Protein 4E9J (pdb70)

Radius of gyration: 23.51 Å; Cα contacts (8 Å, |Δi|>4): 829; chains: 2; bounding box: 58×50×66 Å

Sequence (425 aa):
AFVPAAHWTINLKDADIREFIDQISEITGETFVVDPRVKGQVSVVSKAQLSLSEVYQLFLSVMSTHGFTVVAQGDQARIVPNAAPDRLETRVIQVQQSPVSELIPLIRPLVPQYGHLAAVPSANALIISDRSANIARIEDVIRQLDQKGSHDYSVINLRYGWVMDAAEVLNNAMSRGQAKGAAGAQVIADARTNRLIILGPPQARAKLVQLAQSLDTAHWTINLKDADIREFIDQISEITGETFVVDPRVKGQVSVVSKAQLSLSEVYQLFLSVMSTHGFTVVAQGDQARIVPNRLETRVIQVQQSPVSELIPLIRPLVPQYGHLAAVPSANALIISDRSANIARIEDVIRQLDQKGSHDYSVINLRYGWVMDAAEVLNNAMSRGQAKGAAGAQVIADARTNRLIILGPPQARAKLVQLAQSLDT

Foldseek 3Di:
DWDVPVWTWDWAAFAKVVVVVVVLCVLQVADEDEPPPDTATETEGEPQIGDNVRSVVLNQQRLVLRQWDWDQDDNGIYIGGHVADRYKYWYKQAQDADQLVLCVVVLVLLADPSKTWDADRVRSIIIIMDHPVSVVVSSVVSVVVSVDPDSDKDKAQQDADAQVVLQVVLVVCQVVVNLPFLNQKHWDGRRVRRMIIIDGDPRNSVSSVVVSVVVSD/DWDWDWAAFAKVVVVVVVLCVLQVADEDEDPPDTDTETEGEPQIHDNVRSVVLNQQRLVLRQWDWADDPRHIYIGGNPKYKYKAQFDADQLVLCQVVLVLLADPSKTWDADRVRSIIIIIDPPVSVVVSNVVSVLVRDNDHKDKDKAQADADAQVVLQVVLVVCLVVVVQPQQNFKHWRARRVRRMIIITGDVRNSVSSVVVSVVVRD

Secondary structure (DSSP, 8-state):
-EEE--EEEEEEEEEEHHHHHHHHHHHH---EEE-TT---EEEEEEEEEEEHHHHHHHHHHHHHHTTEEEEE-SSSEEEEE----S--EEEEEE-SSS-HHHHHHHHGGGS-TTSEEEEEGGGTEEEEEE-HHHHHHHHHHHHHHHT-S---EEEEE-SSS-HHHHHHHHHHHHHHT-STT-TT-EEEEEGGGTEEEEESSHHHHHHHHHHHHHHT-/--EEEEEEEEEHHHHHHHHHHHH---EEE-TT---EEEEEEEEEE-HHHHHHHHHHHHHHTTEEEEEETTEEEEEE---EEEEEE-SSS-HHHHHHHHGGGS-TTSEEEEEGGGTEEEEEE-HHHHHHHHHHHHHH--SS---EEEEE-SSS-HHHHHHHHHHHHHHT-STT-TT-EEEEETTTTEEEEESSHHHHHHHHHHHHHHT-

InterPro domains:
  IPR001775 GspD/PilQ family [PR00811] (360-370)
  IPR001775 GspD/PilQ family [PR00811] (434-458)
  IPR001775 GspD/PilQ family [PR00811] (469-479)
  IPR001775 GspD/PilQ family [PR00811] (569-587)
  IPR001775 GspD/PilQ family [PR00811] (592-606)
  IPR004845 Type II secretion system protein GspD, conserved site [PS00875] (550-583)
  IPR004846 Type II/III secretion system, secretin-like domain [PF00263] (438-605)
  IPR005644 NolW-like [PF03958] (146-205)
  IPR005644 NolW-like [PF03958] (210-276)
  IPR005644 NolW-like [PF03958] (281-360)
  IPR013356 Type II secretion system protein GspD [TIGR02517] (55-613)
  IPR038591 NolW-like superfamily [G3DSA:3.30.1370.120] (51-203)
  IPR038591 NolW-like superfamily [G3DSA:3.30.1370.120] (205-276)
  IPR038591 NolW-like superfamily [G3DSA:3.30.1370.120] (278-359)
  IPR049371 GspD-like, N0 domain [PF21305] (55-121)
  IPR050810 Bacterial Secretion System Channel Protein [PTHR30332] (30-621)

Structure (mmCIF, N/CA/C/O backbone):
data_4E9J
#
_entry.id   4E9J
#
_cell.length_a   119.500
_cell.length_b   39.720
_cell.length_c   93.300
_cell.angle_alpha   90.00
_cell.angle_beta   99.84
_cell.angle_gamma   90.00
#
_symmetry.space_group_name_H-M   'C 1 2 1'
#
loop_
_entity.id
_entity.type
_entity.pdbx_description
1 polymer 'General secretion pathway protein D'
2 non-polymer 'MAGNESIUM ION'
3 water water
#
loop_
_atom_site.group_PDB
_atom_site.id
_atom_site.type_symbol
_atom_site.label_atom_id
_atom_site.label_alt_id
_atom_site.label_comp_id
_atom_site.label_asym_id
_atom_site.label_entity_id
_atom_site.label_seq_id
_atom_site.pdbx_PDB_ins_code
_atom_site.Cartn_x
_atom_site.Cartn_y
_atom_site.Cartn_z
_atom_site.occupancy
_atom_site.B_iso_or_equiv
_atom_site.auth_seq_id
_atom_site.auth_comp_id
_atom_site.auth_asym_id
_atom_site.auth_atom_id
_atom_site.pdbx_PDB_model_num
ATOM 1 N N . ALA A 1 10 ? 16.684 33.407 8.287 1.00 44.35 41 ALA A N 1
ATOM 2 C CA . ALA A 1 10 ? 16.839 34.562 7.406 1.00 44.00 41 ALA A CA 1
ATOM 3 C C . ALA A 1 10 ? 16.562 35.879 8.124 1.00 44.64 41 ALA A C 1
ATOM 4 O O . ALA A 1 10 ? 15.949 35.897 9.193 1.00 43.81 41 ALA A O 1
ATOM 11 N N . PHE A 1 11 ? 17.004 36.983 7.518 1.00 40.31 42 PHE A N 1
ATOM 12 C CA . PHE A 1 11 ? 16.733 38.325 8.038 1.00 39.58 42 PHE A CA 1
ATOM 13 C C . PHE A 1 11 ? 15.276 38.652 7.688 1.00 43.45 42 PHE A C 1
ATOM 14 O O . PHE A 1 11 ? 14.902 38.5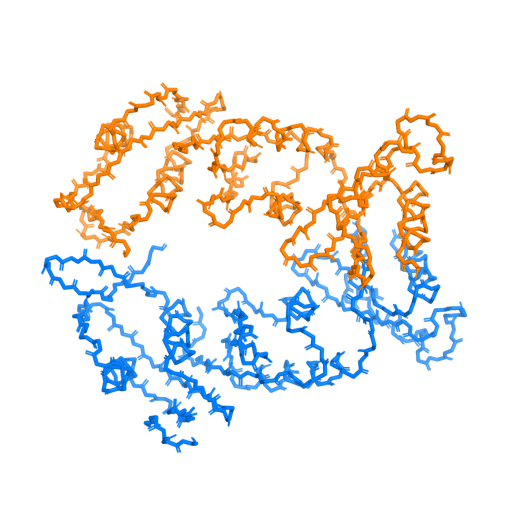32 6.531 1.00 42.49 42 PHE A O 1
ATOM 31 N N . VAL A 1 12 ? 14.461 38.993 8.680 1.00 40.24 43 VAL A N 1
ATOM 32 C CA . VAL A 1 12 ? 13.033 39.242 8.490 1.00 41.07 43 VAL A CA 1
ATOM 33 C C . VAL A 1 12 ? 12.782 40.738 8.607 1.00 44.35 43 VAL A C 1
ATOM 34 O O . VAL A 1 12 ? 13.068 41.294 9.665 1.00 41.99 43 VAL A O 1
ATOM 47 N N . PRO A 1 13 ? 12.207 41.413 7.575 1.00 42.52 44 PRO A N 1
ATOM 48 C CA . PRO A 1 13 ? 11.887 42.843 7.716 1.00 41.82 44 PRO A CA 1
ATOM 49 C C . PRO A 1 13 ? 11.116 43.168 9.006 1.00 42.11 44 PRO A C 1
ATOM 50 O O . PRO A 1 13 ? 10.296 42.365 9.436 1.00 41.11 44 PRO A O 1
ATOM 61 N N . ALA A 1 14 ? 11.425 44.313 9.645 1.00 37.03 45 ALA A N 1
ATOM 62 C CA . ALA A 1 14 ? 10.812 44.740 10.908 1.00 39.18 45 ALA A CA 1
ATOM 63 C C . ALA A 1 14 ? 10.504 46.250 10.922 1.00 78.71 45 ALA A C 1
ATOM 64 O O . ALA A 1 14 ? 11.176 47.048 10.261 1.00 50.01 45 ALA A O 1
ATOM 71 N N . ALA A 1 20 ? 14.604 50.882 6.571 1.00 39.99 51 ALA A N 1
ATOM 72 C CA . ALA A 1 20 ? 14.738 49.426 6.419 1.00 39.53 51 ALA A CA 1
ATOM 73 C C . ALA A 1 20 ? 15.485 48.826 7.613 1.00 43.32 51 ALA A C 1
ATOM 74 O O . ALA A 1 20 ? 16.664 49.116 7.824 1.00 42.81 51 ALA A O 1
ATOM 81 N N . HIS A 1 21 ? 14.765 48.036 8.427 1.00 39.92 52 HIS A N 1
ATOM 82 C CA . HIS A 1 21 ? 15.314 47.347 9.591 1.00 38.38 52 HIS A CA 1
ATOM 83 C C . HIS A 1 21 ? 14.966 45.868 9.501 1.00 39.37 52 HIS A C 1
ATOM 84 O O . HIS A 1 21 ? 14.047 45.490 8.770 1.00 36.79 52 HIS A O 1
ATOM 99 N N . TRP A 1 22 ? 15.724 45.027 10.228 1.00 35.27 53 TRP A N 1
ATOM 100 C CA . TRP A 1 22 ? 15.499 43.573 10.247 1.00 33.37 53 TRP A CA 1
ATOM 101 C C . TRP A 1 22 ? 15.747 42.968 11.600 1.00 35.74 53 TRP A C 1
ATOM 102 O O . TRP A 1 22 ? 16.487 43.509 12.407 1.00 35.82 53 TRP A O 1
ATOM 123 N N . THR A 1 23 ? 15.226 41.779 11.778 1.00 31.35 54 THR A N 1
ATOM 124 C CA . THR A 1 23 ? 15.447 40.921 12.931 1.00 32.05 54 THR A CA 1
ATOM 125 C C . THR A 1 23 ? 15.989 39.619 12.365 1.00 36.80 54 THR A C 1
ATOM 126 O O . THR A 1 23 ? 15.968 39.438 11.145 1.00 37.46 54 THR A O 1
ATOM 137 N N . ILE A 1 24 ? 16.480 38.739 13.222 1.00 34.51 55 ILE A N 1
ATOM 138 C CA . ILE A 1 24 ? 17.040 37.463 12.762 1.00 36.10 55 ILE A CA 1
ATOM 139 C C . ILE A 1 24 ? 16.955 36.432 13.862 1.00 38.48 55 ILE A C 1
ATOM 140 O O . ILE A 1 24 ? 17.063 36.779 15.026 1.00 36.35 55 ILE A O 1
ATOM 156 N N . ASN A 1 25 ? 16.732 35.167 13.523 1.00 38.30 56 ASN A N 1
ATOM 157 C CA . ASN A 1 25 ? 16.709 34.077 14.505 1.00 38.47 56 ASN A CA 1
ATOM 158 C C . ASN A 1 25 ? 17.146 32.798 13.792 1.00 42.05 56 ASN A C 1
ATOM 159 O O . ASN A 1 25 ? 16.340 31.940 13.433 1.00 41.31 56 ASN A O 1
ATOM 170 N N . LEU A 1 26 ? 18.446 32.732 13.532 1.00 37.71 57 LEU A N 1
ATOM 171 C CA . LEU A 1 26 ? 19.074 31.637 12.808 1.00 36.91 57 LEU A CA 1
ATOM 172 C C . LEU A 1 26 ? 19.656 30.700 13.817 1.00 40.94 57 LEU A C 1
ATOM 173 O O . LEU A 1 26 ? 20.404 31.151 14.673 1.00 40.30 57 LEU A O 1
ATOM 189 N N . LYS A 1 27 ? 19.288 29.413 13.763 1.00 39.72 58 LYS A N 1
ATOM 190 C CA . LYS A 1 27 ? 19.753 28.413 14.724 1.00 40.55 58 LYS A CA 1
ATOM 191 C C . LYS A 1 27 ? 20.424 27.266 14.008 1.00 44.89 58 LYS A C 1
ATOM 192 O O . LYS A 1 27 ? 19.885 26.760 13.029 1.00 44.79 58 LYS A O 1
ATOM 211 N N . ASP A 1 28 ? 21.615 26.890 14.486 1.00 41.88 59 ASP A N 1
ATOM 212 C CA . ASP A 1 28 ? 22.437 25.776 14.009 1.00 42.76 59 ASP A CA 1
ATOM 213 C C . ASP A 1 28 ? 22.613 25.744 12.491 1.00 47.54 59 ASP A C 1
ATOM 214 O O . ASP A 1 28 ? 22.504 24.689 11.856 1.00 48.55 59 ASP A O 1
ATOM 223 N N . ALA A 1 29 ? 22.866 26.915 11.906 1.00 41.96 60 ALA A N 1
ATOM 224 C CA . ALA A 1 29 ? 23.050 27.026 10.472 1.00 41.45 60 ALA A CA 1
ATOM 225 C C . ALA A 1 29 ? 24.525 27.004 10.124 1.00 42.99 60 ALA A C 1
ATOM 226 O O . ALA A 1 29 ? 25.366 27.414 10.921 1.00 43.51 60 ALA A O 1
ATOM 233 N N . ASP A 1 30 ? 24.828 26.557 8.925 1.00 36.96 61 ASP A N 1
ATOM 234 C CA . ASP A 1 30 ? 26.198 26.575 8.440 1.00 36.84 61 ASP A CA 1
ATOM 235 C C . ASP A 1 30 ? 26.618 28.049 8.371 1.00 38.09 61 ASP A C 1
ATOM 236 O O . ASP A 1 30 ? 25.799 28.905 8.012 1.00 36.08 61 ASP A O 1
ATOM 245 N N . ILE A 1 31 ? 27.862 28.355 8.747 1.00 33.13 62 ILE A N 1
ATOM 246 C CA . ILE A 1 31 ? 28.356 29.736 8.684 1.00 31.60 62 ILE A CA 1
ATOM 247 C C . ILE A 1 31 ? 28.255 30.278 7.255 1.00 33.54 62 ILE A C 1
ATOM 248 O O . ILE A 1 31 ? 28.022 31.468 7.069 1.00 31.79 62 ILE A O 1
ATOM 264 N N . ARG A 1 32 ? 28.395 29.402 6.248 1.00 31.92 63 ARG A N 1
ATOM 265 C CA . ARG A 1 32 ? 28.268 29.793 4.844 1.00 33.41 63 ARG A CA 1
ATOM 266 C C . ARG A 1 32 ? 26.859 30.260 4.459 1.00 39.25 63 ARG A C 1
ATOM 267 O O . ARG A 1 32 ? 26.733 31.125 3.591 1.00 38.49 63 ARG A O 1
ATOM 288 N N . GLU A 1 33 ? 25.816 29.739 5.132 1.00 37.86 64 GLU A N 1
ATOM 289 C CA . GLU A 1 33 ? 24.442 30.198 4.935 1.00 38.08 64 GLU A CA 1
ATOM 290 C C . GLU A 1 33 ? 24.308 31.585 5.534 1.00 39.60 64 GLU A C 1
ATOM 291 O O . GLU A 1 33 ? 23.764 32.483 4.892 1.00 39.47 64 GLU A O 1
ATOM 303 N N . PHE A 1 34 ? 24.842 31.779 6.744 1.00 34.81 65 PHE A N 1
ATOM 304 C CA . PHE A 1 34 ? 24.801 33.102 7.367 1.00 33.17 65 PHE A CA 1
ATOM 305 C C . PHE A 1 34 ? 25.492 34.156 6.484 1.00 33.86 65 PHE A C 1
ATOM 306 O O . PHE A 1 34 ? 24.953 35.244 6.320 1.00 33.05 65 PHE A O 1
ATOM 323 N N . ILE A 1 35 ? 26.630 33.812 5.875 1.00 30.94 66 ILE A N 1
ATOM 324 C CA . ILE A 1 35 ? 27.360 34.730 4.969 1.00 30.82 66 ILE A CA 1
ATOM 325 C C . ILE A 1 35 ? 26.500 35.097 3.746 1.00 35.89 66 ILE A C 1
ATOM 326 O O . ILE A 1 35 ? 26.427 36.272 3.379 1.00 35.29 66 ILE A O 1
ATOM 342 N N . ASP A 1 36 ? 25.859 34.086 3.125 1.00 34.25 67 ASP A N 1
ATOM 343 C CA . ASP A 1 36 ? 24.952 34.285 1.980 1.00 34.51 67 ASP A CA 1
ATOM 344 C C . ASP A 1 36 ? 23.781 35.192 2.358 1.00 35.65 67 ASP A C 1
ATOM 345 O O . ASP A 1 36 ? 23.427 36.076 1.577 1.00 33.67 67 ASP A O 1
ATOM 354 N N . GLN A 1 37 ? 23.193 34.997 3.543 1.00 30.85 68 GLN A N 1
ATOM 355 C CA . GLN A 1 37 ? 22.096 35.871 3.982 1.00 30.29 68 GLN A CA 1
ATOM 356 C C . GLN A 1 37 ? 22.585 37.311 4.147 1.00 36.09 68 GLN A C 1
ATOM 357 O O . GLN A 1 37 ? 21.862 38.243 3.798 1.00 35.27 68 GLN A O 1
ATOM 371 N N . ILE A 1 38 ? 23.807 37.502 4.694 1.00 33.21 69 ILE A N 1
ATOM 372 C CA . ILE A 1 38 ? 24.332 38.859 4.869 1.00 32.55 69 ILE A CA 1
ATOM 373 C C . ILE A 1 38 ? 24.541 39.495 3.487 1.00 36.85 69 ILE A C 1
ATOM 374 O O . ILE A 1 38 ? 24.334 40.702 3.330 1.00 37.87 69 ILE A O 1
ATOM 390 N N . SER A 1 39 ? 24.950 38.698 2.495 1.00 31.50 70 SER A N 1
ATOM 391 C CA . SER A 1 39 ? 25.122 39.196 1.130 1.00 32.39 70 SER A CA 1
ATOM 392 C C . SER A 1 39 ? 23.793 39.585 0.519 1.00 39.06 70 SER A C 1
ATOM 393 O O . SER A 1 39 ? 23.736 40.602 -0.156 1.00 40.46 70 SER A O 1
ATOM 401 N N . GLU A 1 40 ? 22.727 38.795 0.754 1.00 37.69 71 GLU A N 1
ATOM 402 C CA . GLU A 1 40 ? 21.389 39.102 0.226 1.00 37.50 71 GLU A CA 1
ATOM 403 C C . GLU A 1 40 ? 20.854 40.411 0.773 1.00 43.26 71 GLU A C 1
ATOM 404 O O . GLU A 1 40 ? 20.295 41.194 0.003 1.00 45.78 71 GLU A O 1
ATOM 408 N N . ILE A 1 41 ? 21.069 40.700 2.043 1.00 38.80 72 ILE A N 1
ATOM 409 C CA . ILE A 1 41 ? 20.604 41.957 2.637 1.00 38.44 72 ILE A CA 1
ATOM 410 C C . ILE A 1 41 ? 21.514 43.133 2.309 1.00 41.13 72 ILE A C 1
ATOM 411 O O . ILE A 1 41 ? 21.014 44.227 2.052 1.00 40.12 72 ILE A O 1
ATOM 427 N N . THR A 1 42 ? 22.833 42.953 2.400 1.00 38.27 73 THR A N 1
ATOM 428 C CA . THR A 1 42 ? 23.764 44.065 2.225 1.00 38.21 73 THR A CA 1
ATOM 429 C C . THR A 1 42 ? 24.125 44.316 0.776 1.00 45.16 73 THR A C 1
ATOM 430 O O . THR A 1 42 ? 24.626 45.391 0.441 1.00 44.84 73 THR A O 1
ATOM 441 N N . GLY A 1 43 ? 23.955 43.301 -0.055 1.00 43.47 74 GLY A N 1
ATOM 442 C CA . GLY A 1 43 ? 24.367 43.369 -1.443 1.00 44.08 74 GLY A CA 1
ATOM 443 C C . GLY A 1 43 ? 25.866 43.212 -1.615 1.00 50.97 74 GLY A C 1
ATOM 444 O O . GLY A 1 43 ? 26.360 43.211 -2.748 1.00 50.43 74 GLY A O 1
ATOM 448 N N . GLU A 1 44 ? 26.608 43.048 -0.498 1.00 48.84 75 GLU A N 1
ATOM 449 C CA . GLU A 1 44 ? 28.053 42.866 -0.531 1.00 49.17 75 GLU A CA 1
ATOM 450 C C . GLU A 1 44 ? 28.314 41.426 -0.962 1.00 52.04 75 GLU A C 1
ATOM 451 O O . GLU A 1 44 ? 27.652 40.516 -0.473 1.00 51.11 75 GLU A O 1
ATOM 455 N N . THR A 1 45 ? 29.232 41.226 -1.903 1.00 48.49 76 THR A N 1
ATOM 456 C CA . THR A 1 45 ? 29.607 39.900 -2.384 1.00 48.45 76 THR A CA 1
ATOM 457 C C . THR A 1 45 ? 30.935 39.501 -1.705 1.00 48.10 76 THR A C 1
ATOM 458 O O . THR A 1 45 ? 31.879 40.294 -1.686 1.00 47.42 76 THR A O 1
ATOM 469 N N . PHE A 1 46 ? 30.999 38.285 -1.155 1.00 41.27 77 PHE A N 1
ATOM 470 C CA . PHE A 1 46 ? 32.187 37.767 -0.487 1.00 39.20 77 PHE A CA 1
ATOM 471 C C . PHE A 1 46 ? 32.673 36.482 -1.181 1.00 42.04 77 PHE A C 1
ATOM 472 O O . PHE A 1 46 ? 31.853 35.678 -1.596 1.00 42.06 77 PHE A O 1
ATOM 489 N N . VAL A 1 47 ? 33.981 36.241 -1.232 1.00 37.64 78 VAL A N 1
ATOM 490 C CA . VAL A 1 47 ? 34.540 34.942 -1.648 1.00 37.81 78 VAL A CA 1
ATOM 491 C C . VAL A 1 47 ? 34.907 34.299 -0.315 1.00 41.49 78 VAL A C 1
ATOM 492 O O . VAL A 1 47 ? 35.571 34.935 0.487 1.00 41.87 78 VAL A O 1
ATOM 505 N N . VAL A 1 48 ? 34.425 33.102 -0.034 1.00 38.51 79 VAL A N 1
ATOM 506 C CA . VAL A 1 48 ? 34.669 32.450 1.245 1.00 39.57 79 VAL A CA 1
ATOM 507 C C . VAL A 1 48 ? 35.825 31.468 1.090 1.00 44.85 79 VAL A C 1
ATOM 508 O O . VAL A 1 48 ? 35.676 30.517 0.330 1.00 45.04 79 VAL A O 1
ATOM 521 N N . ASP A 1 49 ? 36.980 31.696 1.796 1.00 40.27 80 ASP A N 1
ATOM 522 C CA . ASP A 1 49 ? 38.149 30.807 1.710 1.00 38.21 80 ASP A CA 1
ATOM 523 C C . ASP A 1 49 ? 37.709 29.352 1.977 1.00 41.54 80 ASP A C 1
ATOM 524 O O . ASP A 1 49 ? 36.892 29.131 2.881 1.00 40.57 80 ASP A O 1
ATOM 533 N N . PRO A 1 50 ? 38.250 28.347 1.242 1.00 38.68 81 PRO A N 1
ATOM 534 C CA . PRO A 1 50 ? 37.828 26.948 1.475 1.00 38.68 81 PRO A CA 1
ATOM 535 C C . PRO A 1 50 ? 37.852 26.456 2.924 1.00 42.74 81 PRO A C 1
ATOM 536 O O . PRO A 1 50 ? 37.062 25.594 3.282 1.00 41.20 81 PRO A O 1
ATOM 547 N N . ARG A 1 51 ? 38.755 27.003 3.759 1.00 41.44 82 ARG A N 1
ATOM 548 C CA . ARG A 1 51 ? 38.899 26.608 5.166 1.00 41.78 82 ARG A CA 1
ATOM 549 C C . ARG A 1 51 ? 37.825 27.189 6.101 1.00 46.19 82 ARG A C 1
ATOM 550 O O . ARG A 1 51 ? 37.771 26.756 7.257 1.00 46.87 82 ARG A O 1
ATOM 571 N N . VAL A 1 52 ? 36.979 28.159 5.640 1.00 41.35 83 VAL A N 1
ATOM 572 C CA . VAL A 1 52 ? 35.938 28.758 6.490 1.00 41.68 83 VAL A CA 1
ATOM 573 C C . VAL A 1 52 ? 34.833 27.717 6.704 1.00 46.21 83 VAL A C 1
ATOM 574 O O . VAL A 1 52 ? 34.197 27.292 5.754 1.00 45.56 83 VAL A O 1
ATOM 587 N N . LYS A 1 53 ? 34.621 27.312 7.950 1.00 42.83 84 LYS A N 1
ATOM 588 C CA . LYS A 1 53 ? 33.659 26.274 8.308 1.00 42.73 84 LYS A CA 1
ATOM 589 C C . LYS A 1 53 ? 33.110 26.543 9.696 1.00 46.02 84 LYS A C 1
ATOM 590 O O . LYS A 1 53 ? 33.644 27.384 10.403 1.00 47.58 84 LYS A O 1
ATOM 594 N N . GLY A 1 54 ? 32.026 25.858 10.056 1.00 42.17 85 GLY A N 1
ATOM 595 C CA . GLY A 1 54 ? 31.404 26.004 11.365 1.00 41.61 85 GLY A CA 1
ATOM 596 C C . GLY A 1 54 ? 29.900 26.154 11.330 1.00 44.79 85 GLY A C 1
ATOM 597 O O . GLY A 1 54 ? 29.317 26.493 10.298 1.00 44.32 85 GLY A O 1
ATOM 601 N N . GLN A 1 55 ? 29.285 25.920 12.494 1.00 41.99 86 GLN A N 1
ATOM 602 C CA . GLN A 1 55 ? 27.853 26.041 12.739 1.00 41.99 86 GLN A CA 1
ATOM 603 C C . GLN A 1 55 ? 27.626 27.299 13.586 1.00 43.61 86 GLN A C 1
ATOM 604 O O . GLN A 1 55 ? 28.371 27.534 14.532 1.00 44.22 86 GLN A O 1
ATOM 618 N N . VAL A 1 56 ? 26.636 28.110 13.215 1.00 37.18 87 VAL A N 1
ATOM 619 C CA . VAL A 1 56 ? 26.314 29.338 13.932 1.00 34.98 87 VAL A CA 1
ATOM 620 C C . VAL A 1 56 ? 24.848 29.439 14.283 1.00 37.70 87 VAL A C 1
ATOM 621 O O . VAL A 1 56 ? 23.975 28.909 13.578 1.00 36.43 87 VAL A O 1
ATOM 634 N N . SER A 1 57 ? 24.591 30.118 15.400 1.00 33.32 88 SER A N 1
ATOM 635 C CA . SER A 1 57 ? 23.261 30.499 15.834 1.00 34.30 88 SER A CA 1
ATOM 636 C C . SER A 1 57 ? 23.351 32.023 16.040 1.00 37.72 88 SER A C 1
ATOM 637 O O . SER A 1 57 ? 24.227 32.496 16.768 1.00 38.72 88 SER A O 1
ATOM 645 N N . VAL A 1 58 ? 22.514 32.787 15.328 1.00 31.18 89 VAL A N 1
ATOM 646 C CA . VAL A 1 58 ? 22.536 34.247 15.340 1.00 29.92 89 VAL A CA 1
ATOM 647 C C . VAL A 1 58 ? 21.139 34.731 15.607 1.00 35.55 89 VAL A C 1
ATOM 648 O O . VAL A 1 58 ? 20.219 34.390 14.861 1.00 35.36 89 VAL A O 1
ATOM 661 N N . VAL A 1 59 ? 20.988 35.553 16.648 1.00 32.30 90 VAL A N 1
ATOM 662 C CA . VAL A 1 59 ? 19.684 36.000 17.121 1.00 32.10 90 VAL A CA 1
ATOM 663 C C . VAL A 1 59 ? 19.660 37.475 17.459 1.00 36.25 90 VAL A C 1
ATOM 664 O O . VAL A 1 59 ? 20.533 37.950 18.178 1.00 33.49 90 VAL A O 1
ATOM 677 N N . SER A 1 60 ? 18.665 38.201 16.909 1.00 34.09 91 SER A N 1
ATOM 678 C CA . SER A 1 60 ? 18.394 39.588 17.251 1.00 34.08 91 SER A CA 1
ATOM 679 C C . SER A 1 60 ? 16.887 39.777 17.227 1.00 39.23 91 SER A C 1
ATOM 680 O O . SER A 1 60 ? 16.287 39.683 16.154 1.00 38.03 91 SER A O 1
ATOM 688 N N . LYS A 1 61 ? 16.283 39.970 18.411 1.00 37.13 92 LYS A N 1
ATOM 689 C CA . LYS A 1 61 ? 14.860 40.266 18.560 1.00 38.71 92 LYS A CA 1
ATOM 690 C C . LYS A 1 61 ? 14.680 41.791 18.354 1.00 44.10 92 LYS A C 1
ATOM 691 O O . LYS A 1 61 ? 13.615 42.230 17.923 1.00 45.03 92 LYS A O 1
ATOM 695 N N . ALA A 1 62 ? 15.747 42.573 18.602 1.00 38.44 93 ALA A N 1
ATOM 696 C CA . ALA A 1 62 ? 15.801 43.998 18.325 1.00 38.09 93 ALA A CA 1
ATOM 697 C C . ALA A 1 62 ? 15.931 44.219 16.820 1.00 39.85 93 ALA A C 1
ATOM 698 O O . ALA A 1 62 ? 16.638 43.466 16.132 1.00 39.69 93 ALA A O 1
ATOM 705 N N . GLN A 1 63 ? 15.330 45.289 16.320 1.00 33.34 94 GLN A N 1
ATOM 706 C CA . GLN A 1 63 ? 15.415 45.550 14.895 1.00 32.27 94 GLN A CA 1
ATOM 707 C C . GLN A 1 63 ? 16.723 46.259 14.609 1.00 32.63 94 GLN A C 1
ATOM 708 O O . GLN A 1 63 ? 17.119 47.145 15.352 1.00 28.89 94 GLN A O 1
ATOM 722 N N . LEU A 1 64 ? 17.412 45.819 13.567 1.00 29.26 95 LEU A N 1
ATOM 723 C CA . LEU A 1 64 ? 18.705 46.358 13.200 1.00 29.60 95 LEU A CA 1
ATOM 724 C C . LEU A 1 64 ? 18.661 47.035 11.851 1.00 30.23 95 LEU A C 1
ATOM 725 O O . LEU A 1 64 ? 18.066 46.504 10.928 1.00 29.67 95 LEU A O 1
ATOM 741 N N . SER A 1 65 ? 19.342 48.156 11.718 1.00 25.52 96 SER A N 1
ATOM 742 C CA . SER A 1 65 ? 19.512 48.864 10.451 1.00 26.52 96 SER A CA 1
ATOM 743 C C . SER A 1 65 ? 20.539 48.102 9.624 1.00 33.30 96 SER A C 1
ATOM 744 O O . SER A 1 65 ? 21.230 47.227 10.151 1.00 31.03 96 SER A O 1
ATOM 752 N N . LEU A 1 66 ? 20.730 48.512 8.376 1.00 33.50 97 LEU A N 1
ATOM 753 C CA . LEU A 1 66 ? 21.680 47.873 7.462 1.00 34.83 97 LEU A CA 1
ATOM 754 C C . LEU A 1 66 ? 23.100 47.874 8.044 1.00 38.54 97 LEU A C 1
ATOM 755 O O . LEU A 1 66 ? 23.777 46.838 8.037 1.00 37.42 97 LEU A O 1
ATOM 771 N N . SER A 1 67 ? 23.528 49.036 8.577 1.00 33.99 98 SER A N 1
ATOM 772 C CA . SER A 1 67 ? 24.858 49.198 9.169 1.00 32.90 98 SER A CA 1
ATOM 773 C C . SER A 1 67 ? 25.005 48.340 10.428 1.00 35.12 98 SER A C 1
ATOM 774 O O . SER A 1 67 ? 26.079 47.787 10.654 1.00 36.09 98 SER A O 1
ATOM 782 N N . GLU A 1 68 ? 23.936 48.203 11.226 1.00 27.51 99 GLU A N 1
ATOM 783 C CA . GLU A 1 68 ? 23.976 47.359 12.420 1.00 26.49 99 GLU A CA 1
ATOM 784 C C . GLU A 1 68 ? 23.994 45.863 12.068 1.00 31.87 99 GLU A C 1
ATOM 785 O O . GLU A 1 68 ? 24.627 45.091 12.793 1.00 31.38 99 GLU A O 1
ATOM 797 N N . VAL A 1 69 ? 23.374 45.455 10.948 1.00 28.86 100 VAL A N 1
ATOM 798 C CA . VAL A 1 69 ? 23.429 44.059 10.473 1.00 29.65 100 VAL A CA 1
ATOM 799 C C . VAL A 1 69 ? 24.886 43.739 10.093 1.00 32.07 100 VAL A C 1
ATOM 800 O O . VAL A 1 69 ? 25.374 42.643 10.373 1.00 30.89 100 VAL A O 1
ATOM 813 N N . TYR A 1 70 ? 25.580 44.705 9.469 1.00 30.91 101 TYR A N 1
ATOM 814 C CA . TYR A 1 70 ? 26.976 44.533 9.100 1.00 32.42 101 TYR A CA 1
ATOM 815 C C . TYR A 1 70 ? 27.863 44.410 10.354 1.00 34.04 101 TYR A C 1
ATOM 816 O O . TYR A 1 70 ? 28.753 43.563 10.376 1.00 33.98 101 TYR A O 1
ATOM 834 N N . GLN A 1 71 ? 27.582 45.192 11.419 1.00 29.55 102 GLN A N 1
ATOM 835 C CA . GLN A 1 71 ? 28.325 45.064 12.685 1.00 29.69 102 GLN A CA 1
ATOM 836 C C . GLN A 1 71 ? 28.108 43.654 13.282 1.00 33.14 102 GLN A C 1
ATOM 837 O O . GLN A 1 71 ? 29.060 43.022 13.749 1.00 31.78 102 GLN A O 1
ATOM 851 N N . LEU A 1 72 ? 26.859 43.154 13.252 1.00 28.90 103 LEU A N 1
ATOM 852 C CA . LEU A 1 72 ? 26.542 41.817 13.745 1.00 27.43 103 LEU A CA 1
ATOM 853 C C . LEU A 1 72 ? 27.318 40.747 12.927 1.00 26.87 103 LEU A C 1
ATOM 854 O O . LEU A 1 72 ? 27.884 39.825 13.506 1.00 25.50 103 LEU A O 1
ATOM 870 N N . PHE A 1 73 ? 27.379 40.909 11.605 1.00 22.76 104 PHE A N 1
ATOM 871 C CA . PHE A 1 73 ? 28.165 40.032 10.716 1.00 22.84 104 PHE A CA 1
ATOM 872 C C . PHE A 1 73 ? 29.629 39.973 11.153 1.00 29.04 104 PHE A C 1
ATOM 873 O O . PHE A 1 73 ? 30.180 38.889 11.279 1.00 28.07 104 PHE A O 1
ATOM 890 N N . LEU A 1 74 ? 30.247 41.142 11.425 1.00 30.93 105 LEU A N 1
ATOM 891 C CA . LEU A 1 74 ? 31.661 41.190 11.859 1.00 30.31 105 LEU A CA 1
ATOM 892 C C . LEU A 1 74 ? 31.873 40.495 13.196 1.00 32.16 105 LEU A C 1
ATOM 893 O O . LEU A 1 74 ? 32.881 39.817 13.373 1.00 32.74 105 LEU A O 1
ATOM 909 N N . SER A 1 75 ? 30.911 40.636 14.124 1.00 26.63 106 SER A N 1
ATOM 910 C CA . SER A 1 75 ? 30.947 39.995 15.427 1.00 26.72 106 SER A CA 1
ATOM 911 C C . SER A 1 75 ? 30.857 38.490 15.276 1.00 31.72 106 SER A C 1
ATOM 912 O O . SER A 1 75 ? 31.557 37.774 15.983 1.00 31.37 106 SER A O 1
ATOM 920 N N . VAL A 1 76 ? 30.001 37.997 14.361 1.00 29.34 107 VAL A N 1
ATOM 921 C CA . VAL A 1 76 ? 29.878 36.554 14.121 1.00 28.62 107 VAL A CA 1
ATOM 922 C C . VAL A 1 76 ? 31.174 36.015 13.506 1.00 30.30 107 VAL A C 1
ATOM 923 O O . VAL A 1 76 ? 31.671 34.982 13.935 1.00 30.54 107 VAL A O 1
ATOM 936 N N . MET A 1 77 ? 31.747 36.723 12.548 1.00 27.09 108 MET A N 1
ATOM 937 C CA . MET A 1 77 ? 32.995 36.284 11.911 1.00 27.81 108 MET A CA 1
ATOM 938 C C . MET A 1 77 ? 34.108 36.214 12.966 1.00 37.39 108 MET A C 1
ATOM 939 O O . MET A 1 77 ? 34.748 35.176 13.116 1.00 37.95 108 MET A O 1
ATOM 953 N N . SER A 1 78 ? 34.306 37.309 13.717 1.00 34.90 109 SER A N 1
ATOM 954 C CA . SER A 1 78 ? 35.279 37.369 14.802 1.00 34.73 109 SER A CA 1
ATOM 955 C C . SER A 1 78 ? 35.038 36.292 15.859 1.00 38.38 109 SER A C 1
ATOM 956 O O . SER A 1 78 ? 36.009 35.671 16.288 1.00 37.78 109 SER A O 1
ATOM 964 N N . THR A 1 79 ? 33.762 35.989 16.204 1.00 34.20 110 THR A N 1
ATOM 965 C CA . THR A 1 79 ? 33.458 34.928 17.181 1.00 34.27 110 THR A CA 1
ATOM 966 C C . THR A 1 79 ? 34.044 33.579 16.757 1.00 39.32 110 THR A C 1
ATOM 967 O O . THR A 1 79 ? 34.539 32.858 17.608 1.00 39.14 110 THR A O 1
ATOM 978 N N . HIS A 1 80 ? 34.010 33.259 15.456 1.00 37.62 111 HIS A N 1
ATOM 979 C CA . HIS A 1 80 ? 34.461 31.972 14.939 1.00 36.93 111 HIS A CA 1
ATOM 980 C C . HIS A 1 80 ? 35.868 32.001 14.324 1.00 41.51 111 HIS A C 1
ATOM 981 O O . HIS A 1 80 ? 36.276 31.029 13.708 1.00 40.25 111 HIS A O 1
ATOM 996 N N . GLY A 1 81 ? 36.612 33.073 14.555 1.00 39.44 112 GLY A N 1
ATOM 997 C CA . GLY A 1 81 ? 37.994 33.192 14.108 1.00 38.18 112 GLY A CA 1
ATOM 998 C C . GLY A 1 81 ? 38.205 33.519 12.656 1.00 39.79 112 GLY A C 1
ATOM 999 O O . GLY A 1 81 ? 39.212 33.098 12.088 1.00 38.25 112 GLY A O 1
ATOM 1003 N N . PHE A 1 82 ? 37.303 34.320 12.058 1.00 34.94 113 PHE A N 1
ATOM 1004 C CA . PHE A 1 82 ? 37.416 34.753 10.671 1.00 33.44 113 PHE A CA 1
ATOM 1005 C C . PHE A 1 82 ? 37.505 36.270 10.576 1.00 35.20 113 PHE A C 1
ATOM 1006 O O . PHE A 1 82 ? 37.043 36.966 11.478 1.00 36.74 113 PHE A O 1
ATOM 1023 N N . THR A 1 83 ? 38.007 36.775 9.444 1.00 28.27 114 THR A N 1
ATOM 1024 C CA . THR A 1 83 ? 38.104 38.191 9.143 1.00 29.18 114 THR A CA 1
ATOM 1025 C C . THR A 1 83 ? 37.897 38.435 7.646 1.00 34.70 114 THR A C 1
ATOM 1026 O O . THR A 1 83 ? 38.134 37.526 6.846 1.00 35.89 114 THR A O 1
ATOM 1037 N N . VAL A 1 84 ? 37.474 39.654 7.272 1.00 29.79 115 VAL A N 1
ATOM 1038 C CA . VAL A 1 84 ? 37.248 40.044 5.887 1.00 29.58 115 VAL A CA 1
ATOM 1039 C C . VAL A 1 84 ? 38.460 40.830 5.395 1.00 34.68 115 VAL A C 1
ATOM 1040 O O . VAL A 1 84 ? 38.853 41.811 6.026 1.00 32.40 115 VAL A O 1
ATOM 1053 N N . VAL A 1 85 ? 39.046 40.399 4.260 1.00 31.84 116 VAL A N 1
ATOM 1054 C CA . VAL A 1 85 ? 40.232 41.020 3.664 1.00 31.95 116 VAL A CA 1
ATOM 1055 C C . VAL A 1 85 ? 39.944 41.331 2.210 1.00 41.02 116 VAL A C 1
ATOM 1056 O O . VAL A 1 85 ? 38.989 40.792 1.665 1.00 42.57 116 VAL A O 1
ATOM 1069 N N . ALA A 1 86 ? 40.782 42.169 1.574 1.00 39.48 117 ALA A N 1
ATOM 1070 C CA . ALA A 1 86 ? 40.690 42.475 0.145 1.00 40.47 117 ALA A CA 1
ATOM 1071 C C . ALA A 1 86 ? 41.782 41.640 -0.564 1.00 47.02 117 ALA A C 1
ATOM 1072 O O . ALA A 1 86 ? 42.961 41.807 -0.275 1.00 44.94 117 ALA A O 1
ATOM 1079 N N . GLN A 1 87 ? 41.400 40.696 -1.421 1.00 47.31 118 GLN A N 1
ATOM 1080 C CA . GLN A 1 87 ? 42.377 39.826 -2.101 1.00 49.29 118 GLN A CA 1
ATOM 1081 C C . GLN A 1 87 ? 41.895 39.536 -3.536 1.00 57.93 118 GLN A C 1
ATOM 1082 O O . GLN A 1 87 ? 40.837 38.932 -3.719 1.00 58.00 118 GLN A O 1
ATOM 1096 N N . GLY A 1 88 ? 42.648 40.012 -4.526 1.00 57.19 119 GLY A N 1
ATOM 1097 C CA . GLY A 1 88 ? 42.338 39.806 -5.940 1.00 57.60 119 GLY A CA 1
ATOM 1098 C C . GLY A 1 88 ? 41.065 40.471 -6.422 1.00 62.74 119 GLY A C 1
ATOM 1099 O O . GLY A 1 88 ? 40.177 39.795 -6.955 1.00 63.24 119 GLY A O 1
ATOM 1103 N N . ASP A 1 89 ? 40.973 41.807 -6.235 1.00 58.97 120 ASP A N 1
ATOM 1104 C CA . ASP A 1 89 ? 39.834 42.654 -6.632 1.00 57.64 120 ASP A CA 1
ATOM 1105 C C . ASP A 1 89 ? 38.465 42.252 -6.000 1.00 60.29 120 ASP A C 1
ATOM 1106 O O . ASP A 1 89 ? 37.421 42.605 -6.559 1.00 61.33 120 ASP A O 1
ATOM 1110 N N . GLN A 1 90 ? 38.462 41.560 -4.828 1.00 53.27 121 GLN A N 1
ATOM 1111 C CA . GLN A 1 90 ? 37.210 41.136 -4.161 1.00 50.95 121 GLN A CA 1
ATOM 1112 C C . GLN A 1 90 ? 37.361 40.939 -2.651 1.00 48.85 121 GLN A C 1
ATOM 1113 O O . GLN A 1 90 ? 38.465 40.709 -2.161 1.00 48.55 121 GLN A O 1
ATOM 1117 N N . ALA A 1 91 ? 36.238 40.994 -1.921 1.00 40.85 122 ALA A N 1
ATOM 1118 C CA . ALA A 1 91 ? 36.215 40.792 -0.470 1.00 38.58 122 ALA A CA 1
ATOM 1119 C C . ALA A 1 91 ? 36.297 39.294 -0.162 1.00 41.11 122 ALA A C 1
ATOM 1120 O O . ALA A 1 91 ? 35.523 38.501 -0.694 1.00 39.76 122 ALA A O 1
ATOM 1127 N N . ARG A 1 92 ? 37.233 38.913 0.700 1.00 36.72 123 ARG A N 1
ATOM 1128 C CA . ARG A 1 92 ? 37.447 37.526 1.067 1.00 35.27 123 ARG A CA 1
ATOM 1129 C C . ARG A 1 92 ? 37.380 37.356 2.566 1.00 36.50 123 ARG A C 1
ATOM 1130 O O . ARG A 1 92 ? 37.995 38.112 3.314 1.00 34.66 123 ARG A O 1
ATOM 1151 N N . ILE A 1 93 ? 36.640 36.345 2.990 1.00 32.46 124 ILE A N 1
ATOM 1152 C CA . ILE A 1 93 ? 36.474 35.937 4.385 1.00 32.11 124 ILE A CA 1
ATOM 1153 C C . ILE A 1 93 ? 37.525 34.840 4.558 1.00 36.24 124 ILE A C 1
ATOM 1154 O O . ILE A 1 93 ? 37.548 33.876 3.778 1.00 34.29 124 ILE A O 1
ATOM 1170 N N . VAL A 1 94 ? 38.424 35.013 5.552 1.00 33.90 125 VAL A N 1
ATOM 1171 C CA . VAL A 1 94 ? 39.574 34.133 5.773 1.00 33.70 125 VAL A CA 1
ATOM 1172 C C . VAL A 1 94 ? 39.785 33.778 7.252 1.00 39.44 125 VAL A C 1
ATOM 1173 O O . VAL A 1 94 ? 39.512 34.610 8.112 1.00 36.35 125 VAL A O 1
ATOM 1186 N N . PRO A 1 95 ? 40.378 32.605 7.584 1.00 39.60 126 PRO A N 1
ATOM 1187 C CA . PRO A 1 95 ? 40.684 32.333 9.001 1.00 39.38 126 PRO A CA 1
ATOM 1188 C C . PRO A 1 95 ? 41.742 33.299 9.530 1.00 43.07 126 PRO A C 1
ATOM 1189 O O . PRO A 1 95 ? 42.665 33.681 8.802 1.00 39.34 126 PRO A O 1
ATOM 1200 N N . ASN A 1 96 ? 41.518 33.785 10.753 1.00 43.23 127 ASN A N 1
ATOM 1201 C CA . ASN A 1 96 ? 42.414 34.715 11.414 1.00 45.81 127 ASN A CA 1
ATOM 1202 C C . ASN A 1 96 ? 43.455 33.899 12.183 1.00 53.83 127 ASN A C 1
ATOM 1203 O O . ASN A 1 96 ? 43.204 32.744 12.525 1.00 54.47 127 ASN A O 1
ATOM 1214 N N . ALA A 1 97 ? 44.613 34.502 12.453 1.00 52.49 128 ALA A N 1
ATOM 1215 C CA . ALA A 1 97 ? 45.692 33.849 13.198 1.00 86.05 128 ALA A CA 1
ATOM 1216 C C . ALA A 1 97 ? 45.329 33.801 14.680 1.00 96.40 128 ALA A C 1
ATOM 1217 O O . ALA A 1 97 ? 46.168 33.478 15.512 1.00 53.79 128 ALA A O 1
ATOM 1224 N N . ALA A 1 109 ? 37.309 26.113 22.001 1.00 59.86 140 ALA A N 1
ATOM 1225 C CA . ALA A 1 109 ? 35.971 26.685 22.201 1.00 59.50 140 ALA A CA 1
ATOM 1226 C C . ALA A 1 109 ? 34.893 25.613 22.022 1.00 61.72 140 ALA A C 1
ATOM 1227 O O . ALA A 1 109 ? 35.049 24.761 21.147 1.00 61.07 140 ALA A O 1
ATOM 1233 N N . PRO A 1 110 ? 33.759 25.664 22.758 1.00 57.98 141 PRO A N 1
ATOM 1234 C CA . PRO A 1 110 ? 32.714 24.647 22.538 1.00 58.22 141 PRO A CA 1
ATOM 1235 C C . PRO A 1 110 ? 32.113 24.660 21.123 1.00 63.61 141 PRO A C 1
ATOM 1236 O O . PRO A 1 110 ? 32.148 25.682 20.424 1.00 63.33 141 PRO A O 1
ATOM 1247 N N . ASP A 1 111 ? 31.604 23.495 20.694 1.00 60.24 142 ASP A N 1
ATOM 1248 C CA . ASP A 1 111 ? 31.046 23.290 19.349 1.00 60.17 142 ASP A CA 1
ATOM 1249 C C . ASP A 1 111 ? 29.805 24.143 19.020 1.00 63.13 142 ASP A C 1
ATOM 1250 O O . ASP A 1 111 ? 29.578 24.432 17.840 1.00 63.07 142 ASP A O 1
ATOM 1254 N N . ARG A 1 112 ? 29.012 24.536 20.037 1.00 57.78 143 ARG A N 1
ATOM 1255 C CA . ARG A 1 112 ? 27.780 25.298 19.842 1.00 57.29 143 ARG A CA 1
ATOM 1256 C C . ARG A 1 112 ? 27.863 26.682 20.498 1.00 57.89 143 ARG A C 1
ATOM 1257 O O . ARG A 1 112 ? 27.742 26.790 21.725 1.00 57.59 143 ARG A O 1
ATOM 1261 N N . LEU A 1 113 ? 28.078 27.739 19.669 1.00 49.90 144 LEU A N 1
ATOM 1262 C CA . LEU A 1 113 ? 28.137 29.128 20.130 1.00 47.50 144 LEU A CA 1
ATOM 1263 C C . LEU A 1 113 ? 27.003 29.925 19.517 1.00 45.64 144 LEU A C 1
ATOM 1264 O O . LEU A 1 113 ? 26.777 29.841 18.309 1.00 43.71 144 LEU A O 1
ATOM 1280 N N . GLU A 1 114 ? 26.281 30.695 20.346 1.00 39.08 145 GLU A N 1
ATOM 1281 C CA . GLU A 1 114 ? 25.231 31.580 19.853 1.00 36.12 145 GLU A CA 1
ATOM 1282 C C . GLU A 1 114 ? 25.748 33.005 19.939 1.00 35.05 145 GLU A C 1
ATOM 1283 O O . GLU A 1 114 ? 26.384 33.345 20.924 1.00 31.62 145 GLU A O 1
ATOM 1295 N N . THR A 1 115 ? 25.498 33.826 18.895 1.00 32.38 146 THR A N 1
ATOM 1296 C CA . THR A 1 115 ? 25.797 35.260 18.858 1.00 30.61 146 THR A CA 1
ATOM 1297 C C . THR A 1 115 ? 24.452 35.992 19.004 1.00 34.34 146 THR A C 1
ATOM 1298 O O . THR A 1 115 ? 23.656 35.990 18.063 1.00 32.79 146 THR A O 1
ATOM 1309 N N . ARG A 1 116 ? 24.190 36.600 20.182 1.00 28.73 147 ARG A N 1
ATOM 1310 C CA . ARG A 1 116 ? 22.929 37.261 20.471 1.00 28.54 147 ARG A CA 1
ATOM 1311 C C . ARG A 1 116 ? 23.086 38.771 20.658 1.00 32.85 147 ARG A C 1
ATOM 1312 O O . ARG A 1 116 ? 24.038 39.192 21.304 1.00 31.75 147 ARG A O 1
ATOM 1333 N N . VAL A 1 117 ? 22.160 39.580 20.110 1.00 29.52 148 VAL A N 1
ATOM 1334 C CA . VAL A 1 117 ? 22.125 41.026 20.310 1.00 28.81 148 VAL A CA 1
ATOM 1335 C C . VAL A 1 117 ? 21.161 41.255 21.475 1.00 33.59 148 VAL A C 1
ATOM 1336 O O . VAL A 1 117 ? 20.045 40.736 21.462 1.00 33.47 148 VAL A O 1
ATOM 1349 N N . ILE A 1 118 ? 21.593 42.001 22.486 1.00 31.44 149 ILE A N 1
ATOM 1350 C CA . ILE A 1 118 ? 20.814 42.291 23.695 1.00 31.09 149 ILE A CA 1
ATOM 1351 C C . ILE A 1 118 ? 20.586 43.779 23.708 1.00 35.71 149 ILE A C 1
ATOM 1352 O O . ILE A 1 118 ? 21.544 44.526 23.832 1.00 34.59 149 ILE A O 1
ATOM 1368 N N . GLN A 1 119 ? 19.350 44.237 23.549 1.00 34.25 150 GLN A N 1
ATOM 1369 C CA . GLN A 1 119 ? 19.093 45.667 23.604 1.00 34.74 150 GLN A CA 1
ATOM 1370 C C . GLN A 1 119 ? 19.011 46.060 25.083 1.00 38.73 150 GLN A C 1
ATOM 1371 O O . GLN A 1 119 ? 18.551 45.274 25.901 1.00 36.69 150 GLN A O 1
ATOM 1385 N N . VAL A 1 120 ? 19.577 47.215 25.426 1.00 37.23 151 VAL A N 1
ATOM 1386 C CA . VAL A 1 120 ? 19.587 47.778 26.790 1.00 37.05 151 VAL A CA 1
ATOM 1387 C C . VAL A 1 120 ? 18.635 48.970 26.751 1.00 39.13 151 VAL A C 1
ATOM 1388 O O . VAL A 1 120 ? 18.715 49.791 25.848 1.00 38.52 151 VAL A O 1
ATOM 1401 N N . GLN A 1 121 ? 17.730 49.051 27.716 1.00 37.12 152 GLN A N 1
ATOM 1402 C CA . GLN A 1 121 ? 16.692 50.075 27.753 1.00 37.77 152 GLN A CA 1
ATOM 1403 C C . GLN A 1 121 ? 17.067 51.427 28.349 1.00 40.37 152 GLN A C 1
ATOM 1404 O O . GLN A 1 121 ? 16.854 52.440 27.695 1.00 41.29 152 GLN A O 1
ATOM 1408 N N . GLN A 1 122 ? 17.492 51.459 29.631 1.00 35.22 153 GLN A N 1
ATOM 1409 C CA . GLN A 1 122 ? 17.708 52.686 30.407 1.00 34.76 153 GLN A CA 1
ATOM 1410 C C . GLN A 1 122 ? 19.121 53.210 30.450 1.00 40.13 153 GLN A C 1
ATOM 1411 O O . GLN A 1 122 ? 19.302 54.423 30.496 1.00 40.74 153 GLN A O 1
ATOM 1425 N N . SER A 1 123 ? 20.127 52.328 30.485 1.00 35.65 154 SER A N 1
ATOM 1426 C CA . SER A 1 123 ? 21.509 52.763 30.620 1.00 33.35 154 SER A CA 1
ATOM 1427 C C . SER A 1 123 ? 22.281 52.744 29.306 1.00 35.64 154 SER A C 1
ATOM 1428 O O . SER A 1 123 ? 22.037 51.858 28.464 1.00 32.69 154 SER A O 1
ATOM 1436 N N . PRO A 1 124 ? 23.250 53.692 29.140 1.00 32.81 155 PRO A N 1
ATOM 1437 C CA . PRO A 1 124 ? 24.124 53.655 27.950 1.00 32.62 155 PRO A CA 1
ATOM 1438 C C . PRO A 1 124 ? 24.901 52.341 27.981 1.00 35.29 155 PRO A C 1
ATOM 1439 O O . PRO A 1 124 ? 25.392 51.970 29.051 1.00 34.82 155 PRO A O 1
ATOM 1450 N N . VAL A 1 125 ? 24.948 51.596 26.850 1.00 32.07 156 VAL A N 1
ATOM 1451 C CA . VAL A 1 125 ? 25.589 50.269 26.829 1.00 31.38 156 VAL A CA 1
ATOM 1452 C C . VAL A 1 125 ? 27.033 50.286 27.231 1.00 32.17 156 VAL A C 1
ATOM 1453 O O . VAL A 1 125 ? 27.456 49.339 27.878 1.00 31.29 156 VAL A O 1
ATOM 1466 N N . SER A 1 126 ? 27.798 51.312 26.826 1.00 28.98 157 SER A N 1
ATOM 1467 C CA . SER A 1 126 ? 29.222 51.420 27.170 1.00 30.81 157 SER A CA 1
ATOM 1468 C C . SER A 1 126 ? 29.482 51.339 28.668 1.00 32.88 157 SER A C 1
ATOM 1469 O O . SER A 1 126 ? 30.497 50.800 29.059 1.00 33.06 157 SER A O 1
ATOM 1477 N N . GLU A 1 127 ? 28.572 51.844 29.503 1.00 29.02 158 GLU A N 1
ATOM 1478 C CA . GLU A 1 127 ? 28.752 51.793 30.951 1.00 28.10 158 GLU A CA 1
ATOM 1479 C C . GLU A 1 127 ? 28.555 50.389 31.555 1.00 31.22 158 GLU A C 1
ATOM 1480 O O . GLU A 1 127 ? 29.047 50.151 32.654 1.00 30.42 158 GLU A O 1
ATOM 1492 N N . LEU A 1 128 ? 27.816 49.472 30.879 1.00 27.45 159 LEU A N 1
ATOM 1493 C CA . LEU A 1 128 ? 27.608 48.122 31.395 1.00 26.73 159 LEU A CA 1
ATOM 1494 C C . LEU A 1 128 ? 28.736 47.182 30.976 1.00 30.07 159 LEU A C 1
ATOM 1495 O O . LEU A 1 128 ? 28.990 46.241 31.711 1.00 30.66 159 LEU A O 1
ATOM 1511 N N . ILE A 1 129 ? 29.433 47.448 29.847 1.00 28.38 160 ILE A N 1
ATOM 1512 C CA . ILE A 1 129 ? 30.506 46.588 29.298 1.00 30.03 160 ILE A CA 1
ATOM 1513 C C . ILE A 1 129 ? 31.551 46.137 30.356 1.00 34.69 160 ILE A C 1
ATOM 1514 O O . ILE A 1 129 ? 31.797 44.931 30.487 1.00 33.40 160 ILE A O 1
ATOM 1530 N N . PRO A 1 130 ? 32.194 47.049 31.131 1.00 32.04 161 PRO A N 1
ATOM 1531 C CA . PRO A 1 130 ? 33.173 46.557 32.132 1.00 30.85 161 PRO A CA 1
ATOM 1532 C C . PRO A 1 130 ? 32.541 45.731 33.260 1.00 33.00 161 PRO A C 1
ATOM 1533 O O . PRO A 1 130 ? 33.232 44.939 33.907 1.00 30.71 161 PRO A O 1
ATOM 1544 N N . LEU A 1 131 ? 31.222 45.882 33.480 1.00 28.44 162 LEU A N 1
ATOM 1545 C CA . LEU A 1 131 ? 30.545 45.126 34.531 1.00 27.62 162 LEU A CA 1
ATOM 1546 C C . LEU A 1 131 ? 30.133 43.720 34.062 1.00 32.91 162 LEU A C 1
ATOM 1547 O O . LEU A 1 131 ? 29.928 42.835 34.887 1.00 31.60 162 LEU A O 1
ATOM 1563 N N . ILE A 1 132 ? 30.009 43.509 32.753 1.00 32.02 163 ILE A N 1
ATOM 1564 C CA . ILE A 1 132 ? 29.619 42.195 32.245 1.00 32.72 163 ILE A CA 1
ATOM 1565 C C . ILE A 1 132 ? 30.802 41.433 31.656 1.00 34.37 163 ILE A C 1
ATOM 1566 O O . ILE A 1 132 ? 30.708 40.221 31.524 1.00 32.98 163 ILE A O 1
ATOM 1582 N N . ARG A 1 133 ? 31.904 42.109 31.313 1.00 33.95 164 ARG A N 1
ATOM 1583 C CA . ARG A 1 133 ? 33.084 41.414 30.787 1.00 35.03 164 ARG A CA 1
ATOM 1584 C C . ARG A 1 133 ? 33.582 40.263 31.700 1.00 38.12 164 ARG A C 1
ATOM 1585 O O . ARG A 1 133 ? 33.841 39.189 31.149 1.00 37.29 164 ARG A O 1
ATOM 1606 N N . PRO A 1 134 ? 33.574 40.334 33.058 1.00 35.38 165 PRO A N 1
ATOM 1607 C CA . PRO A 1 134 ? 33.995 39.141 33.834 1.00 35.12 165 PRO A CA 1
ATOM 1608 C C . PRO A 1 134 ? 33.175 37.880 33.564 1.00 40.45 165 PRO A C 1
ATOM 1609 O O . PRO A 1 134 ? 33.596 36.777 33.927 1.00 38.91 165 PRO A O 1
ATOM 1620 N N . LEU A 1 135 ? 32.002 38.041 32.948 1.00 38.45 166 LEU A N 1
ATOM 1621 C CA . LEU A 1 135 ? 31.121 36.932 32.693 1.00 39.17 166 LEU A CA 1
ATOM 1622 C C . LEU A 1 135 ? 31.289 36.347 31.310 1.00 42.04 166 LEU A C 1
ATOM 1623 O O . LEU A 1 135 ? 30.725 35.290 31.070 1.00 43.11 166 LEU A O 1
ATOM 1639 N N . VAL A 1 136 ? 31.987 37.024 30.387 1.00 36.40 167 VAL A N 1
ATOM 1640 C CA . VAL A 1 136 ? 32.161 36.498 29.043 1.00 36.13 167 VAL A CA 1
ATOM 1641 C C . VAL A 1 136 ? 33.461 35.698 29.027 1.00 39.40 167 VAL A C 1
ATOM 1642 O O . VAL A 1 136 ? 34.520 36.260 29.289 1.00 38.97 167 VAL A O 1
ATOM 1655 N N . PRO A 1 137 ? 33.410 34.388 28.736 1.00 36.57 168 PRO A N 1
ATOM 1656 C CA . PRO A 1 137 ? 34.648 33.603 28.688 1.00 37.99 168 PRO A CA 1
ATOM 1657 C C . PRO A 1 137 ? 35.542 33.991 27.514 1.00 45.37 168 PRO A C 1
ATOM 1658 O O . PRO A 1 137 ? 35.084 34.640 26.569 1.00 43.08 168 PRO A O 1
ATOM 1669 N N . GLN A 1 138 ? 36.820 33.581 27.580 1.00 46.08 169 GLN A N 1
ATOM 1670 C CA . GLN A 1 138 ? 37.827 33.894 26.548 1.00 47.66 169 GLN A CA 1
ATOM 1671 C C . GLN A 1 138 ? 37.453 33.408 25.148 1.00 50.78 169 GLN A C 1
ATOM 1672 O O . GLN A 1 138 ? 37.811 34.090 24.197 1.00 52.00 169 GLN A O 1
ATOM 1676 N N . TYR A 1 139 ? 36.699 32.297 24.984 1.00 46.66 170 TYR A N 1
ATOM 1677 C CA . TYR A 1 139 ? 36.237 31.907 23.629 1.00 46.28 170 TYR A CA 1
ATOM 1678 C C . TYR A 1 139 ? 35.138 32.818 23.136 1.00 50.48 170 TYR A C 1
ATOM 1679 O O . TYR A 1 139 ? 34.848 32.813 21.949 1.00 51.08 170 TYR A O 1
ATOM 1697 N N . GLY A 1 140 ? 34.454 33.506 24.050 1.00 45.61 171 GLY A N 1
ATOM 1698 C CA . GLY A 1 140 ? 33.316 34.320 23.677 1.00 43.57 171 GLY A CA 1
ATOM 1699 C C . GLY A 1 140 ? 33.667 35.640 23.040 1.00 42.50 171 GLY A C 1
ATOM 1700 O O . GLY A 1 140 ? 34.820 35.933 22.735 1.00 40.74 171 GLY A O 1
ATOM 1704 N N . HIS A 1 141 ? 32.641 36.444 22.844 1.00 37.70 172 HIS A N 1
ATOM 1705 C CA . HIS A 1 141 ? 32.765 37.734 22.189 1.00 35.47 172 HIS A CA 1
ATOM 1706 C C . HIS A 1 141 ? 31.848 38.708 22.861 1.00 37.73 172 HIS A C 1
ATOM 1707 O O . HIS A 1 141 ? 30.753 38.347 23.266 1.00 36.10 172 HIS A O 1
ATOM 1722 N N . LEU A 1 142 ? 32.278 39.952 22.962 1.00 34.78 173 LEU A N 1
ATOM 1723 C CA . LEU A 1 142 ? 31.440 41.003 23.504 1.00 35.97 173 LEU A CA 1
ATOM 1724 C C . LEU A 1 142 ? 31.757 42.271 22.740 1.00 41.19 173 LEU A C 1
ATOM 1725 O O . LEU A 1 142 ? 32.913 42.649 22.668 1.00 39.85 173 LEU A O 1
ATOM 1741 N N . ALA A 1 143 ? 30.738 42.884 22.117 1.00 38.66 174 ALA A N 1
ATOM 1742 C CA . ALA A 1 143 ? 30.883 44.127 21.354 1.00 37.63 174 ALA A CA 1
ATOM 1743 C C . ALA A 1 143 ? 29.682 45.032 21.596 1.00 40.05 174 ALA A C 1
ATOM 1744 O O . ALA A 1 143 ? 28.586 44.538 21.838 1.00 37.82 174 ALA A O 1
ATOM 1751 N N . ALA A 1 144 ? 29.894 46.356 21.514 1.00 36.60 175 ALA A N 1
ATOM 1752 C CA . ALA A 1 144 ? 28.834 47.351 21.642 1.00 36.43 175 ALA A CA 1
ATOM 1753 C C . ALA A 1 144 ? 28.286 47.735 20.269 1.00 38.32 175 ALA A C 1
ATOM 1754 O O . ALA A 1 144 ? 29.036 47.766 19.286 1.00 37.98 175 ALA A O 1
ATOM 1761 N N . VAL A 1 145 ? 26.985 48.041 20.209 1.00 34.92 176 VAL A N 1
ATOM 1762 C CA . VAL A 1 145 ? 26.296 48.570 19.018 1.00 34.36 176 VAL A CA 1
ATOM 1763 C C . VAL A 1 145 ? 25.636 49.863 19.536 1.00 38.43 176 VAL A C 1
ATOM 1764 O O . VAL A 1 145 ? 24.457 49.859 19.902 1.00 35.47 176 VAL A O 1
ATOM 1777 N N . PRO A 1 146 ? 26.426 50.944 19.700 1.00 37.87 177 PRO A N 1
ATOM 1778 C CA . PRO A 1 146 ? 25.872 52.176 20.303 1.00 38.61 177 PRO A CA 1
ATOM 1779 C C . PRO A 1 146 ? 24.667 52.815 19.612 1.00 40.71 177 PRO A C 1
ATOM 1780 O O . PRO A 1 146 ? 23.835 53.366 20.317 1.00 40.21 177 PRO A O 1
ATOM 1791 N N . SER A 1 147 ? 24.523 52.675 18.278 1.00 37.64 178 SER A N 1
ATOM 1792 C CA . SER A 1 147 ? 23.386 53.245 17.550 1.00 37.20 178 SER A CA 1
ATOM 1793 C C . SER A 1 147 ? 22.048 52.580 17.887 1.00 40.19 178 SER A C 1
ATOM 1794 O O . SER A 1 147 ? 21.007 53.231 17.775 1.00 39.32 178 SER A O 1
ATOM 1802 N N . ALA A 1 148 ? 22.066 51.298 18.310 1.00 35.58 179 ALA A N 1
ATOM 1803 C CA . ALA A 1 148 ? 20.865 50.566 18.721 1.00 34.96 179 ALA A CA 1
ATOM 1804 C C . ALA A 1 148 ? 20.810 50.409 20.252 1.00 37.93 179 ALA A C 1
ATOM 1805 O O . ALA A 1 148 ? 19.862 49.816 20.763 1.00 37.11 179 ALA A O 1
ATOM 1812 N N . ASN A 1 149 ? 21.816 50.953 20.979 1.00 34.36 180 ASN A N 1
ATOM 1813 C CA . ASN A 1 149 ? 22.018 50.802 22.423 1.00 33.01 180 ASN A CA 1
ATOM 1814 C C . ASN A 1 149 ? 21.914 49.316 22.814 1.00 33.75 180 ASN A C 1
ATOM 1815 O O . ASN A 1 149 ? 21.187 48.917 23.738 1.00 32.12 180 ASN A O 1
ATOM 1826 N N . ALA A 1 150 ? 22.658 48.501 22.057 1.00 29.71 181 ALA A N 1
ATOM 1827 C CA . ALA A 1 150 ? 22.658 47.071 22.210 1.00 29.58 181 ALA A CA 1
ATOM 1828 C C . ALA A 1 150 ? 24.066 46.533 22.375 1.00 31.73 181 ALA A C 1
ATOM 1829 O O . ALA A 1 150 ? 25.051 47.185 22.012 1.00 31.52 181 ALA A O 1
ATOM 1836 N N . LEU A 1 151 ? 24.143 45.328 22.935 1.00 28.33 182 LEU A N 1
ATOM 1837 C CA . LEU A 1 151 ? 25.377 44.571 23.137 1.00 29.17 182 LEU A CA 1
ATOM 1838 C C . LEU A 1 151 ? 25.296 43.336 22.241 1.00 30.97 182 LEU A C 1
ATOM 1839 O O . LEU A 1 151 ? 24.236 42.747 22.166 1.00 30.27 182 LEU A O 1
ATOM 1855 N N . ILE A 1 152 ? 26.405 42.903 21.661 1.00 28.05 183 ILE A N 1
ATOM 1856 C CA . ILE A 1 152 ? 26.479 41.643 20.927 1.00 28.95 183 ILE A CA 1
ATOM 1857 C C . ILE A 1 152 ? 27.309 40.734 21.811 1.00 32.96 183 ILE A C 1
ATOM 1858 O O . ILE A 1 152 ? 28.446 41.085 22.093 1.00 32.05 183 ILE A O 1
ATOM 1874 N N . ILE A 1 153 ? 26.755 39.589 22.239 1.00 29.04 184 ILE A N 1
ATOM 1875 C CA . ILE A 1 153 ? 27.462 38.597 23.056 1.00 29.60 184 ILE A CA 1
ATOM 1876 C C . ILE A 1 153 ? 27.506 37.245 22.332 1.00 31.37 184 ILE A C 1
ATOM 1877 O O . ILE A 1 153 ? 26.476 36.806 21.847 1.00 28.91 184 ILE A O 1
ATOM 1893 N N . SER A 1 154 ? 28.651 36.555 22.370 1.00 27.72 185 SER A N 1
ATOM 1894 C CA . SER A 1 154 ? 28.778 35.195 21.860 1.00 29.53 185 SER A CA 1
ATOM 1895 C C . SER A 1 154 ? 29.114 34.238 22.999 1.00 35.71 185 SER A C 1
ATOM 1896 O O . SER A 1 154 ? 30.084 34.464 23.699 1.00 37.55 185 SER A O 1
ATOM 1904 N N . ASP A 1 155 ? 28.295 33.193 23.190 1.00 34.58 186 ASP A N 1
ATOM 1905 C CA . ASP A 1 155 ? 28.468 32.175 24.239 1.00 34.50 186 ASP A CA 1
ATOM 1906 C C . ASP A 1 155 ? 27.478 31.006 24.029 1.00 39.61 186 ASP A C 1
ATOM 1907 O O . ASP A 1 155 ? 26.714 31.022 23.058 1.00 38.58 186 ASP A O 1
ATOM 1916 N N . ARG A 1 156 ? 27.466 30.006 24.947 1.00 38.41 187 ARG A N 1
ATOM 1917 C CA . ARG A 1 156 ? 26.467 28.924 24.893 1.00 38.28 187 ARG A CA 1
ATOM 1918 C C . ARG A 1 156 ? 25.112 29.539 25.281 1.00 41.93 187 ARG A C 1
ATOM 1919 O O . ARG A 1 156 ? 25.079 30.377 26.181 1.00 41.55 187 ARG A O 1
ATOM 1923 N N . SER A 1 157 ? 24.014 29.151 24.596 1.00 39.53 188 SER A N 1
ATOM 1924 C CA . SER A 1 157 ? 22.653 29.678 24.845 1.00 40.28 188 SER A CA 1
ATOM 1925 C C . SER A 1 157 ? 22.218 29.798 26.308 1.00 45.74 188 SER A C 1
ATOM 1926 O O . SER A 1 157 ? 21.568 30.789 26.668 1.00 43.45 188 SER A O 1
ATOM 1934 N N . ALA A 1 158 ? 22.617 28.842 27.162 1.00 45.07 189 ALA A N 1
ATOM 1935 C CA . ALA A 1 158 ? 22.285 28.907 28.595 1.00 45.60 189 ALA A CA 1
ATOM 1936 C C . ALA A 1 158 ? 23.100 29.975 29.313 1.00 47.98 189 ALA A C 1
ATOM 1937 O O . ALA A 1 158 ? 22.613 30.587 30.257 1.00 47.71 189 ALA A O 1
ATOM 1944 N N . ASN A 1 159 ? 24.330 30.210 28.846 1.00 44.63 190 ASN A N 1
ATOM 1945 C CA . ASN A 1 159 ? 25.192 31.239 29.433 1.00 44.11 190 ASN A CA 1
ATOM 1946 C C . ASN A 1 159 ? 24.696 32.638 29.043 1.00 45.47 190 ASN A C 1
ATOM 1947 O O . ASN A 1 159 ? 24.715 33.546 29.881 1.00 45.23 190 ASN A O 1
ATOM 1951 N N . ILE A 1 160 ? 24.216 32.803 27.781 1.00 39.66 191 ILE A N 1
ATOM 1952 C CA . ILE A 1 160 ? 23.725 34.101 27.324 1.00 37.77 191 ILE A CA 1
ATOM 1953 C C . ILE A 1 160 ? 22.482 34.503 28.131 1.00 42.42 191 ILE A C 1
ATOM 1954 O O . ILE A 1 160 ? 22.390 35.657 28.518 1.00 40.61 191 ILE A O 1
ATOM 1970 N N . ALA A 1 161 ? 21.548 33.565 28.388 1.00 41.09 192 ALA A N 1
ATOM 1971 C CA . ALA A 1 161 ? 20.340 33.827 29.184 1.00 41.41 192 ALA A CA 1
ATOM 1972 C C . ALA A 1 161 ? 20.707 34.348 30.573 1.00 42.08 192 ALA A C 1
ATOM 1973 O O . ALA A 1 161 ? 20.055 35.267 31.069 1.00 39.51 192 ALA A O 1
ATOM 1980 N N . ARG A 1 162 ? 21.763 33.766 31.192 1.00 39.58 193 ARG A N 1
ATOM 1981 C CA . ARG A 1 162 ? 22.227 34.181 32.521 1.00 39.19 193 ARG A CA 1
ATOM 1982 C C . ARG A 1 162 ? 22.761 35.607 32.470 1.00 41.53 193 ARG A C 1
ATOM 1983 O O . ARG A 1 162 ? 22.414 36.407 33.340 1.00 38.97 193 ARG A O 1
ATOM 1987 N N . ILE A 1 163 ? 23.547 35.951 31.420 1.00 40.06 194 ILE A N 1
ATOM 1988 C CA . ILE A 1 163 ? 24.082 37.314 31.263 1.00 39.45 194 ILE A CA 1
ATOM 1989 C C . ILE A 1 163 ? 22.944 38.308 30.985 1.00 42.04 194 ILE A C 1
ATOM 1990 O O . ILE A 1 163 ? 22.981 39.435 31.477 1.00 40.95 194 ILE A O 1
ATOM 2006 N N . GLU A 1 164 ? 21.954 37.911 30.192 1.00 39.57 195 GLU A N 1
ATOM 2007 C CA . GLU A 1 164 ? 20.798 38.773 29.926 1.00 39.83 195 GLU A CA 1
ATOM 2008 C C . GLU A 1 164 ? 20.059 39.179 31.244 1.00 44.07 195 GLU A C 1
ATOM 2009 O O . GLU A 1 164 ? 19.618 40.324 31.341 1.00 44.32 195 GLU A O 1
ATOM 2021 N N . ASP A 1 165 ? 19.955 38.278 32.258 1.00 40.06 196 ASP A N 1
ATOM 2022 C CA . ASP A 1 165 ? 19.356 38.627 33.567 1.00 38.78 196 ASP A CA 1
ATOM 2023 C C . ASP A 1 165 ? 20.225 39.620 34.334 1.00 39.52 196 ASP A C 1
ATOM 2024 O O . ASP A 1 165 ? 19.676 40.473 35.021 1.00 39.30 196 ASP A O 1
ATOM 2028 N N . VAL A 1 166 ? 21.564 39.513 34.226 1.00 35.02 197 VAL A N 1
ATOM 2029 C CA . VAL A 1 166 ? 22.506 40.410 34.916 1.00 33.67 197 VAL A CA 1
ATOM 2030 C C . VAL A 1 166 ? 22.381 41.805 34.313 1.00 34.18 197 VAL A C 1
ATOM 2031 O O . VAL A 1 166 ? 22.337 42.788 35.047 1.00 33.74 197 VAL A O 1
ATOM 2044 N N . ILE A 1 167 ? 22.293 41.884 32.989 1.00 30.21 198 ILE A N 1
ATOM 2045 C CA . ILE A 1 167 ? 22.102 43.152 32.274 1.00 30.15 198 ILE A CA 1
ATOM 2046 C C . ILE A 1 167 ? 20.784 43.789 32.708 1.00 36.29 198 ILE A C 1
ATOM 2047 O O . ILE A 1 167 ? 20.778 44.969 33.028 1.00 36.73 198 ILE A O 1
ATOM 2063 N N . ARG A 1 168 ? 19.681 43.006 32.751 1.00 33.97 199 ARG A N 1
ATOM 2064 C CA . ARG A 1 168 ? 18.380 43.540 33.177 1.00 35.99 199 ARG A CA 1
ATOM 2065 C C . ARG A 1 168 ? 18.431 44.116 34.592 1.00 42.34 199 ARG A C 1
ATOM 2066 O O . ARG A 1 168 ? 17.785 45.125 34.864 1.00 43.68 199 ARG A O 1
ATOM 2070 N N . GLN A 1 169 ? 19.171 43.476 35.490 1.00 38.42 200 GLN A N 1
ATOM 2071 C CA . GLN A 1 169 ? 19.266 43.971 36.864 1.00 38.43 200 GLN A CA 1
ATOM 2072 C C . GLN A 1 169 ? 20.173 45.199 36.928 1.00 38.42 200 GLN A C 1
ATOM 2073 O O . GLN A 1 169 ? 19.830 46.167 37.603 1.00 35.91 200 GLN A O 1
ATOM 2077 N N . LEU A 1 170 ? 21.340 45.156 36.235 1.00 34.32 201 LEU A N 1
ATOM 2078 C CA . LEU A 1 170 ? 22.285 46.290 36.231 1.00 33.42 201 LEU A CA 1
ATOM 2079 C C . LEU A 1 170 ? 21.658 47.513 35.583 1.00 38.02 201 LEU A C 1
ATOM 2080 O O . LEU A 1 170 ? 21.854 48.628 36.067 1.00 36.87 201 LEU A O 1
ATOM 2096 N N . ASP A 1 171 ? 20.905 47.307 34.492 1.00 35.46 202 ASP A N 1
ATOM 2097 C CA . ASP A 1 171 ? 20.221 48.392 33.765 1.00 34.12 202 ASP A CA 1
ATOM 2098 C C . ASP A 1 171 ? 19.221 49.210 34.607 1.00 37.21 202 ASP A C 1
ATOM 2099 O O . ASP A 1 171 ? 18.963 50.372 34.280 1.00 35.13 202 ASP A O 1
ATOM 2108 N N . GLN A 1 172 ? 18.671 48.620 35.676 1.00 34.98 203 GLN A N 1
ATOM 2109 C CA . GLN A 1 172 ? 17.740 49.323 36.569 1.00 36.61 203 GLN A CA 1
ATOM 2110 C C . GLN A 1 172 ? 18.466 50.262 37.535 1.00 41.47 203 GLN A C 1
ATOM 2111 O O . GLN A 1 172 ? 17.822 51.126 38.116 1.00 42.98 203 GLN A O 1
ATOM 2115 N N . LYS A 1 173 ? 19.788 50.090 37.727 1.00 38.29 204 LYS A N 1
ATOM 2116 C CA . LYS A 1 173 ? 20.591 50.937 38.625 1.00 37.40 204 LYS A CA 1
ATOM 2117 C C . LYS A 1 173 ? 20.846 52.305 37.988 1.00 41.02 204 LYS A C 1
ATOM 2118 O O . LYS A 1 173 ? 21.011 52.393 36.769 1.00 41.27 204 LYS A O 1
ATOM 2122 N N . GLY A 1 174 ? 20.869 53.352 38.811 1.00 38.06 205 GLY A N 1
ATOM 2123 C CA . GLY A 1 174 ? 21.062 54.727 38.352 1.00 38.73 205 GLY A CA 1
ATOM 2124 C C . GLY A 1 174 ? 22.503 55.115 38.042 1.00 43.71 205 GLY A C 1
ATOM 2125 O O . GLY A 1 174 ? 22.741 56.001 37.220 1.00 44.00 205 GLY A O 1
ATOM 2129 N N . SER A 1 175 ? 23.468 54.472 38.697 1.00 39.46 206 SER A N 1
ATOM 2130 C CA . SER A 1 175 ? 24.886 54.770 38.527 1.00 38.97 206 SER A CA 1
ATOM 2131 C C . SER A 1 175 ? 25.624 53.478 38.224 1.00 36.31 206 SER A C 1
ATOM 2132 O O . SER A 1 175 ? 25.205 52.415 38.657 1.00 34.83 206 SER A O 1
ATOM 2140 N N . HIS A 1 176 ? 26.655 53.567 37.389 1.00 30.02 207 HIS A N 1
ATOM 2141 C CA . HIS A 1 176 ? 27.523 52.443 37.052 1.00 28.78 207 HIS A CA 1
ATOM 2142 C C . HIS A 1 176 ? 28.974 52.757 37.323 1.00 27.11 207 HIS A C 1
ATOM 2143 O O . HIS A 1 176 ? 29.865 52.207 36.688 1.00 22.51 207 HIS A O 1
ATOM 2158 N N . ASP A 1 177 ? 29.210 53.624 38.319 1.00 22.70 208 ASP A N 1
ATOM 2159 C CA . ASP A 1 177 ? 30.567 53.966 38.779 1.00 21.56 208 ASP A CA 1
ATOM 2160 C C . ASP A 1 177 ? 31.010 52.771 39.598 1.00 23.58 208 ASP A C 1
ATOM 2161 O O . ASP A 1 177 ? 30.168 52.096 40.184 1.00 22.69 208 ASP A O 1
ATOM 2170 N N . TYR A 1 178 ? 32.284 52.503 39.672 1.00 18.98 209 TYR A N 1
ATOM 2171 C CA . TYR A 1 178 ? 32.709 51.316 40.402 1.00 18.23 209 TYR A CA 1
ATOM 2172 C C . TYR A 1 178 ? 34.112 51.448 40.929 1.00 21.40 209 TYR A C 1
ATOM 2173 O O . TYR A 1 178 ? 34.827 52.347 40.483 1.00 18.21 209 TYR A O 1
ATOM 2191 N N . SER A 1 179 ? 34.451 50.617 41.965 1.00 20.22 210 SER A N 1
ATOM 2192 C CA . SER A 1 179 ? 35.789 50.463 42.539 1.00 20.80 210 SER A CA 1
ATOM 2193 C C . SER A 1 179 ? 36.255 49.033 42.308 1.00 26.71 210 SER A C 1
ATOM 2194 O O . SER A 1 179 ? 35.446 48.104 42.354 1.00 26.99 210 SER A O 1
ATOM 2202 N N . VAL A 1 180 ? 37.544 48.870 42.043 1.00 24.20 211 VAL A N 1
ATOM 2203 C CA . VAL A 1 180 ? 38.179 47.580 41.808 1.00 23.69 211 VAL A CA 1
ATOM 2204 C C . VAL A 1 180 ? 39.192 47.269 42.916 1.00 26.22 211 VAL A C 1
ATOM 2205 O O . VAL A 1 180 ? 40.022 48.120 43.241 1.00 21.99 211 VAL A O 1
ATOM 2218 N N . ILE A 1 181 ? 39.111 46.038 43.485 1.00 22.40 212 ILE A N 1
ATOM 2219 C CA . ILE A 1 181 ? 40.023 45.539 44.517 1.00 22.51 212 ILE A CA 1
ATOM 2220 C C . ILE A 1 181 ? 40.659 44.255 44.047 1.00 25.04 212 ILE A C 1
ATOM 2221 O O . ILE A 1 181 ? 39.957 43.267 43.881 1.00 23.85 212 ILE A O 1
ATOM 2237 N N . ASN A 1 182 ? 41.973 44.255 43.890 1.00 22.57 213 ASN A N 1
ATOM 2238 C CA . ASN A 1 182 ? 42.760 43.093 43.486 1.00 21.68 213 ASN A CA 1
ATOM 2239 C C . ASN A 1 182 ? 43.102 42.367 44.766 1.00 27.58 213 ASN A C 1
ATOM 2240 O O . ASN A 1 182 ? 43.855 42.883 45.555 1.00 29.01 213 ASN A O 1
ATOM 2251 N N . LEU A 1 183 ? 42.519 41.213 45.017 1.00 25.48 214 LEU A N 1
ATOM 2252 C CA . LEU A 1 183 ? 42.749 40.499 46.273 1.00 25.28 214 LEU A CA 1
ATOM 2253 C C . LEU A 1 183 ? 44.110 39.816 46.274 1.00 27.18 214 LEU A C 1
ATOM 2254 O O . LEU A 1 183 ? 44.364 38.985 45.414 1.00 26.36 214 LEU A O 1
ATOM 2270 N N . ARG A 1 184 ? 44.994 40.178 47.219 1.00 24.87 215 ARG A N 1
ATOM 2271 C CA . ARG A 1 184 ? 46.333 39.569 47.297 1.00 25.73 215 ARG A CA 1
ATOM 2272 C C . ARG A 1 184 ? 46.343 38.219 48.050 1.00 28.66 215 ARG A C 1
ATOM 2273 O O . ARG A 1 184 ? 47.147 37.367 47.725 1.00 27.58 215 ARG A O 1
ATOM 2294 N N . TYR A 1 185 ? 45.537 38.065 49.096 1.00 29.01 216 TYR A N 1
ATOM 2295 C CA . TYR A 1 185 ? 45.538 36.871 49.953 1.00 29.76 216 TYR A CA 1
ATOM 2296 C C . TYR A 1 185 ? 44.285 35.998 49.822 1.00 35.57 216 TYR A C 1
ATOM 2297 O O . TYR A 1 185 ? 44.393 34.775 49.804 1.00 36.38 216 TYR A O 1
ATOM 2315 N N . GLY A 1 186 ? 43.122 36.627 49.784 1.00 31.41 217 GLY A N 1
ATOM 2316 C CA . GLY A 1 186 ? 41.855 35.927 49.718 1.00 30.25 217 GLY A CA 1
ATOM 2317 C C . GLY A 1 186 ? 41.529 35.356 48.358 1.00 30.50 217 GLY A C 1
ATOM 2318 O O . GLY A 1 186 ? 42.142 35.714 47.344 1.00 30.81 217 GLY A O 1
ATOM 2322 N N . TRP A 1 187 ? 40.664 34.346 48.392 1.00 24.83 218 TRP A N 1
ATOM 2323 C CA . TRP A 1 187 ? 40.115 33.700 47.219 1.00 24.87 218 TRP A CA 1
ATOM 2324 C C . TRP A 1 187 ? 38.849 34.499 46.860 1.00 27.97 218 TRP A C 1
ATOM 2325 O O . TRP A 1 187 ? 38.000 34.676 47.708 1.00 25.78 218 TRP A O 1
ATOM 2346 N N . VAL A 1 188 ? 38.788 35.032 45.632 1.00 26.83 219 VAL A N 1
ATOM 2347 C CA . VAL A 1 188 ? 37.694 35.857 45.080 1.00 27.66 219 VAL A CA 1
ATOM 2348 C C . VAL A 1 188 ? 36.245 35.466 45.397 1.00 31.90 219 VAL A C 1
ATOM 2349 O O . VAL A 1 188 ? 35.450 36.319 45.754 1.00 30.54 219 VAL A O 1
ATOM 2362 N N . MET A 1 189 ? 35.909 34.195 45.269 1.00 29.61 220 MET A N 1
ATOM 2363 C CA . MET A 1 189 ? 34.556 33.669 45.461 1.00 27.64 220 MET A CA 1
ATOM 2364 C C . MET A 1 189 ? 34.178 33.657 46.927 1.00 30.97 220 MET A C 1
ATOM 2365 O O . MET A 1 189 ? 33.010 33.883 47.247 1.00 28.32 220 MET A O 1
ATOM 2379 N N . ASP A 1 190 ? 35.145 33.466 47.825 1.00 29.23 221 ASP A N 1
ATOM 2380 C CA . ASP A 1 190 ? 34.848 33.509 49.251 1.00 30.28 221 ASP A CA 1
ATOM 2381 C C . ASP A 1 190 ? 34.538 34.934 49.651 1.00 32.64 221 ASP A C 1
ATOM 2382 O O . ASP A 1 190 ? 33.576 35.163 50.372 1.00 28.61 221 ASP A O 1
ATOM 2391 N N . ALA A 1 191 ? 35.384 35.888 49.211 1.00 30.65 222 ALA A N 1
ATOM 2392 C CA . ALA A 1 191 ? 35.183 37.295 49.565 1.00 31.18 222 ALA A CA 1
ATOM 2393 C C . ALA A 1 191 ? 33.819 37.779 49.087 1.00 32.36 222 ALA A C 1
ATOM 2394 O O . ALA A 1 191 ? 33.104 38.417 49.849 1.00 31.32 222 ALA A O 1
ATOM 2401 N N . ALA A 1 192 ? 33.443 37.444 47.837 1.00 28.85 223 ALA A N 1
ATOM 2402 C CA . ALA A 1 192 ? 32.142 37.873 47.296 1.00 28.83 223 ALA A CA 1
ATOM 2403 C C . ALA A 1 192 ? 30.975 37.324 48.121 1.00 32.48 223 ALA A C 1
ATOM 2404 O O . ALA A 1 192 ? 30.098 38.084 48.498 1.00 31.56 223 ALA A O 1
ATOM 2411 N N . GLU A 1 193 ? 31.026 36.032 48.479 1.00 29.49 224 GLU A N 1
ATOM 2412 C CA . GLU A 1 193 ? 29.991 35.380 49.297 1.00 29.78 224 GLU A CA 1
ATOM 2413 C C . GLU A 1 193 ? 29.868 36.013 50.686 1.00 34.72 224 GLU A C 1
ATOM 2414 O O . GLU A 1 193 ? 28.768 36.270 51.135 1.00 34.81 224 GLU A O 1
ATOM 2426 N N . VAL A 1 194 ? 30.988 36.295 51.354 1.00 34.45 225 VAL A N 1
ATOM 2427 C CA . VAL A 1 194 ? 30.957 36.950 52.678 1.00 34.41 225 VAL A CA 1
ATOM 2428 C C . VAL A 1 194 ? 30.330 38.347 52.587 1.00 34.44 225 VAL A C 1
ATOM 2429 O O . VAL A 1 194 ? 29.530 38.730 53.440 1.00 33.97 225 VAL A O 1
ATOM 2442 N N . LEU A 1 195 ? 30.731 39.121 51.581 1.00 29.96 226 LEU A N 1
ATOM 2443 C CA . LEU A 1 195 ? 30.210 40.468 51.400 1.00 29.43 226 LEU A CA 1
ATOM 2444 C C . LEU A 1 195 ? 28.735 40.473 51.070 1.00 33.32 226 LEU A C 1
ATOM 2445 O O . LEU A 1 195 ? 28.000 41.246 51.676 1.00 34.67 226 LEU A O 1
ATOM 2461 N N . ASN A 1 196 ? 28.286 39.563 50.191 1.00 28.53 227 ASN A N 1
ATOM 2462 C CA . ASN A 1 196 ? 26.872 39.433 49.852 1.00 29.90 227 ASN A CA 1
ATOM 2463 C C . ASN A 1 196 ? 26.052 38.972 51.046 1.00 37.13 227 ASN A C 1
ATOM 2464 O O . ASN A 1 196 ? 24.986 39.519 51.286 1.00 36.56 227 ASN A O 1
ATOM 2475 N N . ASN A 1 197 ? 26.550 37.962 51.787 1.00 36.69 228 ASN A N 1
ATOM 2476 C CA . ASN A 1 197 ? 25.871 37.467 52.996 1.00 37.41 228 ASN A CA 1
ATOM 2477 C C . ASN A 1 197 ? 25.726 38.587 54.014 1.00 42.40 228 ASN A C 1
ATOM 2478 O O . ASN A 1 197 ? 24.611 38.839 54.455 1.00 43.73 228 ASN A O 1
ATOM 2489 N N . ALA A 1 198 ? 26.813 39.306 54.331 1.00 40.18 229 ALA A N 1
ATOM 2490 C CA . ALA A 1 198 ? 26.746 40.436 55.276 1.00 41.91 229 ALA A CA 1
ATOM 2491 C C . ALA A 1 198 ? 25.740 41.523 54.850 1.00 47.14 229 ALA A C 1
ATOM 2492 O O . ALA A 1 198 ? 25.029 42.053 55.710 1.00 46.71 229 ALA A O 1
ATOM 2499 N N . MET A 1 199 ? 25.666 41.845 53.542 1.00 42.69 230 MET A N 1
ATOM 2500 C CA . MET A 1 199 ? 24.699 42.834 53.059 1.00 43.72 230 MET A CA 1
ATOM 2501 C C . MET A 1 199 ? 23.266 42.305 53.160 1.00 48.51 230 MET A C 1
ATOM 2502 O O . MET A 1 199 ? 22.396 43.050 53.603 1.00 49.03 230 MET A O 1
ATOM 2516 N N . SER A 1 200 ? 23.021 41.042 52.755 1.00 43.30 231 SER A N 1
ATOM 2517 C CA . SER A 1 200 ? 21.693 40.425 52.866 1.00 42.82 231 SER A CA 1
ATOM 2518 C C . SER A 1 200 ? 21.215 40.241 54.330 1.00 46.52 231 SER A C 1
ATOM 2519 O O . SER A 1 200 ? 20.016 40.351 54.572 1.00 46.59 231 SER A O 1
ATOM 2527 N N . ARG A 1 201 ? 22.121 39.969 55.282 1.00 42.27 232 ARG A N 1
ATOM 2528 C CA . ARG A 1 201 ? 21.761 39.779 56.699 1.00 42.91 232 ARG A CA 1
ATOM 2529 C C . ARG A 1 201 ? 21.702 41.095 57.508 1.00 52.75 232 ARG A C 1
ATOM 2530 O O . ARG A 1 201 ? 21.297 41.063 58.663 1.00 52.96 232 ARG A O 1
ATOM 2540 N N . GLY A 1 202 ? 22.131 42.217 56.930 1.00 54.24 233 GLY A N 1
ATOM 2541 C CA . GLY A 1 202 ? 22.156 43.509 57.613 1.00 55.40 233 GLY A CA 1
ATOM 2542 C C . GLY A 1 202 ? 23.419 43.824 58.406 1.00 61.78 233 GLY A C 1
ATOM 2543 O O . GLY A 1 202 ? 23.467 44.844 59.096 1.00 61.45 233 GLY A O 1
ATOM 2547 N N . GLN A 1 203 ? 24.459 42.979 58.290 1.00 59.55 234 GLN A N 1
ATOM 2548 C CA . GLN A 1 203 ? 25.702 43.130 59.049 1.00 59.86 234 GLN A CA 1
ATOM 2549 C C . GLN A 1 203 ? 26.708 44.134 58.448 1.00 63.22 234 GLN A C 1
ATOM 2550 O O . GLN A 1 203 ? 27.639 44.519 59.166 1.00 63.75 234 GLN A O 1
ATOM 2558 N N . ALA A 1 204 ? 26.555 44.579 57.192 1.00 58.32 235 ALA A N 1
ATOM 2559 C CA . ALA A 1 204 ? 27.509 45.526 56.580 1.00 58.15 235 ALA A CA 1
ATOM 2560 C C . ALA A 1 204 ? 27.023 46.978 56.729 1.00 63.17 235 ALA A C 1
ATOM 2561 O O . ALA A 1 204 ? 26.766 47.635 55.725 1.00 63.88 235 ALA A O 1
ATOM 2568 N N . LYS A 1 205 ? 26.895 47.472 57.987 1.00 59.76 236 LYS A N 1
ATOM 2569 C CA . LYS A 1 205 ? 26.381 48.819 58.315 1.00 59.06 236 LYS A CA 1
ATOM 2570 C C . LYS A 1 205 ? 27.063 49.871 57.465 1.00 60.48 236 LYS A C 1
ATOM 2571 O O . LYS A 1 205 ? 28.281 49.848 57.338 1.00 61.30 236 LYS A O 1
ATOM 2575 N N . GLY A 1 206 ? 26.272 50.710 56.807 1.00 54.66 237 GLY A N 1
ATOM 2576 C CA . GLY A 1 206 ? 26.786 51.757 55.938 1.00 52.62 237 GLY A CA 1
ATOM 2577 C C . GLY A 1 206 ? 26.943 51.362 54.476 1.00 52.79 237 GLY A C 1
ATOM 2578 O O . GLY A 1 206 ? 26.899 52.243 53.619 1.00 51.17 237 GLY A O 1
ATOM 2582 N N . ALA A 1 207 ? 27.163 50.056 54.165 1.00 46.38 238 ALA A N 1
ATOM 2583 C CA . ALA A 1 207 ? 27.341 49.565 52.792 1.00 45.24 238 ALA A CA 1
ATOM 2584 C C . ALA A 1 207 ? 26.037 49.095 52.094 1.00 45.33 238 ALA A C 1
ATOM 2585 O O . ALA A 1 207 ? 26.092 48.727 50.929 1.00 42.57 238 ALA A O 1
ATOM 2592 N N . ALA A 1 208 ? 24.876 49.103 52.784 1.00 42.73 239 ALA A N 1
ATOM 2593 C CA . ALA A 1 208 ? 23.585 48.692 52.214 1.00 42.54 239 ALA A CA 1
ATOM 2594 C C . ALA A 1 208 ? 23.306 49.504 50.953 1.00 44.97 239 ALA A C 1
ATOM 2595 O O . ALA A 1 208 ? 23.496 50.718 50.948 1.00 46.00 239 ALA A O 1
ATOM 2602 N N . GLY A 1 209 ? 22.934 48.823 49.882 1.00 39.51 240 GLY A N 1
ATOM 2603 C CA . GLY A 1 209 ? 22.714 49.456 48.593 1.00 38.65 240 GLY A CA 1
ATOM 2604 C C . GLY A 1 209 ? 23.857 49.177 47.641 1.00 40.06 240 GLY A C 1
ATOM 2605 O O . GLY A 1 209 ? 23.658 49.252 46.434 1.00 41.33 240 GLY A O 1
ATOM 2609 N N . ALA A 1 210 ? 25.070 48.855 48.165 1.00 33.72 241 ALA A N 1
ATOM 2610 C CA . ALA A 1 210 ? 26.204 48.532 47.306 1.00 32.29 241 ALA A CA 1
ATOM 2611 C C . ALA A 1 210 ? 26.078 47.087 46.791 1.00 34.82 241 ALA A C 1
ATOM 2612 O O . ALA A 1 210 ? 25.226 46.348 47.257 1.00 34.19 241 ALA A O 1
ATOM 2619 N N . GLN A 1 211 ? 26.858 46.722 45.777 1.00 30.26 242 GLN A N 1
ATOM 2620 C CA . GLN A 1 211 ? 26.778 45.398 45.134 1.00 29.63 242 GLN A CA 1
ATOM 2621 C C . GLN A 1 211 ? 28.197 44.965 44.751 1.00 32.33 242 GLN A C 1
ATOM 2622 O O . GLN A 1 211 ? 29.041 45.843 44.575 1.00 29.85 242 GLN A O 1
ATOM 2636 N N . VAL A 1 212 ? 28.462 43.634 44.685 1.00 29.28 243 VAL A N 1
ATOM 2637 C CA . VAL A 1 212 ? 29.781 43.039 44.365 1.00 28.99 243 VAL A CA 1
ATOM 2638 C C . VAL A 1 212 ? 29.659 42.248 43.098 1.00 29.81 243 VAL A C 1
ATOM 2639 O O . VAL A 1 212 ? 28.692 41.509 42.988 1.00 30.82 243 VAL A O 1
ATOM 2652 N N . ILE A 1 213 ? 30.663 42.307 42.194 1.00 25.61 244 ILE A N 1
ATOM 2653 C CA . ILE A 1 213 ? 30.788 41.440 41.028 1.00 24.81 244 ILE A CA 1
ATOM 2654 C C . ILE A 1 213 ? 32.179 40.794 41.179 1.00 29.20 244 ILE A C 1
ATOM 2655 O O . ILE A 1 213 ? 33.194 41.504 41.235 1.00 26.73 244 ILE A O 1
ATOM 2671 N N . ALA A 1 214 ? 32.195 39.456 41.224 1.00 25.38 245 ALA A N 1
ATOM 2672 C CA . ALA A 1 214 ? 33.424 38.694 41.308 1.00 24.46 245 ALA A CA 1
ATOM 2673 C C . ALA A 1 214 ? 34.075 38.659 39.910 1.00 27.62 245 ALA A C 1
ATOM 2674 O O . ALA A 1 214 ? 33.367 38.516 38.933 1.00 29.03 245 ALA A O 1
ATOM 2681 N N . ASP A 1 215 ? 35.386 38.821 39.799 1.00 26.29 246 ASP A N 1
ATOM 2682 C CA . ASP A 1 215 ? 36.107 38.688 38.525 1.00 25.74 246 ASP A CA 1
ATOM 2683 C C . ASP A 1 215 ? 37.234 37.737 38.803 1.00 26.82 246 ASP A C 1
ATOM 2684 O O . ASP A 1 215 ? 38.341 38.131 39.176 1.00 22.44 246 ASP A O 1
ATOM 2693 N N . ALA A 1 216 ? 36.917 36.471 38.672 1.00 26.84 247 ALA A N 1
ATOM 2694 C CA . ALA A 1 216 ? 37.837 35.428 39.002 1.00 26.74 247 ALA A CA 1
ATOM 2695 C C . ALA A 1 216 ? 39.094 35.446 38.180 1.00 28.34 247 ALA A C 1
ATOM 2696 O O . ALA A 1 216 ? 40.167 35.307 38.766 1.00 26.02 247 ALA A O 1
ATOM 2703 N N . ARG A 1 217 ? 39.010 35.649 36.844 1.00 27.46 248 ARG A N 1
ATOM 2704 C CA . ARG A 1 217 ? 40.206 35.603 35.991 1.00 28.57 248 ARG A CA 1
ATOM 2705 C C . ARG A 1 217 ? 41.393 36.322 36.575 1.00 32.87 248 ARG A C 1
ATOM 2706 O O . ARG A 1 217 ? 42.506 35.850 36.417 1.00 33.22 248 ARG A O 1
ATOM 2710 N N . THR A 1 218 ? 41.176 37.468 37.253 1.00 31.09 249 THR A N 1
ATOM 2711 C CA . THR A 1 218 ? 42.267 38.253 37.846 1.00 30.49 249 THR A CA 1
ATOM 2712 C C . THR A 1 218 ? 42.168 38.350 39.367 1.00 33.14 249 THR A C 1
ATOM 2713 O O . THR A 1 218 ? 42.922 39.101 39.988 1.00 32.84 249 THR A O 1
ATOM 2724 N N . ASN A 1 219 ? 41.310 37.519 39.980 1.00 25.75 250 ASN A N 1
ATOM 2725 C CA . ASN A 1 219 ? 41.136 37.457 41.418 1.00 23.44 250 ASN A CA 1
ATOM 2726 C C . ASN A 1 219 ? 40.865 38.842 42.000 1.00 24.21 250 ASN A C 1
ATOM 2727 O O . ASN A 1 219 ? 41.552 39.284 42.938 1.00 22.47 250 ASN A O 1
ATOM 2738 N N . ARG A 1 220 ? 39.875 39.524 41.431 1.00 21.70 251 ARG A N 1
ATOM 2739 C CA . ARG A 1 220 ? 39.509 40.873 41.873 1.00 22.84 251 ARG A CA 1
ATOM 2740 C C . ARG A 1 220 ? 37.992 41.064 42.011 1.00 28.84 251 ARG A C 1
ATOM 2741 O O . ARG A 1 220 ? 37.198 40.361 41.373 1.00 30.84 251 ARG A O 1
ATOM 2762 N N . LEU A 1 221 ? 37.599 42.036 42.842 1.00 23.75 252 LEU A N 1
ATOM 2763 C CA . LEU A 1 221 ? 36.211 42.387 43.080 1.00 23.31 252 LEU A CA 1
ATOM 2764 C C . LEU A 1 221 ? 35.917 43.703 42.420 1.00 25.79 252 LEU A C 1
ATOM 2765 O O . LEU A 1 221 ? 36.727 44.631 42.497 1.00 22.99 252 LEU A O 1
ATOM 2781 N N . ILE A 1 222 ? 34.724 43.817 41.853 1.00 21.09 253 ILE A N 1
ATOM 2782 C CA . ILE A 1 222 ? 34.217 45.074 41.286 1.00 19.90 253 ILE A CA 1
ATOM 2783 C C . ILE A 1 222 ? 33.058 45.467 42.186 1.00 24.53 253 ILE A C 1
ATOM 2784 O O . ILE A 1 222 ? 32.146 44.674 42.349 1.00 23.16 253 ILE A O 1
ATOM 2800 N N . ILE A 1 223 ? 33.160 46.613 42.855 1.00 23.68 254 ILE A N 1
ATOM 2801 C CA . ILE A 1 223 ? 32.158 47.081 43.799 1.00 23.65 254 ILE A CA 1
ATOM 2802 C C . ILE A 1 223 ? 31.378 48.236 43.174 1.00 27.20 254 ILE A C 1
ATOM 2803 O O . ILE A 1 223 ? 31.975 49.219 42.733 1.00 24.35 254 ILE A O 1
ATOM 2819 N N . LEU A 1 224 ? 30.046 48.138 43.191 1.00 25.50 255 LEU A N 1
ATOM 2820 C CA . LEU A 1 224 ? 29.147 49.152 42.649 1.00 25.68 255 LEU A CA 1
ATOM 2821 C C . LEU A 1 224 ? 28.212 49.619 43.718 1.00 28.23 255 LEU A C 1
ATOM 2822 O O . LEU A 1 224 ? 28.080 48.976 44.758 1.00 25.00 255 LEU A O 1
ATOM 2838 N N . GLY A 1 225 ? 27.569 50.741 43.443 1.00 27.83 256 GLY A N 1
ATOM 2839 C CA . GLY A 1 225 ? 26.559 51.325 44.311 1.00 28.96 256 GLY A CA 1
ATOM 2840 C C . GLY A 1 225 ? 26.621 52.825 44.382 1.00 36.75 256 GLY A C 1
ATOM 2841 O O . GLY A 1 225 ? 27.498 53.441 43.773 1.00 37.44 256 GLY A O 1
ATOM 2845 N N . PRO A 1 226 ? 25.727 53.435 45.176 1.00 34.66 257 PRO A N 1
ATOM 2846 C CA . PRO A 1 226 ? 25.806 54.888 45.388 1.00 34.37 257 PRO A CA 1
ATOM 2847 C C . PRO A 1 226 ? 27.127 55.251 46.098 1.00 35.34 257 PRO A C 1
ATOM 2848 O O . PRO A 1 226 ? 27.760 54.383 46.725 1.00 31.90 257 PRO A O 1
ATOM 2859 N N . PRO A 1 227 ? 27.640 56.475 45.887 1.00 31.78 258 PRO A N 1
ATOM 2860 C CA . PRO A 1 227 ? 29.002 56.799 46.360 1.00 30.26 258 PRO A CA 1
ATOM 2861 C C . PRO A 1 227 ? 29.408 56.456 47.787 1.00 31.91 258 PRO A C 1
ATOM 2862 O O . PRO A 1 227 ? 30.468 55.870 47.990 1.00 30.54 258 PRO A O 1
ATOM 2873 N N . GLN A 1 228 ? 28.624 56.852 48.792 1.00 29.84 259 GLN A N 1
ATOM 2874 C CA . GLN A 1 228 ? 29.012 56.575 50.185 1.00 28.65 259 GLN A CA 1
ATOM 2875 C C . GLN A 1 228 ? 28.926 55.101 50.530 1.00 29.78 259 GLN A C 1
ATOM 2876 O O . GLN A 1 228 ? 29.799 54.608 51.242 1.00 30.29 259 GLN A O 1
ATOM 2890 N N . ALA A 1 229 ? 27.878 54.396 50.070 1.00 26.85 260 ALA A N 1
ATOM 2891 C CA . ALA A 1 229 ? 27.738 52.952 50.342 1.00 26.76 260 ALA A CA 1
ATOM 2892 C C . ALA A 1 229 ? 28.852 52.168 49.646 1.00 29.44 260 ALA A C 1
ATOM 2893 O O . ALA A 1 229 ? 29.505 51.362 50.278 1.00 27.50 260 ALA A O 1
ATOM 2900 N N . ARG A 1 230 ? 29.166 52.528 48.406 1.00 28.02 261 ARG A N 1
ATOM 2901 C CA . ARG A 1 230 ? 30.274 51.919 47.655 1.00 27.54 261 ARG A CA 1
ATOM 2902 C C . ARG A 1 230 ? 31.607 52.177 48.392 1.00 33.08 261 ARG A C 1
ATOM 2903 O O . ARG A 1 230 ? 32.440 51.267 48.541 1.00 32.28 261 ARG A O 1
ATOM 2924 N N . ALA A 1 231 ? 31.776 53.394 48.922 1.00 31.50 262 ALA A N 1
ATOM 2925 C CA . ALA A 1 231 ? 32.987 53.694 49.678 1.00 32.20 262 ALA A CA 1
ATOM 2926 C C . ALA A 1 231 ? 33.087 52.823 50.948 1.00 36.82 262 ALA A C 1
ATOM 2927 O O . ALA A 1 231 ? 34.187 52.361 51.287 1.00 36.64 262 ALA A O 1
ATOM 2934 N N . LYS A 1 232 ? 31.939 52.513 51.583 1.00 31.38 263 LYS A N 1
ATOM 2935 C CA . LYS A 1 232 ? 31.951 51.661 52.771 1.00 29.69 263 LYS A CA 1
ATOM 2936 C C . LYS A 1 232 ? 32.188 50.191 52.407 1.00 32.78 263 LYS A C 1
ATOM 2937 O O . LYS A 1 232 ? 32.935 49.514 53.100 1.00 32.20 263 LYS A O 1
ATOM 2941 N N . LEU A 1 233 ? 31.577 49.689 51.331 1.00 30.73 264 LEU A N 1
ATOM 2942 C CA . LEU A 1 233 ? 31.785 48.280 50.952 1.00 29.89 264 LEU A CA 1
ATOM 2943 C C . LEU A 1 233 ? 33.239 48.044 50.532 1.00 33.28 264 LEU A C 1
ATOM 2944 O O . LEU A 1 233 ? 33.782 46.976 50.811 1.00 32.67 264 LEU A O 1
ATOM 2960 N N . VAL A 1 234 ? 33.891 49.067 49.937 1.00 30.33 265 VAL A N 1
ATOM 2961 C CA . VAL A 1 234 ? 35.322 48.995 49.583 1.00 29.96 265 VAL A CA 1
ATOM 2962 C C . VAL A 1 234 ? 36.156 48.789 50.873 1.00 36.30 265 VAL A C 1
ATOM 2963 O O . VAL A 1 234 ? 37.027 47.922 50.907 1.00 32.93 265 VAL A O 1
ATOM 2976 N N . GLN A 1 235 ? 35.848 49.543 51.942 1.00 33.50 266 GLN A N 1
ATOM 2977 C CA . GLN A 1 235 ? 36.555 49.397 53.219 1.00 33.64 266 GLN A CA 1
ATOM 2978 C C . GLN A 1 235 ? 36.337 48.005 53.804 1.00 36.62 266 GLN A C 1
ATOM 2979 O O . GLN A 1 235 ? 37.299 47.381 54.226 1.00 34.41 266 GLN A O 1
ATOM 2983 N N . LEU A 1 236 ? 35.078 47.522 53.806 1.00 36.84 267 LEU A N 1
ATOM 2984 C CA . LEU A 1 236 ? 34.707 46.181 54.287 1.00 37.70 267 LEU A CA 1
ATOM 2985 C C . LEU A 1 236 ? 35.443 45.094 53.500 1.00 42.55 267 LEU A C 1
ATOM 2986 O O . LEU A 1 236 ? 35.895 44.131 54.107 1.00 43.59 267 LEU A O 1
ATOM 3002 N N . ALA A 1 237 ? 35.505 45.218 52.154 1.00 37.61 268 ALA A N 1
ATOM 3003 C CA . ALA A 1 237 ? 36.231 44.274 51.286 1.00 36.97 268 ALA A CA 1
ATOM 3004 C C . ALA A 1 237 ? 37.709 44.223 51.635 1.00 40.74 268 ALA A C 1
ATOM 3005 O O . ALA A 1 237 ? 38.287 43.130 51.700 1.00 39.10 268 ALA A O 1
ATOM 3012 N N . GLN A 1 238 ? 38.307 45.363 51.969 1.00 39.05 269 GLN A N 1
ATOM 3013 C CA . GLN A 1 238 ? 39.711 45.361 52.355 1.00 39.66 269 GLN A CA 1
ATOM 3014 C C . GLN A 1 238 ? 39.987 44.582 53.644 1.00 46.94 269 GLN A C 1
ATOM 3015 O O . GLN A 1 238 ? 40.994 43.879 53.695 1.00 47.18 269 GLN A O 1
ATOM 3029 N N . SER A 1 239 ? 39.023 44.537 54.594 1.00 44.89 270 SER A N 1
ATOM 3030 C CA . SER A 1 239 ? 39.176 43.741 55.818 1.00 43.60 270 SER A CA 1
ATOM 3031 C C . SER A 1 239 ? 39.156 42.215 55.576 1.00 46.85 270 SER A C 1
ATOM 3032 O O . SER A 1 239 ? 39.610 41.474 56.439 1.00 48.89 270 SER A O 1
ATOM 3040 N N . LEU A 1 240 ? 38.603 41.736 54.448 1.00 41.86 271 LEU A N 1
ATOM 3041 C CA . LEU A 1 240 ? 38.587 40.305 54.127 1.00 40.57 271 LEU A CA 1
ATOM 3042 C C . LEU A 1 240 ? 39.885 39.859 53.472 1.00 41.89 271 LEU A C 1
ATOM 3043 O O . LEU A 1 240 ? 40.147 38.660 53.410 1.00 43.78 271 LEU A O 1
ATOM 3059 N N . ASP A 1 241 ? 40.682 40.802 52.968 1.00 33.58 272 ASP A N 1
ATOM 3060 C CA . ASP A 1 241 ? 41.966 40.510 52.352 1.00 31.30 272 ASP A CA 1
ATOM 3061 C C . ASP A 1 241 ? 43.135 40.910 53.256 1.00 39.77 272 ASP A C 1
ATOM 3062 O O . ASP A 1 241 ? 44.134 41.421 52.782 1.00 39.02 272 ASP A O 1
ATOM 3071 N N . THR A 1 242 ? 42.977 40.692 54.585 1.00 41.64 273 THR A N 1
ATOM 3072 C CA . THR A 1 242 ? 43.969 41.024 55.620 1.00 61.00 273 THR A CA 1
ATOM 3073 C C . THR A 1 242 ? 44.816 39.791 55.913 1.00 89.67 273 THR A C 1
ATOM 3074 O O . THR A 1 242 ? 46.031 39.834 55.741 1.00 66.71 273 THR A O 1
ATOM 3085 N N . ALA B 1 20 ? 69.511 35.358 18.720 1.00 53.27 51 ALA B N 1
ATOM 3086 C CA . ALA B 1 20 ? 68.574 35.005 19.713 1.00 52.38 51 ALA B CA 1
ATOM 3087 C C . ALA B 1 20 ? 67.773 36.277 19.978 1.00 52.47 51 ALA B C 1
ATOM 3088 O O . ALA B 1 20 ? 66.584 36.205 19.923 1.00 51.29 51 ALA B O 1
ATOM 3094 N N . HIS B 1 21 ? 68.378 37.441 20.231 1.00 47.13 52 HIS B N 1
ATOM 3095 C CA . HIS B 1 21 ? 67.501 38.579 20.495 1.00 45.54 52 HIS B CA 1
ATOM 3096 C C . HIS B 1 21 ? 67.878 39.719 19.569 1.00 46.26 52 HIS B C 1
ATOM 3097 O O . HIS B 1 21 ? 69.020 39.765 19.088 1.00 45.33 52 HIS B O 1
ATOM 3112 N N . TRP B 1 22 ? 66.886 40.603 19.270 1.00 39.91 53 TRP B N 1
ATOM 3113 C CA . TRP B 1 22 ? 67.017 41.755 18.383 1.00 38.39 53 TRP B CA 1
ATOM 3114 C C . TRP B 1 22 ? 66.422 43.020 18.945 1.00 40.55 53 TRP B C 1
ATOM 3115 O O . TRP B 1 22 ? 65.412 42.975 19.655 1.00 39.62 53 TRP B O 1
ATOM 3136 N N . THR B 1 23 ? 66.992 44.161 18.524 1.00 36.67 54 THR B N 1
ATOM 3137 C CA . THR B 1 23 ? 66.462 45.494 18.764 1.00 37.03 54 THR B CA 1
ATOM 3138 C C . THR B 1 23 ? 66.179 46.044 17.370 1.00 39.64 54 THR B C 1
ATOM 3139 O O . THR B 1 23 ? 66.641 45.476 16.364 1.00 36.42 54 THR B O 1
ATOM 3150 N N . ILE B 1 24 ? 65.464 47.153 17.297 1.00 37.19 55 ILE B N 1
ATOM 3151 C CA . ILE B 1 24 ? 65.157 47.748 16.002 1.00 37.33 55 ILE B CA 1
ATOM 3152 C C . ILE B 1 24 ? 64.946 49.224 16.132 1.00 37.66 55 ILE B C 1
ATOM 3153 O O . ILE B 1 24 ? 64.453 49.705 17.155 1.00 36.22 55 ILE B O 1
ATOM 3169 N N . ASN B 1 25 ? 65.374 49.923 15.082 1.00 32.82 56 ASN B N 1
ATOM 3170 C CA . ASN B 1 25 ? 65.240 51.348 14.945 1.00 34.24 56 ASN B CA 1
ATOM 3171 C C . ASN B 1 25 ? 65.084 51.601 13.443 1.00 38.84 56 ASN B C 1
ATOM 3172 O O . ASN B 1 25 ? 66.066 51.708 12.700 1.00 37.94 56 ASN B O 1
ATOM 3183 N N . LEU B 1 26 ? 63.838 51.534 12.985 1.00 34.74 57 LEU B N 1
ATOM 3184 C CA . LEU B 1 26 ? 63.500 51.752 11.589 1.00 32.73 57 LEU B CA 1
ATOM 3185 C C . LEU B 1 26 ? 62.689 53.035 11.527 1.00 35.93 57 LEU B C 1
ATOM 3186 O O . LEU B 1 26 ? 61.664 53.137 12.190 1.00 36.02 57 LEU B O 1
ATOM 3202 N N . LYS B 1 27 ? 63.144 54.015 10.752 1.00 33.05 58 LYS B N 1
ATOM 3203 C CA . LYS B 1 27 ? 62.538 55.355 10.670 1.00 34.09 58 LYS B CA 1
ATOM 3204 C C . LYS B 1 27 ? 62.013 55.700 9.281 1.00 39.41 58 LYS B C 1
ATOM 3205 O O . LYS B 1 27 ? 62.796 55.670 8.343 1.00 39.66 58 LYS B O 1
ATOM 3224 N N . ASP B 1 28 ? 60.707 56.071 9.135 1.00 39.48 59 ASP B N 1
ATOM 3225 C CA . ASP B 1 28 ? 60.127 56.478 7.848 1.00 40.86 59 ASP B CA 1
ATOM 3226 C C . ASP B 1 28 ? 60.504 55.526 6.702 1.00 43.39 59 ASP B C 1
ATOM 3227 O O . ASP B 1 28 ? 60.870 55.958 5.603 1.00 44.21 59 ASP B O 1
ATOM 3236 N N . ALA B 1 29 ? 60.423 54.215 6.973 1.00 37.13 60 ALA B N 1
ATOM 3237 C CA . ALA B 1 29 ? 60.751 53.209 5.981 1.00 35.11 60 ALA B CA 1
ATOM 3238 C C . ALA B 1 29 ? 59.499 52.705 5.301 1.00 35.20 60 ALA B C 1
ATOM 3239 O O . ALA B 1 29 ? 58.411 52.714 5.876 1.00 31.21 60 ALA B O 1
ATOM 3246 N N . ASP B 1 30 ? 59.654 52.260 4.057 1.00 31.37 61 ASP B N 1
ATOM 3247 C CA . ASP B 1 30 ? 58.544 51.661 3.333 1.00 29.00 61 ASP B CA 1
ATOM 3248 C C . ASP B 1 30 ? 58.117 50.415 4.127 1.00 29.52 61 ASP B C 1
ATOM 3249 O O . ASP B 1 30 ? 58.974 49.713 4.667 1.00 28.17 61 ASP B O 1
ATOM 3258 N N . ILE B 1 31 ? 56.811 50.162 4.224 1.00 25.33 62 ILE B N 1
ATOM 3259 C CA . ILE B 1 31 ? 56.317 48.970 4.925 1.00 25.57 62 ILE B CA 1
ATOM 3260 C C . ILE B 1 31 ? 56.897 47.696 4.303 1.00 28.31 62 ILE B C 1
ATOM 3261 O O . ILE B 1 31 ? 57.130 46.718 5.002 1.00 26.85 62 ILE B O 1
ATOM 3277 N N . ARG B 1 32 ? 57.162 47.715 2.985 1.00 25.57 63 ARG B N 1
ATOM 3278 C CA . ARG B 1 32 ? 57.764 46.569 2.297 1.00 24.97 63 ARG B CA 1
ATOM 3279 C C . ARG B 1 32 ? 59.193 46.265 2.748 1.00 28.76 63 ARG B C 1
ATOM 3280 O O . ARG B 1 32 ? 59.597 45.096 2.735 1.00 27.52 63 ARG B O 1
ATOM 3301 N N . GLU B 1 33 ? 59.948 47.292 3.187 1.00 26.83 64 GLU B N 1
ATOM 3302 C CA . GLU B 1 33 ? 61.280 47.099 3.759 1.00 26.83 64 GLU B CA 1
ATOM 3303 C C . GLU B 1 33 ? 61.134 46.446 5.119 1.00 29.54 64 GLU B C 1
ATOM 3304 O O . GLU B 1 33 ? 61.821 45.475 5.418 1.00 27.33 64 GLU B O 1
ATOM 3316 N N . PHE B 1 34 ? 60.195 46.935 5.929 1.00 24.90 65 PHE B N 1
ATOM 3317 C CA . PHE B 1 34 ? 59.957 46.328 7.231 1.00 24.18 65 PHE B CA 1
ATOM 3318 C C . PHE B 1 34 ? 59.576 44.848 7.093 1.00 27.83 65 PHE B C 1
ATOM 3319 O O . PHE B 1 34 ? 60.094 44.024 7.836 1.00 26.22 65 PHE B O 1
ATOM 3336 N N . ILE B 1 35 ? 58.740 44.494 6.103 1.00 24.72 66 ILE B N 1
ATOM 3337 C CA . ILE B 1 35 ? 58.362 43.086 5.848 1.00 22.78 66 ILE B CA 1
ATOM 3338 C C . ILE B 1 35 ? 59.597 42.233 5.498 1.00 25.65 66 ILE B C 1
ATOM 3339 O O . ILE B 1 35 ? 59.750 41.121 6.026 1.00 23.42 66 ILE B O 1
ATOM 3355 N N . ASP B 1 36 ? 60.456 42.742 4.597 1.00 23.15 67 ASP B N 1
ATOM 3356 C CA . ASP B 1 36 ? 61.715 42.071 4.205 1.00 25.31 67 ASP B CA 1
ATOM 3357 C C . ASP B 1 36 ? 62.642 41.894 5.426 1.00 30.93 67 ASP B C 1
ATOM 3358 O O . ASP B 1 36 ? 63.235 40.831 5.596 1.00 30.59 67 ASP B O 1
ATOM 3367 N N . GLN B 1 37 ? 62.710 42.917 6.306 1.00 29.51 68 GLN B N 1
ATOM 3368 C CA . GLN B 1 37 ? 63.559 42.826 7.522 1.00 29.38 68 GLN B CA 1
ATOM 3369 C C . GLN B 1 37 ? 62.998 41.803 8.500 1.00 31.85 68 GLN B C 1
ATOM 3370 O O . GLN B 1 37 ? 63.776 41.118 9.156 1.00 30.89 68 GLN B O 1
ATOM 3384 N N . ILE B 1 38 ? 61.668 41.615 8.544 1.00 29.24 69 ILE B N 1
ATOM 3385 C CA . ILE B 1 38 ? 61.054 40.572 9.386 1.00 28.61 69 ILE B CA 1
ATOM 3386 C C . ILE B 1 38 ? 61.351 39.202 8.800 1.00 33.71 69 ILE B C 1
ATOM 3387 O O . ILE B 1 38 ? 61.514 38.240 9.559 1.00 32.92 69 ILE B O 1
ATOM 3403 N N . SER B 1 39 ? 61.385 39.092 7.464 1.00 31.35 70 SER B N 1
ATOM 3404 C CA . SER B 1 39 ? 61.718 37.828 6.817 1.00 30.20 70 SER B CA 1
ATOM 3405 C C . SER B 1 39 ? 63.170 37.460 7.099 1.00 34.50 70 SER B C 1
ATOM 3406 O O . SER B 1 39 ? 63.446 36.304 7.376 1.00 32.93 70 SER B O 1
ATOM 3414 N N . GLU B 1 40 ? 64.091 38.432 7.039 1.00 34.94 71 GLU B N 1
ATOM 3415 C CA . GLU B 1 40 ? 65.518 38.189 7.345 1.00 36.06 71 GLU B CA 1
ATOM 3416 C C . GLU B 1 40 ? 65.705 37.792 8.839 1.00 40.22 71 GLU B C 1
ATOM 3417 O O . GLU B 1 40 ? 66.457 36.870 9.121 1.00 39.12 71 GLU B O 1
ATOM 3429 N N . ILE B 1 41 ? 64.974 38.463 9.788 1.00 35.87 72 ILE B N 1
ATOM 3430 C CA . ILE B 1 41 ? 65.058 38.139 11.223 1.00 35.95 72 ILE B CA 1
ATOM 3431 C C . ILE B 1 41 ? 64.442 36.771 11.510 1.00 41.47 72 ILE B C 1
ATOM 3432 O O . ILE B 1 41 ? 65.083 35.936 12.148 1.00 41.92 72 ILE B O 1
ATOM 3448 N N . THR B 1 42 ? 63.193 36.560 11.094 1.00 38.74 73 THR B N 1
ATOM 3449 C CA . THR B 1 42 ? 62.443 35.334 11.408 1.00 38.95 73 THR B CA 1
ATOM 3450 C C . THR B 1 42 ? 62.612 34.126 10.470 1.00 45.78 73 THR B C 1
ATOM 3451 O O . THR B 1 42 ? 62.213 33.026 10.860 1.00 44.91 73 THR B O 1
ATOM 3462 N N . GLY B 1 43 ? 63.057 34.350 9.227 1.00 43.91 74 GLY B N 1
ATOM 3463 C CA . GLY B 1 43 ? 63.196 33.301 8.227 1.00 45.43 74 GLY B CA 1
ATOM 3464 C C . GLY B 1 43 ? 61.907 32.978 7.487 1.00 51.16 74 GLY B C 1
ATOM 3465 O O . GLY B 1 43 ? 61.921 32.183 6.545 1.00 52.38 74 GLY B O 1
ATOM 3469 N N . GLU B 1 44 ? 60.789 33.626 7.873 1.00 47.76 75 GLU B N 1
ATOM 3470 C CA . GLU B 1 44 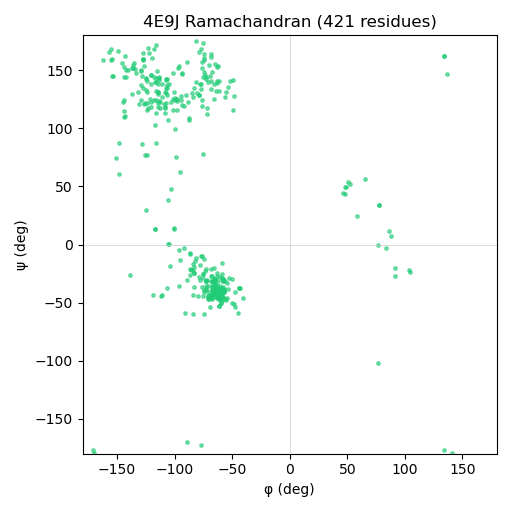? 59.486 33.420 7.253 1.00 46.74 75 GLU B CA 1
ATOM 3471 C C . GLU B 1 44 ? 59.442 34.166 5.929 1.00 50.13 75 GLU B C 1
ATOM 3472 O O . GLU B 1 44 ? 59.910 35.296 5.853 1.00 48.24 75 GLU B O 1
ATOM 3476 N N . THR B 1 45 ? 58.877 33.548 4.891 1.00 47.88 76 THR B N 1
ATOM 3477 C CA . THR B 1 45 ? 58.759 34.212 3.590 1.00 47.58 76 THR B CA 1
ATOM 3478 C C . THR B 1 45 ? 57.301 34.633 3.392 1.00 44.60 76 THR B C 1
ATOM 3479 O O . THR B 1 45 ? 56.389 33.919 3.793 1.00 44.36 76 THR B O 1
ATOM 3490 N N . PHE B 1 46 ? 57.093 35.837 2.869 1.00 37.27 77 PHE B N 1
ATOM 3491 C CA . PHE B 1 46 ? 55.754 36.373 2.648 1.00 34.35 77 PHE B CA 1
ATOM 3492 C C . PHE B 1 46 ? 55.505 36.696 1.219 1.00 39.96 77 PHE B C 1
ATOM 3493 O O . PHE B 1 46 ? 56.375 37.216 0.535 1.00 39.75 77 PHE B O 1
ATOM 3510 N N . VAL B 1 47 ? 54.256 36.495 0.829 1.00 37.48 78 VAL B N 1
ATOM 3511 C CA . VAL B 1 47 ? 53.753 36.863 -0.475 1.00 37.25 78 VAL B CA 1
ATOM 3512 C C . VAL B 1 47 ? 52.840 38.056 -0.160 1.00 38.97 78 VAL B C 1
ATOM 3513 O O . VAL B 1 47 ? 51.908 37.958 0.639 1.00 39.52 78 VAL B O 1
ATOM 3526 N N . VAL B 1 48 ? 53.257 39.219 -0.641 1.00 33.68 79 VAL B N 1
ATOM 3527 C CA . VAL B 1 48 ? 52.667 40.514 -0.324 1.00 31.85 79 VAL B CA 1
ATOM 3528 C C . VAL B 1 48 ? 51.738 40.935 -1.447 1.00 37.49 79 VAL B C 1
ATOM 3529 O O . VAL B 1 48 ? 52.141 40.989 -2.616 1.00 37.62 79 VAL B O 1
ATOM 3542 N N . ASP B 1 49 ? 50.494 41.219 -1.087 1.00 31.79 80 ASP B N 1
ATOM 3543 C CA . ASP B 1 49 ? 49.494 41.659 -2.048 1.00 31.09 80 ASP B CA 1
ATOM 3544 C C . ASP B 1 49 ? 49.899 43.008 -2.690 1.00 36.94 80 ASP B C 1
ATOM 3545 O O . ASP B 1 49 ? 50.366 43.906 -1.978 1.00 37.76 80 ASP B O 1
ATOM 3554 N N . PRO B 1 50 ? 49.697 43.182 -4.018 1.00 33.39 81 PRO B N 1
ATOM 3555 C CA . PRO B 1 50 ? 50.119 44.440 -4.666 1.00 32.15 81 PRO B CA 1
ATOM 3556 C C . PRO B 1 50 ? 49.617 45.732 -4.020 1.00 34.00 81 PRO B C 1
ATOM 3557 O O . PRO B 1 50 ? 50.287 46.753 -4.152 1.00 29.87 81 PRO B O 1
ATOM 3568 N N . ARG B 1 51 ? 48.440 45.690 -3.351 1.00 32.73 82 ARG B N 1
ATOM 3569 C CA . ARG B 1 51 ? 47.827 46.861 -2.697 1.00 33.36 82 ARG B CA 1
ATOM 3570 C C . ARG B 1 51 ? 48.474 47.264 -1.352 1.00 37.21 82 ARG B C 1
ATOM 3571 O O . ARG B 1 51 ? 48.170 48.341 -0.827 1.00 37.61 82 ARG B O 1
ATOM 3575 N N . VAL B 1 52 ? 49.356 46.444 -0.816 1.00 33.00 83 VAL B N 1
ATOM 3576 C CA . VAL B 1 52 ? 50.050 46.788 0.426 1.00 32.26 83 VAL B CA 1
ATOM 3577 C C . VAL B 1 52 ? 50.969 48.005 0.177 1.00 34.18 83 VAL B C 1
ATOM 3578 O O . VAL B 1 52 ? 51.758 48.008 -0.764 1.00 31.56 83 VAL B O 1
ATOM 3591 N N . LYS B 1 53 ? 50.810 49.058 0.976 1.00 31.12 84 LYS B N 1
ATOM 3592 C CA . LYS B 1 53 ? 51.621 50.269 0.845 1.00 31.38 84 LYS B CA 1
ATOM 3593 C C . LYS B 1 53 ? 51.636 51.043 2.166 1.00 35.14 84 LYS B C 1
ATOM 3594 O O . LYS B 1 53 ? 50.849 50.725 3.059 1.00 33.62 84 LYS B O 1
ATOM 3598 N N . GLY B 1 54 ? 52.544 52.001 2.301 1.00 32.42 85 GLY B N 1
ATOM 3599 C CA . GLY B 1 54 ? 52.661 52.824 3.503 1.00 31.98 85 GLY B CA 1
ATOM 3600 C C . GLY B 1 54 ? 54.072 53.003 4.021 1.00 34.70 85 GLY B C 1
ATOM 3601 O O . GLY B 1 54 ? 54.975 52.230 3.680 1.00 33.23 85 GLY B O 1
ATOM 3605 N N . GLN B 1 55 ? 54.241 54.026 4.875 1.00 30.37 86 GLN B N 1
ATOM 3606 C CA . GLN B 1 55 ? 55.502 54.383 5.537 1.00 30.23 86 GLN B CA 1
ATOM 3607 C C . GLN B 1 55 ? 55.373 53.997 7.013 1.00 34.54 86 GLN B C 1
ATOM 3608 O O . GLN B 1 55 ? 54.333 54.263 7.624 1.00 34.54 86 GLN B O 1
ATOM 3622 N N . VAL B 1 56 ? 56.397 53.352 7.570 1.00 29.34 87 VAL B N 1
ATOM 3623 C CA . VAL B 1 56 ? 56.394 52.937 8.969 1.00 29.46 87 VAL B CA 1
ATOM 3624 C C . VAL B 1 56 ? 57.643 53.373 9.712 1.00 33.26 87 VAL B C 1
ATOM 3625 O O . VAL B 1 56 ? 58.728 53.510 9.124 1.00 30.43 87 VAL B O 1
ATOM 3638 N N . SER B 1 57 ? 57.462 53.603 11.024 1.00 29.16 88 SER B N 1
ATOM 3639 C CA . SER B 1 57 ? 58.531 53.850 11.961 1.00 29.10 88 SER B CA 1
ATOM 3640 C C . SER B 1 57 ? 58.299 52.818 13.080 1.00 31.79 88 SER B C 1
ATOM 3641 O O . SER B 1 57 ? 57.195 52.763 13.642 1.00 30.00 88 SER B O 1
ATOM 3649 N N . VAL B 1 58 ? 59.291 51.955 13.325 1.00 27.31 89 VAL B N 1
ATOM 3650 C CA . VAL B 1 58 ? 59.219 50.839 14.265 1.00 27.30 89 VAL B CA 1
ATOM 3651 C C . VAL B 1 58 ? 60.467 50.896 15.167 1.00 34.86 89 VAL B C 1
ATOM 3652 O O . VAL B 1 58 ? 61.591 50.861 14.660 1.00 31.77 89 VAL B O 1
ATOM 3665 N N . VAL B 1 59 ? 60.262 51.009 16.501 1.00 34.14 90 VAL B N 1
ATOM 3666 C CA . VAL B 1 59 ? 61.346 51.128 17.478 1.00 33.95 90 VAL B CA 1
ATOM 3667 C C . VAL B 1 59 ? 61.178 50.179 18.639 1.00 32.75 90 VAL B C 1
ATOM 3668 O O . VAL B 1 59 ? 60.130 50.163 19.277 1.00 32.17 90 VAL B O 1
ATOM 3681 N N . SER B 1 60 ? 62.235 49.460 18.979 1.00 27.29 91 SER B N 1
ATOM 3682 C CA . SER B 1 60 ? 62.314 48.656 20.192 1.00 27.07 91 SER B CA 1
ATOM 3683 C C . SER B 1 60 ? 63.740 48.765 20.713 1.00 32.70 91 SER B C 1
ATOM 3684 O O . SER B 1 60 ? 64.672 48.302 20.044 1.00 31.06 91 SER B O 1
ATOM 3692 N N . LYS B 1 61 ? 63.913 49.455 21.854 1.00 30.80 92 LYS B N 1
ATOM 3693 C CA . LYS B 1 61 ? 65.198 49.568 22.548 1.00 32.15 92 LYS B CA 1
ATOM 3694 C C . LYS B 1 61 ? 65.364 48.315 23.412 1.00 39.06 92 LYS B C 1
ATOM 3695 O O . LYS B 1 61 ? 66.492 47.912 23.686 1.00 41.35 92 LYS B O 1
ATOM 3703 N N . ALA B 1 62 ? 64.239 47.672 23.794 1.00 35.93 93 ALA B N 1
ATOM 3704 C CA . ALA B 1 62 ? 64.220 46.399 24.501 1.00 35.39 93 ALA B CA 1
ATOM 3705 C C . ALA B 1 62 ? 64.607 45.288 23.528 1.00 39.09 93 ALA B C 1
ATOM 3706 O O . ALA B 1 62 ? 64.203 45.314 22.367 1.00 35.89 93 ALA B O 1
ATOM 3713 N N . GLN B 1 63 ? 65.331 44.278 24.021 1.00 39.04 94 GLN B N 1
ATOM 3714 C CA . GLN B 1 63 ? 65.745 43.127 23.230 1.00 38.73 94 GLN B CA 1
ATOM 3715 C C . GLN B 1 63 ? 64.565 42.167 23.089 1.00 42.85 94 GLN B C 1
ATOM 3716 O O . GLN B 1 63 ? 63.905 41.837 24.074 1.00 42.98 94 GLN B O 1
ATOM 3730 N N . LEU B 1 64 ? 64.258 41.770 21.859 1.00 38.63 95 LEU B N 1
ATOM 3731 C CA . LEU B 1 64 ? 63.130 40.894 21.570 1.00 37.59 95 LEU B CA 1
ATOM 3732 C C . LEU B 1 64 ? 63.590 39.550 21.044 1.00 38.02 95 LEU B C 1
ATOM 3733 O O . LEU B 1 64 ? 64.482 39.502 20.211 1.00 36.67 95 LEU B O 1
ATOM 3749 N N . SER B 1 65 ? 62.900 38.478 21.462 1.00 34.15 96 SER B N 1
ATOM 3750 C CA . SER B 1 65 ? 63.119 37.121 20.990 1.00 34.44 96 SER B CA 1
ATOM 3751 C C . SER B 1 65 ? 62.468 36.984 19.597 1.00 40.01 96 SER B C 1
ATOM 3752 O O . SER B 1 65 ? 61.644 37.824 19.215 1.00 37.88 96 SER B O 1
ATOM 3760 N N . LEU B 1 66 ? 62.765 35.887 18.892 1.00 37.99 97 LEU B N 1
ATOM 3761 C CA . LEU B 1 66 ? 62.212 35.653 17.556 1.00 37.73 97 LEU B CA 1
ATOM 3762 C C . LEU B 1 66 ? 60.685 35.730 17.576 1.00 39.67 97 LEU B C 1
ATOM 3763 O O . LEU B 1 66 ? 60.097 36.412 16.737 1.00 36.19 97 LEU B O 1
ATOM 3767 N N . SER B 1 67 ? 60.057 35.074 18.574 1.00 36.64 98 SER B N 1
ATOM 3768 C CA . SER B 1 67 ? 58.608 35.065 18.736 1.00 36.20 98 SER B CA 1
ATOM 3769 C C . SER B 1 67 ? 58.073 36.474 19.059 1.00 38.32 98 SER B C 1
ATOM 3770 O O . SER B 1 67 ? 56.999 36.839 18.578 1.00 37.74 98 SER B O 1
ATOM 3778 N N . GLU B 1 68 ? 58.821 37.266 19.835 1.00 33.10 99 GLU B N 1
ATOM 3779 C CA . GLU B 1 68 ? 58.405 38.632 20.154 1.00 31.20 99 GLU B CA 1
ATOM 3780 C C . GLU B 1 68 ? 58.558 39.581 18.950 1.00 31.67 99 GLU B C 1
ATOM 3781 O O . GLU B 1 68 ? 57.758 40.494 18.792 1.00 27.88 99 GLU B O 1
ATOM 3793 N N . VAL B 1 69 ? 59.536 39.335 18.081 1.00 29.75 100 VAL B N 1
ATOM 3794 C CA . VAL B 1 69 ? 59.702 40.118 16.844 1.00 29.55 100 VAL B CA 1
ATOM 3795 C C . VAL B 1 69 ? 58.476 39.853 15.953 1.00 33.80 100 VAL B C 1
ATOM 3796 O O . VAL B 1 69 ? 57.957 40.780 15.331 1.00 33.45 100 VAL B O 1
ATOM 3809 N N . TYR B 1 70 ? 57.998 38.596 15.921 1.00 32.01 101 TYR B N 1
ATOM 3810 C CA . TYR B 1 70 ? 56.820 38.232 15.153 1.00 31.25 101 TYR B CA 1
ATOM 3811 C C . TYR B 1 70 ? 55.564 38.923 15.711 1.00 33.42 101 TYR B C 1
ATOM 3812 O O . TYR B 1 70 ? 54.749 39.417 14.926 1.00 29.78 101 TYR B O 1
ATOM 3830 N N . GLN B 1 71 ? 55.434 39.025 17.051 1.00 29.55 102 GLN B N 1
ATOM 3831 C CA . GLN B 1 71 ? 54.306 39.762 17.645 1.00 29.56 102 GLN B CA 1
ATOM 3832 C C . GLN B 1 71 ? 54.363 41.255 17.223 1.00 31.07 102 GLN B C 1
ATOM 3833 O O . GLN B 1 71 ? 53.340 41.842 16.868 1.00 30.31 102 GLN B O 1
ATOM 3837 N N . LEU B 1 72 ? 55.563 41.852 17.243 1.00 28.04 103 LEU B N 1
ATOM 3838 C CA . LEU B 1 72 ? 55.750 43.241 16.822 1.00 27.62 103 LEU B CA 1
ATOM 3839 C C . LEU B 1 72 ? 55.335 43.415 15.335 1.00 29.17 103 LEU B C 1
ATOM 3840 O O . LEU B 1 72 ? 54.645 44.377 14.988 1.00 26.23 103 LEU B O 1
ATOM 3856 N N . PHE B 1 73 ? 55.722 42.460 14.491 1.00 26.59 104 PHE B N 1
ATOM 3857 C CA . PHE B 1 73 ? 55.339 42.440 13.069 1.00 25.07 104 PHE B CA 1
ATOM 3858 C C . PHE B 1 73 ? 53.816 42.459 12.911 1.00 29.26 104 PHE B C 1
ATOM 3859 O O . PHE B 1 73 ? 53.305 43.260 12.137 1.00 28.19 104 PHE B O 1
ATOM 3876 N N . LEU B 1 74 ? 53.093 41.617 13.676 1.00 26.68 105 LEU B N 1
ATOM 3877 C CA . LEU B 1 74 ? 51.623 41.571 13.609 1.00 27.64 105 LEU B CA 1
ATOM 3878 C C . LEU B 1 74 ? 50.981 42.883 14.043 1.00 29.98 105 LEU B C 1
ATOM 3879 O O . LEU B 1 74 ? 50.003 43.317 13.431 1.00 29.21 105 LEU B O 1
ATOM 3895 N N . SER B 1 75 ? 51.560 43.533 15.057 1.00 25.46 106 SER B N 1
ATOM 3896 C CA . SER B 1 75 ? 51.106 44.827 15.548 1.00 24.35 106 SER B CA 1
ATOM 3897 C C . SER B 1 75 ? 51.305 45.902 14.501 1.00 25.48 106 SER B C 1
ATOM 3898 O O . SER B 1 75 ? 50.432 46.732 14.333 1.00 23.96 106 SER B O 1
ATOM 3906 N N . VAL B 1 76 ? 52.440 45.875 13.784 1.00 22.75 107 VAL B N 1
ATOM 3907 C CA . VAL B 1 76 ? 52.698 46.851 12.722 1.00 22.63 107 VAL B CA 1
ATOM 3908 C C . VAL B 1 76 ? 51.730 46.628 11.562 1.00 26.38 107 VAL B C 1
ATOM 3909 O O . VAL B 1 76 ? 51.172 47.590 11.047 1.00 25.45 107 VAL B O 1
ATOM 3922 N N . MET B 1 77 ? 51.497 45.387 11.176 1.00 25.93 108 MET B N 1
ATOM 3923 C CA . MET B 1 77 ? 50.580 45.076 10.079 1.00 24.72 108 MET B CA 1
ATOM 3924 C C . MET B 1 77 ? 49.173 45.572 10.451 1.00 28.64 108 MET B C 1
ATOM 3925 O O . MET B 1 77 ? 48.573 46.327 9.696 1.00 26.78 108 MET B O 1
ATOM 3939 N N . SER B 1 78 ? 48.682 45.172 11.630 1.00 26.16 109 SER B N 1
ATOM 3940 C CA . SER B 1 78 ? 47.384 45.610 12.146 1.00 25.14 109 SER B CA 1
ATOM 3941 C C . SER B 1 78 ? 47.288 47.125 12.253 1.00 28.36 109 SER B C 1
ATOM 3942 O O . SER B 1 78 ? 46.262 47.678 11.855 1.00 29.13 109 SER B O 1
ATOM 3950 N N . THR B 1 79 ? 48.369 47.812 12.672 1.00 24.84 110 THR B N 1
ATOM 3951 C CA . THR B 1 79 ? 48.363 49.289 12.768 1.00 23.54 110 THR B CA 1
ATOM 39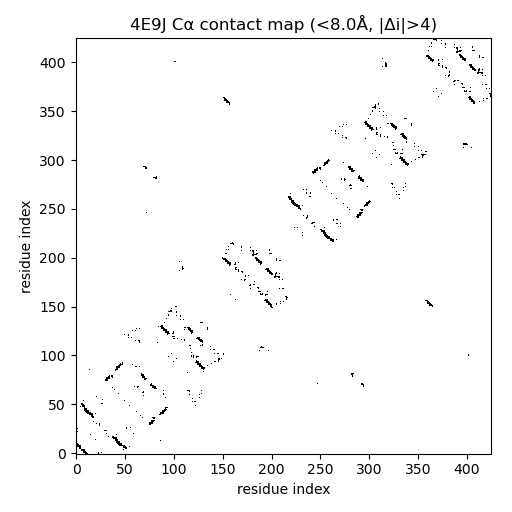52 C C . THR B 1 79 ? 48.032 49.938 11.426 1.00 28.28 110 THR B C 1
ATOM 3953 O O . THR B 1 79 ? 47.309 50.916 11.412 1.00 28.51 110 THR B O 1
ATOM 3964 N N . HIS B 1 80 ? 48.539 49.384 10.306 1.00 24.63 111 HIS B N 1
ATOM 3965 C CA . HIS B 1 80 ? 48.346 49.953 8.976 1.00 26.04 111 HIS B CA 1
ATOM 3966 C C . HIS B 1 80 ? 47.246 49.261 8.145 1.00 30.65 111 HIS B C 1
ATOM 3967 O O . HIS B 1 80 ? 47.137 49.523 6.952 1.00 31.21 111 HIS B O 1
ATOM 3982 N N . GLY B 1 81 ? 46.410 48.457 8.788 1.00 26.31 112 GLY B N 1
ATOM 3983 C CA . GLY B 1 81 ? 45.271 47.813 8.152 1.00 26.66 112 GLY B CA 1
ATOM 3984 C C . GLY B 1 81 ? 45.567 46.607 7.287 1.00 28.61 112 GLY B C 1
ATOM 3985 O O . GLY B 1 81 ? 44.846 46.371 6.319 1.00 27.71 112 GLY B O 1
ATOM 3989 N N . PHE B 1 82 ? 46.577 45.815 7.654 1.00 24.06 113 PHE B N 1
ATOM 3990 C CA . PHE B 1 82 ? 46.944 44.596 6.947 1.00 24.23 113 PHE B CA 1
ATOM 3991 C C . PHE B 1 82 ? 46.791 43.391 7.846 1.00 29.14 113 PHE B C 1
ATOM 3992 O O . PHE B 1 82 ? 46.912 43.505 9.056 1.00 29.71 113 PHE B O 1
ATOM 4009 N N . THR B 1 83 ? 46.362 42.281 7.251 1.00 26.56 114 THR B N 1
ATOM 4010 C CA . THR B 1 83 ? 46.150 41.005 7.902 1.00 25.09 114 THR B CA 1
ATOM 4011 C C . THR B 1 83 ? 47.146 40.037 7.305 1.00 28.12 114 THR B C 1
ATOM 4012 O O . THR B 1 83 ? 47.501 40.158 6.136 1.00 25.40 114 THR B O 1
ATOM 4023 N N . VAL B 1 84 ? 47.565 39.069 8.105 1.00 25.65 115 VAL B N 1
ATOM 4024 C CA . VAL B 1 84 ? 48.485 38.030 7.715 1.00 27.69 115 VAL B CA 1
ATOM 4025 C C . VAL B 1 84 ? 47.690 36.718 7.755 1.00 35.00 115 VAL B C 1
ATOM 4026 O O . VAL B 1 84 ? 47.069 36.414 8.781 1.00 33.88 115 VAL B O 1
ATOM 4039 N N . VAL B 1 85 ? 47.653 35.983 6.630 1.00 32.71 116 VAL B N 1
ATOM 4040 C CA . VAL B 1 85 ? 46.842 34.760 6.516 1.00 33.68 116 VAL B CA 1
ATOM 4041 C C . VAL B 1 85 ? 47.725 33.568 6.185 1.00 37.09 116 VAL B C 1
ATOM 4042 O O . VAL B 1 85 ? 48.414 33.605 5.163 1.00 35.13 116 VAL B O 1
ATOM 4055 N N . ALA B 1 86 ? 47.647 32.499 7.003 1.00 37.80 117 ALA B N 1
ATOM 4056 C CA . ALA B 1 86 ? 48.413 31.248 6.831 1.00 41.51 117 ALA B CA 1
ATOM 4057 C C . ALA B 1 86 ? 48.217 30.658 5.447 1.00 48.43 117 ALA B C 1
ATOM 4058 O O . ALA B 1 86 ? 47.098 30.663 4.955 1.00 46.72 117 ALA B O 1
ATOM 4065 N N . GLN B 1 87 ? 49.307 30.211 4.792 1.00 50.32 118 GLN B N 1
ATOM 4066 C CA . GLN B 1 87 ? 49.242 29.659 3.435 1.00 51.84 118 GLN B CA 1
ATOM 4067 C C . GLN B 1 87 ? 50.312 28.574 3.232 1.00 60.55 118 GLN B C 1
ATOM 4068 O O . GLN B 1 87 ? 51.187 28.695 2.375 1.00 60.75 118 GLN B O 1
ATOM 4072 N N . GLY B 1 88 ? 50.215 27.523 4.042 1.00 60.48 119 GLY B N 1
ATOM 4073 C CA . GLY B 1 88 ? 51.131 26.390 4.017 1.00 61.29 119 GLY B CA 1
ATOM 4074 C C . GLY B 1 88 ? 52.442 26.731 4.684 1.00 66.89 119 GLY B C 1
ATOM 4075 O O . GLY B 1 88 ? 52.522 26.762 5.913 1.00 66.93 119 GLY B O 1
ATOM 4079 N N . ASP B 1 89 ? 53.473 27.011 3.877 1.00 64.10 120 ASP B N 1
ATOM 4080 C CA . ASP B 1 89 ? 54.779 27.410 4.399 1.00 64.06 120 ASP B CA 1
ATOM 4081 C C . ASP B 1 89 ? 54.759 28.936 4.488 1.00 66.65 120 ASP B C 1
ATOM 4082 O O . ASP B 1 89 ? 54.844 29.478 5.588 1.00 66.90 120 ASP B O 1
ATOM 4086 N N . GLN B 1 90 ? 54.531 29.622 3.344 1.00 60.92 121 GLN B N 1
ATOM 4087 C CA . GLN B 1 90 ? 54.475 31.088 3.304 1.00 59.21 121 GLN B CA 1
ATOM 4088 C C . GLN B 1 90 ? 53.172 31.625 3.909 1.00 59.71 121 GLN B C 1
ATOM 4089 O O . GLN B 1 90 ? 52.222 30.866 4.107 1.00 60.57 121 GLN B O 1
ATOM 4093 N N . ALA B 1 91 ? 53.151 32.927 4.237 1.00 51.13 122 ALA B N 1
ATOM 4094 C CA . ALA B 1 91 ? 51.974 33.621 4.755 1.00 48.40 122 ALA B CA 1
ATOM 4095 C C . ALA B 1 91 ? 51.694 34.812 3.842 1.00 45.73 122 ALA B C 1
ATOM 4096 O O . ALA B 1 91 ? 52.608 35.508 3.405 1.00 44.06 122 ALA B O 1
ATOM 4103 N N . ARG B 1 92 ? 50.423 35.050 3.587 1.00 38.72 123 ARG B N 1
ATOM 4104 C CA . ARG B 1 92 ? 49.941 36.103 2.696 1.00 36.75 123 ARG B CA 1
ATOM 4105 C C . ARG B 1 92 ? 49.700 37.432 3.470 1.00 34.09 123 ARG B C 1
ATOM 4106 O O . ARG B 1 92 ? 49.015 37.372 4.486 1.00 31.56 123 ARG B O 1
ATOM 4127 N N . ILE B 1 93 ? 50.247 38.621 3.013 1.00 27.39 124 ILE B N 1
ATOM 4128 C CA . ILE B 1 93 ? 49.962 39.899 3.685 1.00 26.70 124 ILE B CA 1
ATOM 4129 C C . ILE B 1 93 ? 48.948 40.597 2.783 1.00 28.68 124 ILE B C 1
ATOM 4130 O O . ILE B 1 93 ? 49.222 40.783 1.588 1.00 27.51 124 ILE B O 1
ATOM 4146 N N . VAL B 1 94 ? 47.772 40.944 3.333 1.00 25.15 125 VAL B N 1
ATOM 4147 C CA . VAL B 1 94 ? 46.648 41.511 2.568 1.00 26.56 125 VAL B CA 1
ATOM 4148 C C . VAL B 1 94 ? 45.953 42.686 3.274 1.00 31.85 125 VAL B C 1
ATOM 4149 O O . VAL B 1 94 ? 45.862 42.666 4.490 1.00 30.81 125 VAL B O 1
ATOM 4162 N N . PRO B 1 95 ? 45.343 43.651 2.553 1.00 29.99 126 PRO B N 1
ATOM 4163 C CA . PRO B 1 95 ? 44.575 44.691 3.253 1.00 30.49 126 PRO B CA 1
ATOM 4164 C C . PRO B 1 95 ? 43.334 44.128 3.923 1.00 35.52 126 PRO B C 1
ATOM 4165 O O . PRO B 1 95 ? 42.716 43.186 3.401 1.00 36.08 126 PRO B O 1
ATOM 4176 N N . ASN B 1 96 ? 42.937 44.737 5.044 1.00 32.22 127 ASN B N 1
ATOM 4177 C CA . ASN B 1 96 ? 41.684 44.377 5.731 1.00 42.35 127 ASN B CA 1
ATOM 4178 C C . ASN B 1 96 ? 40.569 44.960 4.899 1.00 49.15 127 ASN B C 1
ATOM 4179 O O . ASN B 1 96 ? 40.789 46.037 4.348 1.00 41.27 127 ASN B O 1
ATOM 4190 N N . ARG B 1 112 ? 51.399 60.322 10.079 1.00 50.86 143 ARG B N 1
ATOM 4191 C CA . ARG B 1 112 ? 52.493 59.364 10.252 1.00 50.62 143 ARG B CA 1
ATOM 4192 C C . ARG B 1 112 ? 52.414 58.726 11.643 1.00 52.96 143 ARG B C 1
ATOM 4193 O O . ARG B 1 112 ? 52.337 59.435 12.648 1.00 52.24 143 ARG B O 1
ATOM 4196 N N . LEU B 1 113 ? 52.415 57.387 11.698 1.00 48.33 144 LEU B N 1
ATOM 4197 C CA . LEU B 1 113 ? 52.348 56.649 12.961 1.00 46.60 144 LEU B CA 1
ATOM 4198 C C . LEU B 1 113 ? 53.679 55.936 13.224 1.00 44.70 144 LEU B C 1
ATOM 4199 O O . LEU B 1 113 ? 54.264 55.332 12.311 1.00 44.21 144 LEU B O 1
ATOM 4215 N N . GLU B 1 114 ? 54.134 55.987 14.488 1.00 35.11 145 GLU B N 1
ATOM 4216 C CA . GLU B 1 114 ? 55.295 55.240 14.959 1.00 31.79 145 GLU B CA 1
ATOM 4217 C C . GLU B 1 114 ? 54.765 54.109 15.832 1.00 31.70 145 GLU B C 1
ATOM 4218 O O . GLU B 1 114 ? 53.806 54.315 16.591 1.00 30.83 145 GLU B O 1
ATOM 4222 N N . THR B 1 115 ? 55.409 52.955 15.738 1.00 25.79 146 THR B N 1
ATOM 4223 C CA . THR B 1 115 ? 55.139 51.778 16.521 1.00 26.18 146 THR B CA 1
ATOM 4224 C C . THR B 1 115 ? 56.320 51.657 17.475 1.00 32.69 146 THR B C 1
ATOM 4225 O O . THR B 1 115 ? 57.486 51.637 17.054 1.00 31.67 146 THR B O 1
ATOM 4236 N N . ARG B 1 116 ? 56.024 51.728 18.765 1.00 28.42 147 ARG B N 1
ATOM 4237 C CA . ARG B 1 116 ? 57.058 51.648 19.784 1.00 27.08 147 ARG B CA 1
ATOM 4238 C C . ARG B 1 116 ? 56.795 50.545 20.795 1.00 28.96 147 ARG B C 1
ATOM 4239 O O . ARG B 1 116 ? 55.660 50.380 21.224 1.00 30.71 147 ARG B O 1
ATOM 4260 N N . VAL B 1 117 ? 57.880 49.859 21.237 1.00 24.05 148 VAL B N 1
ATOM 4261 C CA . VAL B 1 117 ? 57.849 48.838 22.265 1.00 24.01 148 VAL B CA 1
ATOM 4262 C C . VAL B 1 117 ? 58.259 49.517 23.560 1.00 28.86 148 VAL B C 1
ATOM 4263 O O . VAL B 1 117 ? 59.308 50.162 23.612 1.00 28.33 148 VAL B O 1
ATOM 4276 N N . ILE B 1 118 ? 57.403 49.432 24.584 1.00 25.28 149 ILE B N 1
ATOM 4277 C CA . ILE B 1 118 ? 57.673 50.083 25.864 1.00 24.37 149 ILE B CA 1
ATOM 4278 C C . ILE B 1 118 ? 57.850 48.967 26.874 1.00 27.04 149 ILE B C 1
ATOM 4279 O O . ILE B 1 118 ? 56.908 48.244 27.139 1.00 26.40 149 ILE B O 1
ATOM 4295 N N . GLN B 1 119 ? 59.016 48.932 27.517 1.00 24.41 150 GLN B N 1
ATOM 4296 C CA . GLN B 1 119 ? 59.346 47.953 28.558 1.00 24.37 150 GLN B CA 1
ATOM 4297 C C . GLN B 1 119 ? 58.728 48.396 29.881 1.00 27.99 150 GLN B C 1
ATOM 4298 O O . GLN B 1 119 ? 58.945 49.538 30.268 1.00 27.63 150 GLN B O 1
ATOM 4312 N N . VAL B 1 120 ? 58.009 47.512 30.587 1.00 25.75 151 VAL B N 1
ATOM 4313 C CA . VAL B 1 120 ? 57.478 47.856 31.918 1.00 25.28 151 VAL B CA 1
ATOM 4314 C C . VAL B 1 120 ? 58.328 47.072 32.928 1.00 31.47 151 VAL B C 1
ATOM 4315 O O . VAL B 1 120 ? 58.542 45.887 32.748 1.00 30.52 151 VAL B O 1
ATOM 4328 N N . GLN B 1 121 ? 58.832 47.743 33.959 1.00 29.52 152 GLN B N 1
ATOM 4329 C CA . GLN B 1 121 ? 59.767 47.136 34.899 1.00 29.32 152 GLN B CA 1
ATOM 4330 C C . GLN B 1 121 ? 59.132 46.325 36.031 1.00 32.85 152 GLN B C 1
ATOM 4331 O O . GLN B 1 121 ? 59.597 45.213 36.277 1.00 33.34 152 GLN B O 1
ATOM 4345 N N . GLN B 1 122 ? 58.046 46.815 36.664 1.00 25.50 153 GLN B N 1
ATOM 4346 C CA . GLN B 1 122 ? 57.454 46.169 37.838 1.00 24.98 153 GLN B CA 1
ATOM 4347 C C . GLN B 1 122 ? 56.006 45.685 37.697 1.00 27.10 153 GLN B C 1
ATOM 4348 O O . GLN B 1 122 ? 55.682 44.593 38.167 1.00 25.04 153 GLN B O 1
ATOM 4362 N N . SER B 1 123 ? 55.129 46.504 37.098 1.00 23.02 154 SER B N 1
ATOM 4363 C CA . SER B 1 123 ? 53.723 46.122 36.912 1.00 22.90 154 SER B CA 1
ATOM 4364 C C . SER B 1 123 ? 53.600 44.998 35.873 1.00 28.61 154 SER B C 1
ATOM 4365 O O . SER B 1 123 ? 54.337 45.045 34.877 1.00 29.77 154 SER B O 1
ATOM 4373 N N . PRO B 1 124 ? 52.649 44.031 36.018 1.00 24.67 155 PRO B N 1
ATOM 4374 C CA . PRO B 1 124 ? 52.412 43.093 34.927 1.00 25.20 155 PRO B CA 1
ATOM 4375 C C . PRO B 1 124 ? 51.780 43.883 33.769 1.00 28.96 155 PRO B C 1
ATOM 4376 O O . PRO B 1 124 ? 50.849 44.649 33.964 1.00 26.54 155 PRO B O 1
ATOM 4387 N N . VAL B 1 125 ? 52.280 43.659 32.572 1.00 27.06 156 VAL B N 1
ATOM 4388 C CA . VAL B 1 125 ? 51.876 44.441 31.418 1.00 28.20 156 VAL B CA 1
ATOM 4389 C C . VAL B 1 125 ? 50.378 44.264 31.116 1.00 31.77 156 VAL B C 1
ATOM 4390 O O . VAL B 1 125 ? 49.721 45.206 30.717 1.00 30.55 156 VAL B O 1
ATOM 4403 N N . SER B 1 126 ? 49.853 43.059 31.301 1.00 28.18 157 SER B N 1
ATOM 4404 C CA . SER B 1 126 ? 48.427 42.772 31.068 1.00 28.07 157 SER B CA 1
ATOM 4405 C C . SER B 1 126 ? 47.537 43.579 32.040 1.00 28.43 157 SER B C 1
ATOM 4406 O O . SER B 1 126 ? 46.396 43.892 31.714 1.00 28.27 157 SER B O 1
ATOM 4414 N N . GLU B 1 127 ? 48.068 43.971 33.199 1.00 23.86 158 GLU B N 1
ATOM 4415 C CA . GLU B 1 127 ? 47.300 44.810 34.135 1.00 22.72 158 GLU B CA 1
ATOM 4416 C C . GLU B 1 127 ? 47.268 46.287 33.633 1.00 27.83 158 GLU B C 1
ATOM 4417 O O . GLU B 1 127 ? 46.260 46.980 33.810 1.00 27.65 158 GLU B O 1
ATOM 4429 N N . LEU B 1 128 ? 48.371 46.765 33.036 1.00 23.25 159 LEU B N 1
ATOM 4430 C CA . LEU B 1 128 ? 48.435 48.153 32.566 1.00 24.17 159 LEU B CA 1
ATOM 4431 C C . LEU B 1 128 ? 47.656 48.390 31.288 1.00 28.66 159 LEU B C 1
ATOM 4432 O O . LEU B 1 128 ? 47.224 49.524 31.079 1.00 27.18 159 LEU B O 1
ATOM 4448 N N . ILE B 1 129 ? 47.509 47.362 30.413 1.00 27.43 160 ILE B N 1
ATOM 4449 C CA . ILE B 1 129 ? 46.790 47.474 29.125 1.00 28.04 160 ILE B CA 1
ATOM 4450 C C . ILE B 1 129 ? 45.447 48.218 29.246 1.00 28.69 160 ILE B C 1
ATOM 4451 O O . ILE B 1 129 ? 45.282 49.254 28.594 1.00 27.08 160 ILE B O 1
ATOM 4467 N N . PRO B 1 130 ? 44.498 47.735 30.072 1.00 26.62 161 PRO B N 1
ATOM 4468 C CA . PRO B 1 130 ? 43.214 48.444 30.221 1.00 26.17 161 PRO B CA 1
ATOM 4469 C C . PRO B 1 130 ? 43.327 49.872 30.746 1.00 24.91 161 PRO B C 1
ATOM 4470 O O . PRO B 1 130 ? 42.462 50.694 30.463 1.00 24.37 161 PRO B O 1
ATOM 4481 N N . LEU B 1 131 ? 44.352 50.169 31.511 1.00 21.39 162 LEU B N 1
ATOM 4482 C CA . LEU B 1 131 ? 44.549 51.521 32.059 1.00 21.01 162 LEU B CA 1
ATOM 4483 C C . LEU B 1 131 ? 45.125 52.479 31.007 1.00 25.85 162 LEU B C 1
ATOM 4484 O O . LEU B 1 131 ? 44.821 53.659 31.049 1.00 26.52 162 LEU B O 1
ATOM 4500 N N . ILE B 1 132 ? 45.927 51.971 30.052 1.00 22.01 163 ILE B N 1
ATOM 4501 C CA . ILE B 1 132 ? 46.537 52.780 29.003 1.00 22.29 163 ILE B CA 1
ATOM 4502 C C . ILE B 1 132 ? 45.611 52.878 27.766 1.00 25.02 163 ILE B C 1
ATOM 4503 O O . ILE B 1 132 ? 45.666 53.877 27.073 1.00 21.96 163 ILE B O 1
ATOM 4519 N N . ARG B 1 133 ? 44.780 51.846 27.487 1.00 24.33 164 ARG B N 1
ATOM 4520 C CA . ARG B 1 133 ? 43.878 51.840 26.330 1.00 23.96 164 ARG B CA 1
ATOM 4521 C C . ARG B 1 133 ? 43.068 53.139 26.149 1.00 27.28 164 ARG B C 1
ATOM 4522 O O . ARG B 1 133 ? 43.051 53.646 25.036 1.00 23.89 164 ARG B O 1
ATOM 4543 N N . PRO B 1 134 ? 42.526 53.774 27.230 1.00 24.73 165 PRO B N 1
ATOM 4544 C CA . PRO B 1 134 ? 41.832 55.063 27.060 1.00 22.86 165 PRO B CA 1
ATOM 4545 C C . PRO B 1 134 ? 42.615 56.197 26.396 1.00 23.66 165 PRO B C 1
ATOM 4546 O O . PRO B 1 134 ? 42.026 57.107 25.817 1.00 23.30 165 PRO B O 1
ATOM 4557 N N . LEU B 1 135 ? 43.908 56.217 26.589 1.00 19.44 166 LEU B N 1
ATOM 4558 C CA . LEU B 1 135 ? 44.791 57.234 26.040 1.00 20.52 166 LEU B CA 1
ATOM 4559 C C . LEU B 1 135 ? 45.164 56.944 24.592 1.00 28.24 166 LEU B C 1
ATOM 4560 O O . LEU B 1 135 ? 45.776 57.792 23.961 1.00 30.14 166 LEU B O 1
ATOM 4576 N N . VAL B 1 136 ? 44.874 55.745 24.089 1.00 24.96 167 VAL B N 1
ATOM 4577 C CA . VAL B 1 136 ? 45.249 55.390 22.722 1.00 25.91 167 VAL B CA 1
ATOM 4578 C C . VAL B 1 136 ? 44.050 55.703 21.842 1.00 29.35 167 VAL B C 1
ATOM 4579 O O . VAL B 1 136 ? 42.988 55.133 22.050 1.00 27.64 167 VAL B O 1
ATOM 4592 N N . PRO B 1 137 ? 44.197 56.591 20.848 1.00 30.04 168 PRO B N 1
ATOM 4593 C CA . PRO B 1 137 ? 43.062 56.891 19.962 1.00 30.11 168 PRO B CA 1
ATOM 4594 C C . PRO B 1 137 ? 42.689 55.708 19.075 1.00 34.78 168 PRO B C 1
ATOM 4595 O O . PRO B 1 137 ? 43.490 54.770 18.902 1.00 31.15 168 PRO B O 1
ATOM 4606 N N . GLN B 1 138 ? 41.458 55.751 18.524 1.00 33.85 169 GLN B N 1
ATOM 4607 C CA . GLN B 1 138 ? 40.906 54.673 17.685 1.00 34.23 169 GLN B CA 1
ATOM 4608 C C . GLN B 1 138 ? 41.760 54.406 16.454 1.00 35.41 169 GLN B C 1
ATOM 4609 O O . GLN B 1 138 ? 41.813 53.276 16.010 1.00 36.76 169 GLN B O 1
ATOM 4613 N N . TYR B 1 139 ? 42.471 55.426 15.947 1.00 31.93 170 TYR B N 1
ATOM 4614 C CA . TYR B 1 139 ? 43.397 55.253 14.829 1.00 31.77 170 TYR B CA 1
ATOM 4615 C C . TYR B 1 139 ? 44.709 54.549 15.236 1.00 32.74 170 TYR B C 1
ATOM 4616 O O . TYR B 1 139 ? 45.515 54.262 14.356 1.00 32.79 170 TYR B O 1
ATOM 4634 N N . GLY B 1 140 ? 44.981 54.417 16.541 1.00 26.80 171 GLY B N 1
ATOM 4635 C CA . GLY B 1 140 ? 46.188 53.782 17.082 1.00 26.58 171 GLY B CA 1
ATOM 4636 C C . GLY B 1 140 ? 46.091 52.293 17.328 1.00 29.01 171 GLY B C 1
ATOM 4637 O O . GLY B 1 140 ? 45.113 51.646 16.950 1.00 29.88 171 GLY B O 1
ATOM 4641 N N . HIS B 1 141 ? 47.094 51.756 18.011 1.00 24.37 172 HIS B N 1
ATOM 4642 C CA . HIS B 1 141 ? 47.163 50.336 18.337 1.00 24.55 172 HIS B CA 1
ATOM 4643 C C . HIS B 1 141 ? 47.769 50.159 19.699 1.00 26.64 172 HIS B C 1
ATOM 4644 O O . HIS B 1 141 ? 48.677 50.898 20.066 1.00 26.74 172 HIS B O 1
ATOM 4659 N N . LEU B 1 142 ? 47.287 49.178 20.443 1.00 24.72 173 LEU B N 1
ATOM 4660 C CA . LEU B 1 142 ? 47.851 48.847 21.748 1.00 24.00 173 LEU B CA 1
ATOM 4661 C C . LEU B 1 142 ? 47.778 47.349 21.912 1.00 25.18 173 LEU B C 1
ATOM 4662 O O . LEU B 1 142 ? 46.702 46.785 21.762 1.00 23.24 173 LEU B O 1
ATOM 4678 N N . ALA B 1 143 ? 48.923 46.707 22.173 1.00 23.98 174 ALA B N 1
ATOM 4679 C CA . ALA B 1 143 ? 49.001 45.258 22.381 1.00 25.53 174 ALA B CA 1
ATOM 4680 C C . ALA B 1 143 ? 50.014 44.936 23.469 1.00 31.07 174 ALA B C 1
ATOM 4681 O O . ALA B 1 143 ? 50.976 45.686 23.646 1.00 30.19 174 ALA B O 1
ATOM 4688 N N . ALA B 1 144 ? 49.790 43.829 24.194 1.00 26.22 175 ALA B N 1
ATOM 4689 C CA . ALA B 1 144 ? 50.701 43.352 25.226 1.00 27.00 175 ALA B CA 1
ATOM 4690 C C . ALA B 1 144 ? 51.680 42.325 24.644 1.00 30.95 175 ALA B C 1
ATOM 4691 O O . ALA B 1 144 ? 51.314 41.560 23.751 1.00 31.81 175 ALA B O 1
ATOM 4698 N N . VAL B 1 145 ? 52.904 42.300 25.172 1.00 28.11 176 VAL B N 1
ATOM 4699 C CA . VAL B 1 145 ? 53.932 41.291 24.878 1.00 29.42 176 VAL B CA 1
ATOM 4700 C C . VAL B 1 145 ? 54.306 40.726 26.256 1.00 33.33 176 VAL B C 1
ATOM 4701 O O . VAL B 1 145 ? 55.289 41.164 26.860 1.00 32.69 176 VAL B O 1
ATOM 4714 N N . PRO B 1 146 ? 53.455 39.842 26.823 1.00 33.39 177 PRO B N 1
ATOM 4715 C CA . PRO B 1 146 ? 53.702 39.366 28.204 1.00 34.40 177 PRO B CA 1
ATOM 4716 C C . PRO B 1 146 ? 55.036 38.683 28.487 1.00 37.55 177 PRO B C 1
ATOM 4717 O O . PRO B 1 146 ? 55.539 38.840 29.597 1.00 37.42 177 PRO B O 1
ATOM 4728 N N . SER B 1 147 ? 55.645 38.007 27.498 1.00 33.45 178 SER B N 1
ATOM 4729 C CA . SER B 1 147 ? 56.933 37.333 27.688 1.00 33.09 178 SER B CA 1
ATOM 4730 C C . SER B 1 147 ? 58.098 38.302 27.901 1.00 35.96 178 SER B C 1
ATOM 4731 O O . SER B 1 147 ? 59.069 37.926 28.551 1.00 37.16 178 SER B O 1
ATOM 4739 N N . ALA B 1 148 ? 58.005 39.540 27.367 1.00 30.42 179 ALA B N 1
ATOM 4740 C CA . ALA B 1 148 ? 59.024 40.585 27.551 1.00 30.88 179 ALA B CA 1
ATOM 4741 C C . ALA B 1 148 ? 58.548 41.650 28.549 1.00 31.78 179 ALA B C 1
ATOM 4742 O O . ALA B 1 148 ? 59.288 42.606 28.815 1.00 30.41 179 ALA B O 1
ATOM 4749 N N . ASN B 1 149 ? 57.325 41.485 29.101 1.00 28.78 180 ASN B N 1
ATOM 4750 C CA . ASN B 1 149 ? 56.627 42.451 29.970 1.00 27.69 180 ASN B CA 1
ATOM 4751 C C . ASN B 1 149 ? 56.674 43.846 29.333 1.00 28.71 180 ASN B C 1
ATOM 4752 O O . ASN B 1 149 ? 57.046 44.847 29.949 1.00 27.75 180 ASN B O 1
ATOM 4763 N N . ALA B 1 150 ? 56.295 43.880 28.051 1.00 25.25 181 ALA B N 1
ATOM 4764 C CA . ALA B 1 150 ? 56.314 45.083 27.251 1.00 25.74 181 ALA B CA 1
ATOM 4765 C C . ALA B 1 150 ? 54.970 45.332 26.593 1.00 29.10 181 ALA B C 1
ATOM 4766 O O . ALA B 1 150 ? 54.143 44.424 26.468 1.00 27.41 181 ALA B O 1
ATOM 4773 N N . LEU B 1 151 ? 54.749 46.592 26.219 1.00 26.70 182 LEU B N 1
ATOM 4774 C CA . LEU B 1 151 ? 53.543 47.059 25.537 1.00 25.62 182 LEU B CA 1
ATOM 4775 C C . LEU B 1 151 ? 53.981 47.495 24.141 1.00 29.14 182 LEU B C 1
ATOM 4776 O O . LEU B 1 151 ? 55.044 48.107 24.019 1.00 29.62 182 LEU B O 1
ATOM 4792 N N . ILE B 1 152 ? 53.144 47.279 23.136 1.00 25.43 183 ILE B N 1
ATOM 4793 C CA . ILE B 1 152 ? 53.372 47.798 21.790 1.00 26.11 183 ILE B CA 1
ATOM 4794 C C . ILE B 1 152 ? 52.318 48.858 21.590 1.00 27.60 183 ILE B C 1
ATOM 4795 O O . ILE B 1 152 ? 51.148 48.548 21.690 1.00 24.35 183 ILE B O 1
ATOM 4811 N N . ILE B 1 153 ? 52.732 50.056 21.210 1.00 25.93 184 ILE B N 1
ATOM 4812 C CA . ILE B 1 153 ? 51.843 51.170 20.944 1.00 25.82 184 ILE B CA 1
ATOM 4813 C C . ILE B 1 153 ? 52.146 51.781 19.602 1.00 28.01 184 ILE B C 1
ATOM 4814 O O . ILE B 1 153 ? 53.303 52.028 19.290 1.00 25.96 184 ILE B O 1
ATOM 4830 N N . SER B 1 154 ? 51.082 52.109 18.848 1.00 25.05 185 SER B N 1
ATOM 4831 C CA . SER B 1 154 ? 51.178 52.870 17.628 1.00 23.68 185 SER B CA 1
ATOM 4832 C C . SER B 1 154 ? 50.369 54.137 17.748 1.00 28.50 185 SER B C 1
ATOM 4833 O O . SER B 1 154 ? 49.181 54.107 18.037 1.00 28.71 185 SER B O 1
ATOM 4841 N N . ASP B 1 155 ? 51.019 55.258 17.558 1.00 26.62 186 ASP B N 1
ATOM 4842 C CA . ASP B 1 155 ? 50.384 56.559 17.649 1.00 27.55 186 ASP B CA 1
ATOM 4843 C C . ASP B 1 155 ? 51.408 57.541 17.128 1.00 36.04 186 ASP B C 1
ATOM 4844 O O . ASP B 1 155 ? 52.518 57.150 16.750 1.00 35.91 186 ASP B O 1
ATOM 4853 N N . ARG B 1 156 ? 51.067 58.811 17.123 1.00 36.51 187 ARG B N 1
ATOM 4854 C CA . ARG B 1 156 ? 52.005 59.859 16.734 1.00 37.41 187 ARG B CA 1
ATOM 4855 C C . ARG B 1 156 ? 53.091 59.939 17.830 1.00 43.46 187 ARG B C 1
ATOM 4856 O O . ARG B 1 156 ? 52.772 59.807 19.025 1.00 40.87 187 ARG B O 1
ATOM 4860 N N . SER B 1 157 ? 54.364 60.134 17.428 1.00 43.15 188 SER B N 1
ATOM 4861 C CA . SER B 1 157 ? 55.507 60.218 18.342 1.00 45.02 188 SER B CA 1
ATOM 4862 C C . SER B 1 157 ? 55.313 61.077 19.610 1.00 50.22 188 SER B C 1
ATOM 4863 O O . SER B 1 157 ? 55.777 60.676 20.683 1.00 50.28 188 SER B O 1
ATOM 4871 N N . ALA B 1 158 ? 54.591 62.207 19.502 1.00 45.28 189 ALA B N 1
ATOM 4872 C CA . ALA B 1 158 ? 54.340 63.068 20.652 1.00 44.61 189 ALA B CA 1
ATOM 4873 C C . ALA B 1 158 ? 53.333 62.459 21.635 1.00 43.91 189 ALA B C 1
ATOM 4874 O O . ALA B 1 158 ? 53.478 62.699 22.835 1.00 42.65 189 ALA B O 1
ATOM 4881 N N . ASN B 1 159 ? 52.279 61.726 21.173 1.00 36.99 190 ASN B N 1
ATOM 4882 C CA . ASN B 1 159 ? 51.345 61.107 22.121 1.00 34.41 190 ASN B CA 1
ATOM 4883 C C . ASN B 1 159 ? 51.993 59.879 22.767 1.00 35.03 190 ASN B C 1
ATOM 4884 O O . ASN B 1 159 ? 51.640 59.550 23.903 1.00 33.55 190 ASN B O 1
ATOM 4895 N N . ILE B 1 160 ? 52.980 59.225 22.094 1.00 31.33 191 ILE B N 1
ATOM 4896 C CA . ILE B 1 160 ? 53.671 58.067 22.693 1.00 30.17 191 ILE B CA 1
ATOM 4897 C C . ILE B 1 160 ? 54.503 58.529 23.884 1.00 35.16 191 ILE B C 1
ATOM 4898 O O . ILE B 1 160 ? 54.483 57.897 24.941 1.00 34.18 191 ILE B O 1
ATOM 4914 N N . ALA B 1 161 ? 55.267 59.607 23.697 1.00 31.52 192 ALA B N 1
ATOM 4915 C CA . ALA B 1 161 ? 56.095 60.167 24.762 1.00 31.18 192 ALA B CA 1
ATOM 4916 C C . ALA B 1 161 ? 55.225 60.543 26.018 1.00 33.61 192 ALA B C 1
ATOM 4917 O O . ALA B 1 161 ? 55.630 60.294 27.155 1.00 30.34 192 ALA B O 1
ATOM 4924 N N . ARG B 1 162 ? 54.014 61.089 25.788 1.00 31.15 193 ARG B N 1
ATOM 4925 C CA . ARG B 1 162 ? 53.080 61.413 26.873 1.00 31.83 193 ARG B CA 1
ATOM 4926 C C . ARG B 1 162 ? 52.606 60.130 27.580 1.00 33.47 193 ARG B C 1
ATOM 4927 O O . ARG B 1 162 ? 52.595 60.080 28.815 1.00 32.17 193 ARG B O 1
ATOM 4931 N N . ILE B 1 163 ? 52.295 59.072 26.800 1.00 27.31 194 ILE B N 1
ATOM 4932 C CA . ILE B 1 163 ? 51.877 57.775 27.354 1.00 26.21 194 ILE B CA 1
ATOM 4933 C C . ILE B 1 163 ? 53.058 57.111 28.090 1.00 28.13 194 ILE B C 1
ATOM 4934 O O . ILE B 1 163 ? 52.853 56.476 29.118 1.00 26.05 194 ILE B O 1
ATOM 4950 N N . GLU B 1 164 ? 54.298 57.352 27.639 1.00 24.48 195 GLU B N 1
ATOM 4951 C CA . GLU B 1 164 ? 55.483 56.826 28.328 1.00 26.24 195 GLU B CA 1
ATOM 4952 C C . GLU B 1 164 ? 55.599 57.356 29.732 1.00 27.34 195 GLU B C 1
ATOM 4953 O O . GLU B 1 164 ? 55.929 56.592 30.628 1.00 25.34 195 GLU B O 1
ATOM 4965 N N . ASP B 1 165 ? 55.299 58.632 29.928 1.00 24.64 196 ASP B N 1
ATOM 4966 C CA . ASP B 1 165 ? 55.326 59.223 31.265 1.00 25.15 196 ASP B CA 1
ATOM 4967 C C . ASP B 1 165 ? 54.238 58.626 32.173 1.00 26.30 196 ASP B C 1
ATOM 4968 O O . ASP B 1 165 ? 54.475 58.479 33.363 1.00 27.47 196 ASP B O 1
ATOM 4977 N N . VAL B 1 166 ? 53.066 58.305 31.621 1.00 21.63 197 VAL B N 1
ATOM 4978 C CA . VAL B 1 166 ? 51.937 57.741 32.388 1.00 21.44 197 VAL B CA 1
ATOM 4979 C C . VAL B 1 166 ? 52.314 56.344 32.840 1.00 24.37 197 VAL B C 1
ATOM 4980 O O . VAL B 1 166 ? 52.094 55.990 33.998 1.00 19.97 197 VAL B O 1
ATOM 4993 N N . ILE B 1 167 ? 52.926 55.565 31.935 1.00 22.48 198 ILE B N 1
ATOM 4994 C CA . ILE B 1 167 ? 53.391 54.214 32.239 1.00 23.37 198 ILE B CA 1
ATOM 4995 C C . ILE B 1 167 ? 54.464 54.271 33.328 1.00 27.23 198 ILE B C 1
ATOM 4996 O O . ILE B 1 167 ? 54.369 53.519 34.304 1.00 25.96 198 ILE B O 1
ATOM 5012 N N . ARG B 1 168 ? 55.441 55.190 33.203 1.00 23.32 199 ARG B N 1
ATOM 5013 C CA . ARG B 1 168 ? 56.489 55.325 34.212 1.00 23.96 199 ARG B CA 1
ATOM 5014 C C . ARG B 1 168 ? 55.923 55.651 35.594 1.00 28.30 199 ARG B C 1
ATOM 5015 O O . ARG B 1 168 ? 56.459 55.182 36.590 1.00 27.44 199 ARG B O 1
ATOM 5036 N N . GLN B 1 169 ? 54.881 56.465 35.656 1.00 26.40 200 GLN B N 1
ATOM 5037 C CA . GLN B 1 169 ? 54.269 56.803 36.953 1.00 26.71 200 GLN B CA 1
ATOM 5038 C C . GLN B 1 169 ? 53.488 55.605 37.499 1.00 29.83 200 GLN B C 1
ATOM 5039 O O . GLN B 1 169 ? 53.533 55.364 38.702 1.00 31.03 200 GLN B O 1
ATOM 5053 N N . LEU B 1 170 ? 52.783 54.857 36.631 1.00 24.28 201 LEU B N 1
ATOM 5054 C CA . LEU B 1 170 ? 52.031 53.664 37.048 1.00 20.94 201 LEU B CA 1
ATOM 5055 C C . LEU B 1 170 ? 52.898 52.495 37.505 1.00 25.40 201 LEU B C 1
ATOM 5056 O O . LEU B 1 170 ? 52.486 51.726 38.378 1.00 26.30 201 LEU B O 1
ATOM 5072 N N . ASP B 1 171 ? 54.041 52.285 36.847 1.00 21.96 202 ASP B N 1
ATOM 5073 C CA . ASP B 1 171 ? 54.926 51.151 37.073 1.00 22.44 202 ASP B CA 1
ATOM 5074 C C . ASP B 1 171 ? 55.244 50.932 38.569 1.00 26.59 202 ASP B C 1
ATOM 5075 O O . ASP B 1 171 ? 55.754 51.831 39.232 1.00 26.05 202 ASP B O 1
ATOM 5084 N N . GLN B 1 172 ? 54.803 49.794 39.105 1.00 22.27 203 GLN B N 1
ATOM 5085 C CA . GLN B 1 172 ? 54.979 49.445 40.520 1.00 21.23 203 GLN B CA 1
ATOM 5086 C C . GLN B 1 172 ? 54.772 47.961 40.694 1.00 24.79 203 GLN B C 1
ATOM 5087 O O . GLN B 1 172 ? 54.147 47.304 39.848 1.00 23.50 203 GLN B O 1
ATOM 5101 N N . LYS B 1 173 ? 55.303 47.419 41.783 1.00 23.62 204 LYS B N 1
ATOM 5102 C CA . LYS B 1 173 ? 55.240 45.978 42.026 1.00 23.72 204 LYS B CA 1
ATOM 5103 C C . LYS B 1 173 ? 53.841 45.512 42.459 1.00 27.65 204 LYS B C 1
ATOM 5104 O O . LYS B 1 173 ? 53.400 44.426 42.070 1.00 27.20 204 LYS B O 1
ATOM 5123 N N . GLY B 1 174 ? 53.179 46.306 43.290 1.00 23.51 205 GLY B N 1
ATOM 5124 C CA . GLY B 1 174 ? 51.834 45.993 43.734 1.00 24.01 205 GLY B CA 1
ATOM 5125 C C . GLY B 1 174 ? 50.757 46.213 42.689 1.00 27.20 205 GLY B C 1
ATOM 5126 O O . GLY B 1 174 ? 50.935 46.937 41.705 1.00 27.83 205 GLY B O 1
ATOM 5130 N N . SER B 1 175 ? 49.631 45.577 42.901 1.00 23.02 206 SER B N 1
ATOM 5131 C CA . SER B 1 175 ? 48.484 45.678 41.996 1.00 23.00 206 SER B CA 1
ATOM 5132 C C . SER B 1 175 ? 47.845 47.073 42.074 1.00 24.53 206 SER B C 1
ATOM 5133 O O . SER B 1 175 ? 47.972 47.762 43.075 1.00 21.37 206 SER B O 1
ATOM 5141 N N . HIS B 1 176 ? 47.179 47.480 41.012 1.00 21.10 207 HIS B N 1
ATOM 5142 C CA . HIS B 1 176 ? 46.525 48.793 40.949 1.00 19.74 207 HIS B CA 1
ATOM 5143 C C . HIS B 1 176 ? 45.041 48.681 41.231 1.00 21.52 207 HIS B C 1
ATOM 5144 O O . HIS B 1 176 ? 44.274 48.275 40.378 1.00 20.02 207 HIS B O 1
ATOM 5159 N N . ASP B 1 177 ? 44.651 48.980 42.461 1.00 17.37 208 ASP B N 1
ATOM 5160 C CA . ASP B 1 177 ? 43.250 49.100 42.790 1.00 16.44 208 ASP B CA 1
ATOM 5161 C C . ASP B 1 177 ? 42.872 50.451 42.170 1.00 18.32 208 ASP B C 1
ATOM 5162 O O . ASP B 1 177 ? 43.698 51.359 42.130 1.00 20.19 208 ASP B O 1
ATOM 5171 N N . TYR B 1 178 ? 41.639 50.599 41.731 1.00 16.46 209 TYR B N 1
ATOM 5172 C CA . TYR B 1 178 ? 41.220 51.881 41.169 1.00 17.15 209 TYR B CA 1
ATOM 5173 C C . TYR B 1 178 ? 39.766 52.112 41.254 1.00 20.30 209 TYR B C 1
ATOM 5174 O O . TYR B 1 178 ? 38.993 51.222 41.559 1.00 20.39 209 TYR B O 1
ATOM 5192 N N . SER B 1 179 ? 39.393 53.343 40.986 1.00 16.81 210 SER B N 1
ATOM 5193 C CA . SER B 1 179 ? 38.020 53.767 40.946 1.00 15.34 210 SER B CA 1
ATOM 5194 C C . SER B 1 179 ? 37.707 54.407 39.618 1.00 20.30 210 SER B C 1
ATOM 5195 O O . SER B 1 179 ? 38.550 55.083 39.035 1.00 18.81 210 SER B O 1
ATOM 5203 N N . VAL B 1 180 ? 36.479 54.169 39.121 1.00 19.17 211 VAL B N 1
ATOM 5204 C CA . VAL B 1 180 ? 35.981 54.732 37.878 1.00 18.84 211 VAL B CA 1
ATOM 5205 C C . VAL B 1 180 ? 34.820 55.676 38.164 1.00 21.63 211 VAL B C 1
ATOM 5206 O O . VAL B 1 180 ? 33.901 55.308 38.886 1.00 19.20 211 VAL B O 1
ATOM 5219 N N . ILE B 1 181 ? 34.870 56.889 37.590 1.00 20.58 212 ILE B N 1
ATOM 5220 C CA . ILE B 1 181 ? 33.825 57.908 37.734 1.00 22.53 212 ILE B CA 1
ATOM 5221 C C . ILE B 1 181 ? 33.360 58.288 36.349 1.00 24.53 212 ILE B C 1
ATOM 5222 O O . ILE B 1 181 ? 34.124 58.864 35.602 1.00 22.74 212 ILE B O 1
ATOM 5238 N N . ASN B 1 182 ? 32.099 58.004 36.039 1.00 22.72 213 ASN B N 1
ATOM 5239 C CA . ASN B 1 182 ? 31.443 58.361 34.782 1.00 23.73 213 ASN B CA 1
ATOM 5240 C C . ASN B 1 182 ? 30.888 59.742 34.981 1.00 25.74 213 ASN B C 1
ATOM 5241 O O . ASN B 1 182 ? 29.934 59.902 35.721 1.00 25.07 213 ASN B O 1
ATOM 5252 N N . LEU B 1 183 ? 31.493 60.727 34.364 1.00 24.00 214 LEU B N 1
ATOM 5253 C CA . LEU B 1 183 ? 31.088 62.112 34.588 1.00 25.48 214 LEU B CA 1
ATOM 5254 C C . LEU B 1 183 ? 29.748 62.393 33.910 1.00 29.83 214 LEU B C 1
ATOM 5255 O O . LEU B 1 183 ? 29.464 61.835 32.861 1.00 28.96 214 LEU B O 1
ATOM 5271 N N . ARG B 1 184 ? 28.910 63.192 34.565 1.00 30.61 215 ARG B N 1
ATOM 5272 C CA . ARG B 1 184 ? 27.565 63.569 34.094 1.00 33.12 215 ARG B CA 1
ATOM 5273 C C . ARG B 1 184 ? 27.482 65.001 33.609 1.00 41.37 215 ARG B C 1
ATOM 5274 O O . ARG B 1 184 ? 26.721 65.270 32.691 1.00 44.10 215 ARG B O 1
ATOM 5295 N N . TYR B 1 185 ? 28.188 65.919 34.269 1.00 37.80 216 TYR B N 1
ATOM 5296 C CA . TYR B 1 185 ? 28.175 67.346 33.962 1.00 37.77 216 TYR B CA 1
ATOM 5297 C C . TYR B 1 185 ? 29.497 67.862 33.398 1.00 41.37 216 TYR B C 1
ATOM 5298 O O . TYR B 1 185 ? 29.483 68.647 32.450 1.00 43.66 216 TYR B O 1
ATOM 5316 N N . GLY B 1 186 ? 30.610 67.4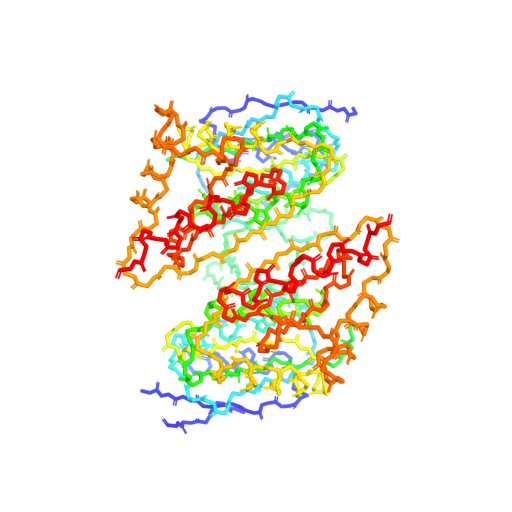49 33.992 1.00 33.34 217 GLY B N 1
ATOM 5317 C CA . GLY B 1 186 ? 31.928 67.903 33.576 1.00 32.27 217 GLY B CA 1
ATOM 5318 C C . GLY B 1 186 ? 32.489 67.173 32.378 1.00 34.15 217 GLY B C 1
ATOM 5319 O O . GLY B 1 186 ? 31.902 66.209 31.878 1.00 30.96 217 GLY B O 1
ATOM 5323 N N . TRP B 1 187 ? 33.663 67.645 31.911 1.00 30.38 218 TRP B N 1
ATOM 5324 C CA . TRP B 1 187 ? 34.378 67.084 30.796 1.00 29.39 218 TRP B CA 1
ATOM 5325 C C . TRP B 1 187 ? 35.704 66.515 31.319 1.00 30.09 218 TRP B C 1
ATOM 5326 O O . TRP B 1 187 ? 36.464 67.233 31.985 1.00 27.86 218 TRP B O 1
ATOM 5347 N N . VAL B 1 188 ? 35.999 65.272 30.971 1.00 24.55 219 VAL B N 1
ATOM 5348 C CA . VAL B 1 188 ? 37.129 64.573 31.565 1.00 24.36 219 VAL B CA 1
ATOM 5349 C C . VAL B 1 188 ? 38.483 65.223 31.316 1.00 25.09 219 VAL B C 1
ATOM 5350 O O . VAL B 1 188 ? 39.290 65.227 32.224 1.00 21.80 219 VAL B O 1
ATOM 5363 N N . MET B 1 189 ? 38.754 65.775 30.134 1.00 25.93 220 MET B N 1
ATOM 5364 C CA . MET B 1 189 ? 40.057 66.377 29.967 1.00 27.26 220 MET B CA 1
ATOM 5365 C C . MET B 1 189 ? 40.182 67.613 30.853 1.00 33.31 220 MET B C 1
ATOM 5366 O O . MET B 1 189 ? 41.267 67.858 31.402 1.00 35.45 220 MET B O 1
ATOM 5380 N N . ASP B 1 190 ? 39.073 68.336 31.076 1.00 26.69 221 ASP B N 1
ATOM 5381 C CA . ASP B 1 190 ? 39.104 69.487 31.978 1.00 26.66 221 ASP B CA 1
ATOM 5382 C C . ASP B 1 190 ? 39.240 69.002 33.392 1.00 31.06 221 ASP B C 1
ATOM 5383 O O . ASP B 1 190 ? 40.046 69.545 34.148 1.00 31.60 221 ASP B O 1
ATOM 5392 N N . ALA B 1 191 ? 38.432 68.003 33.766 1.00 27.18 222 ALA B N 1
ATOM 5393 C CA . ALA B 1 191 ? 38.458 67.467 35.127 1.00 26.91 222 ALA B CA 1
ATOM 5394 C C . ALA B 1 191 ? 39.849 66.932 35.458 1.00 29.67 222 ALA B C 1
ATOM 5395 O O . ALA B 1 191 ? 40.369 67.228 36.529 1.00 29.06 222 ALA B O 1
ATOM 5402 N N . ALA B 1 192 ? 40.473 66.187 34.537 1.00 26.61 223 ALA B N 1
ATOM 5403 C CA . ALA B 1 192 ? 41.818 65.632 34.770 1.00 24.60 223 ALA B CA 1
ATO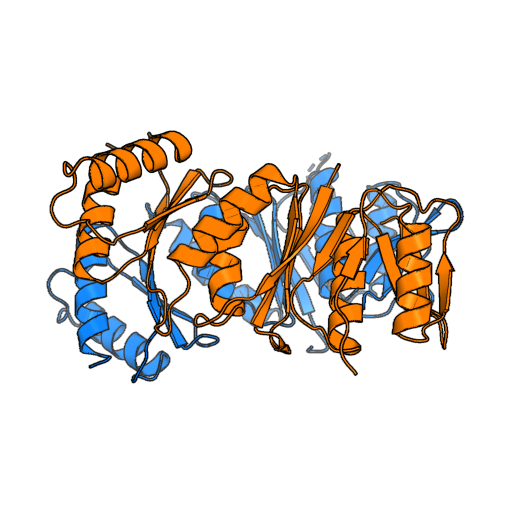M 5404 C C . ALA B 1 192 ? 42.860 66.754 34.992 1.00 28.53 223 ALA B C 1
ATOM 5405 O O . ALA B 1 192 ? 43.607 66.707 35.961 1.00 24.40 223 ALA B O 1
ATOM 5412 N N . GLU B 1 193 ? 42.829 67.808 34.162 1.00 27.52 224 GLU B N 1
ATOM 5413 C CA . GLU B 1 193 ? 43.720 68.977 34.301 1.00 27.00 224 GLU B CA 1
ATOM 5414 C C . GLU B 1 193 ? 43.526 69.717 35.635 1.00 30.31 224 GLU B C 1
ATOM 5415 O O . GLU B 1 193 ? 44.500 70.050 36.296 1.00 30.92 224 GLU B O 1
ATOM 5427 N N . VAL B 1 194 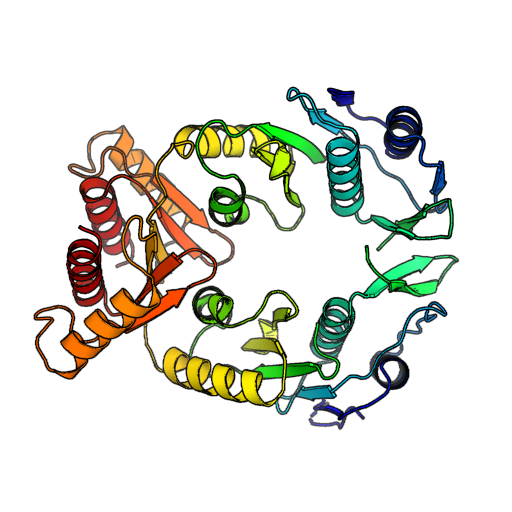? 42.296 69.936 36.066 1.00 26.37 225 VAL B N 1
ATOM 5428 C CA . VAL B 1 194 ? 42.026 70.577 37.363 1.00 25.19 225 VAL B CA 1
ATOM 5429 C C . VAL B 1 194 ? 42.568 69.734 38.528 1.00 29.00 225 VAL B C 1
ATOM 5430 O O . VAL B 1 194 ? 43.150 70.270 39.476 1.00 28.12 225 VAL B O 1
ATOM 5443 N N . LEU B 1 195 ? 42.330 68.417 38.480 1.00 24.64 226 LEU B N 1
ATOM 5444 C CA . LEU B 1 195 ? 42.781 67.516 39.525 1.00 22.57 226 LEU B CA 1
ATOM 5445 C C . LEU B 1 195 ? 44.294 67.444 39.579 1.00 25.27 226 LEU B C 1
ATOM 5446 O O . LEU B 1 195 ? 44.847 67.535 40.668 1.00 24.56 226 LEU B O 1
ATOM 5462 N N . ASN B 1 196 ? 44.961 67.381 38.415 1.00 21.71 227 ASN B N 1
ATOM 5463 C CA . ASN B 1 196 ? 46.427 67.370 38.342 1.00 23.86 227 ASN B CA 1
ATOM 5464 C C . ASN B 1 196 ? 47.017 68.678 38.822 1.00 33.96 227 ASN B C 1
ATOM 5465 O O . ASN B 1 196 ? 47.986 68.664 39.583 1.00 34.29 227 ASN B O 1
ATOM 5476 N N . ASN B 1 197 ? 46.446 69.817 38.379 1.00 33.67 228 ASN B N 1
ATOM 5477 C CA . ASN B 1 197 ? 46.894 71.141 38.811 1.00 33.76 228 ASN B CA 1
ATOM 5478 C C . ASN B 1 197 ? 46.764 71.273 40.323 1.00 37.86 228 ASN B C 1
ATOM 5479 O O . ASN B 1 197 ? 47.758 71.598 40.967 1.00 38.00 228 ASN B O 1
ATOM 5490 N N . ALA B 1 198 ? 45.591 70.940 40.906 1.00 32.05 229 ALA B N 1
ATOM 5491 C CA . ALA B 1 198 ? 45.410 70.995 42.354 1.00 30.71 229 ALA B CA 1
ATOM 5492 C C . ALA B 1 198 ? 46.423 70.135 43.128 1.00 37.26 229 ALA B C 1
ATOM 5493 O O . ALA B 1 198 ? 46.901 70.566 44.186 1.00 37.57 229 ALA B O 1
ATOM 5500 N N . MET B 1 199 ? 46.732 68.919 42.632 1.00 32.78 230 MET B N 1
ATOM 5501 C CA . MET B 1 199 ? 47.717 68.057 43.298 1.00 31.01 230 MET B CA 1
ATOM 5502 C C . MET B 1 199 ? 49.121 68.654 43.177 1.00 36.06 230 MET B C 1
ATOM 5503 O O . MET B 1 199 ? 49.832 68.675 44.167 1.00 35.88 230 MET B O 1
ATOM 5517 N N . SER B 1 200 ? 49.517 69.128 41.986 1.00 35.92 231 SER B N 1
ATOM 5518 C CA . SER B 1 200 ? 50.838 69.761 41.789 1.00 36.82 231 SER B CA 1
ATOM 5519 C C . SER B 1 200 ? 51.015 71.081 42.574 1.00 45.20 231 SER B C 1
ATOM 5520 O O . SER B 1 200 ? 52.127 71.363 42.994 1.00 47.33 231 SER B O 1
ATOM 5528 N N . ARG B 1 201 ? 49.950 71.888 42.750 1.00 41.04 232 ARG B N 1
ATOM 5529 C CA . ARG B 1 201 ? 50.024 73.172 43.467 1.00 40.64 232 ARG B CA 1
ATOM 5530 C C . ARG B 1 201 ? 49.829 73.043 44.980 1.00 46.09 232 ARG B C 1
ATOM 5531 O O . ARG B 1 201 ? 49.977 74.040 45.682 1.00 49.25 232 ARG B O 1
ATOM 5535 N N . GLY B 1 202 ? 49.470 71.859 45.475 1.00 40.19 233 GLY B N 1
ATOM 5536 C CA . GLY B 1 202 ? 49.244 71.644 46.898 1.00 39.63 233 GLY B CA 1
ATOM 5537 C C . GLY B 1 202 ? 47.850 71.970 47.399 1.00 43.94 233 GLY B C 1
ATOM 5538 O O . GLY B 1 202 ? 47.619 71.975 48.613 1.00 44.52 233 GLY B O 1
ATOM 5542 N N . GLN B 1 203 ? 46.891 72.191 46.486 1.00 38.97 234 GLN B N 1
ATOM 5543 C CA . GLN B 1 203 ? 45.497 72.504 46.851 1.00 38.63 234 GLN B CA 1
ATOM 5544 C C . GLN B 1 203 ? 44.650 71.247 47.148 1.00 43.43 234 GLN B C 1
ATOM 5545 O O . GLN B 1 203 ? 43.616 71.331 47.810 1.00 41.92 234 GLN B O 1
ATOM 5559 N N . ALA B 1 204 ? 45.115 70.071 46.677 1.00 40.13 235 ALA B N 1
ATOM 5560 C CA . ALA B 1 204 ? 44.436 68.811 46.934 1.00 39.54 235 ALA B CA 1
ATOM 5561 C C . ALA B 1 204 ? 45.130 68.106 48.098 1.00 45.61 235 ALA B C 1
ATOM 5562 O O . ALA B 1 204 ? 45.881 67.142 47.921 1.00 44.03 235 ALA B O 1
ATOM 5569 N N . LYS B 1 205 ? 44.873 68.616 49.302 1.00 44.92 236 LYS B N 1
ATOM 5570 C CA . LYS B 1 205 ? 45.424 68.058 50.545 1.00 44.68 236 LYS B CA 1
ATOM 5571 C C . LYS B 1 205 ? 44.889 66.653 50.758 1.00 44.46 236 LYS B C 1
ATOM 5572 O O . LYS B 1 205 ? 43.689 66.446 50.598 1.00 47.44 236 LYS B O 1
ATOM 5576 N N . GLY B 1 206 ? 45.763 65.701 51.071 1.00 33.82 237 GLY B N 1
ATOM 5577 C CA . GLY B 1 206 ? 45.343 64.319 51.252 1.00 32.94 237 GLY B CA 1
ATOM 5578 C C . GLY B 1 206 ? 45.409 63.449 50.000 1.00 33.86 237 GLY B C 1
ATOM 5579 O O . GLY B 1 206 ? 45.483 62.233 50.126 1.00 33.45 237 GLY B O 1
ATOM 5583 N N . ALA B 1 207 ? 45.432 64.051 48.792 1.00 29.19 238 ALA B N 1
ATOM 5584 C CA . ALA B 1 207 ? 45.432 63.321 47.511 1.00 28.68 238 ALA B CA 1
ATOM 5585 C C . ALA B 1 207 ? 46.802 63.118 46.920 1.00 31.90 238 ALA B C 1
ATOM 5586 O O . ALA B 1 207 ? 46.921 62.436 45.884 1.00 27.52 238 ALA B O 1
ATOM 5593 N N . ALA B 1 208 ? 47.844 63.688 47.557 1.00 32.61 239 ALA B N 1
ATOM 5594 C CA . ALA B 1 208 ? 49.200 63.593 47.027 1.00 34.35 239 ALA B CA 1
ATOM 5595 C C . ALA B 1 208 ? 49.585 62.140 46.830 1.00 36.12 239 ALA B C 1
ATOM 5596 O O . ALA B 1 208 ? 49.359 61.330 47.718 1.00 36.30 239 ALA B O 1
ATOM 5603 N N . GLY B 1 209 ? 50.032 61.802 45.631 1.00 30.60 240 GLY B N 1
ATOM 5604 C CA . GLY B 1 209 ? 50.348 60.428 45.271 1.00 29.88 240 GLY B CA 1
ATOM 5605 C C . GLY B 1 209 ? 49.326 59.736 44.401 1.00 30.94 240 GLY B C 1
ATOM 5606 O O . GLY B 1 209 ? 49.670 58.774 43.715 1.00 30.01 240 GLY B O 1
ATOM 5610 N N . ALA B 1 210 ? 48.070 60.211 44.403 1.00 24.96 241 ALA B N 1
ATOM 5611 C CA . ALA B 1 210 ? 47.038 59.624 43.566 1.00 23.44 241 ALA B CA 1
ATOM 5612 C C . ALA B 1 210 ? 47.266 60.045 42.120 1.00 25.40 241 ALA B C 1
ATOM 5613 O O . ALA B 1 210 ? 47.984 61.008 41.857 1.00 24.24 241 ALA B O 1
ATOM 5620 N N . GLN B 1 211 ? 46.711 59.284 41.193 1.00 20.01 242 GLN B N 1
ATOM 5621 C CA . GLN B 1 211 ? 46.883 59.519 39.752 1.00 18.17 242 GLN B CA 1
ATOM 5622 C C . GLN B 1 211 ? 45.530 59.427 39.062 1.00 22.28 242 GLN B C 1
ATOM 5623 O O . GLN B 1 211 ? 44.695 58.620 39.456 1.00 21.35 242 GLN B O 1
ATOM 5637 N N . VAL B 1 212 ? 45.348 60.198 37.996 1.00 19.24 243 VAL B N 1
ATOM 5638 C CA . VAL B 1 212 ? 44.100 60.220 37.233 1.00 21.18 243 VAL B CA 1
ATOM 5639 C C . VAL B 1 212 ? 44.392 59.990 35.754 1.00 25.11 243 VAL B C 1
ATOM 5640 O O . VAL B 1 212 ? 45.392 60.481 35.213 1.00 24.84 243 VAL B O 1
ATOM 5653 N N . ILE B 1 213 ? 43.597 59.115 35.142 1.00 19.81 244 ILE B N 1
ATOM 5654 C CA . ILE B 1 213 ? 43.711 58.779 33.724 1.00 19.37 244 ILE B CA 1
ATOM 5655 C C . ILE B 1 213 ? 42.347 59.155 33.134 1.00 24.09 244 ILE B C 1
ATOM 5656 O O . ILE B 1 213 ? 41.315 58.633 33.583 1.00 21.62 244 ILE B O 1
ATOM 5672 N N . ALA B 1 214 ? 42.319 60.098 32.187 1.00 20.35 245 ALA B N 1
ATOM 5673 C CA . ALA B 1 214 ? 41.084 60.522 31.527 1.00 21.13 245 ALA B CA 1
ATOM 5674 C C . ALA B 1 214 ? 40.767 59.586 30.371 1.00 26.66 245 ALA B C 1
ATOM 5675 O O . ALA B 1 214 ? 41.613 59.335 29.513 1.00 24.16 245 ALA B O 1
ATOM 5682 N N . ASP B 1 215 ? 39.546 59.123 30.327 1.00 25.50 246 ASP B N 1
ATOM 5683 C CA . ASP B 1 215 ? 39.068 58.224 29.298 1.00 26.74 246 ASP B CA 1
ATOM 5684 C C . ASP B 1 215 ? 37.978 59.008 28.562 1.00 32.64 246 ASP B C 1
ATOM 5685 O O . ASP B 1 215 ? 36.803 58.963 28.933 1.00 31.07 246 ASP B O 1
ATOM 5694 N N . ALA B 1 216 ? 38.433 59.792 27.537 1.00 29.86 247 ALA B N 1
ATOM 5695 C CA . ALA B 1 216 ? 37.636 60.724 26.726 1.00 30.24 247 ALA B CA 1
ATOM 5696 C C . ALA B 1 216 ? 36.536 60.064 25.913 1.00 33.82 247 ALA B C 1
ATOM 5697 O O . ALA B 1 216 ? 35.518 60.707 25.706 1.00 31.99 247 ALA B O 1
ATOM 5704 N N . ARG B 1 217 ? 36.718 58.801 25.466 1.00 30.83 248 ARG B N 1
ATOM 5705 C CA . ARG B 1 217 ? 35.675 58.085 24.710 1.00 30.12 248 ARG B CA 1
ATOM 5706 C C . ARG B 1 217 ? 34.373 57.911 25.459 1.00 30.87 248 ARG B C 1
ATOM 5707 O O . ARG B 1 217 ? 33.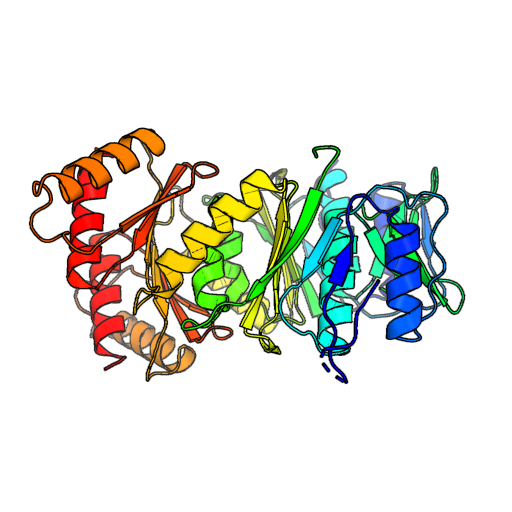330 58.005 24.821 1.00 30.30 248 ARG B O 1
ATOM 5728 N N . THR B 1 218 ? 34.409 57.657 26.780 1.00 24.08 249 THR B N 1
ATOM 5729 C CA . THR B 1 218 ? 33.198 57.452 27.581 1.00 24.05 249 THR B CA 1
ATOM 5730 C C . THR B 1 218 ? 33.018 58.507 28.663 1.00 25.91 249 THR B C 1
ATOM 5731 O O . THR B 1 218 ? 32.115 58.378 29.505 1.00 25.62 249 THR B O 1
ATOM 5742 N N . ASN B 1 219 ? 33.793 59.600 28.580 1.00 22.93 250 ASN B N 1
ATOM 5743 C CA . ASN B 1 219 ? 33.721 60.722 29.498 1.00 22.41 250 ASN B CA 1
ATOM 5744 C C . ASN B 1 219 ? 33.791 60.237 30.946 1.00 26.12 250 ASN B C 1
ATOM 5745 O O . ASN B 1 219 ? 32.924 60.529 31.754 1.00 27.30 250 ASN B O 1
ATOM 5756 N N . ARG B 1 220 ? 34.833 59.472 31.243 1.00 24.22 251 ARG B N 1
ATOM 5757 C CA . ARG B 1 220 ? 35.049 58.945 32.588 1.00 24.94 251 ARG B CA 1
ATOM 5758 C C . ARG B 1 220 ? 36.510 59.066 33.057 1.00 22.65 251 ARG B C 1
ATOM 5759 O O . ARG B 1 220 ? 37.444 59.090 32.244 1.00 19.07 251 ARG B O 1
ATOM 5780 N N . LEU B 1 221 ? 36.691 59.122 34.367 1.00 19.46 252 LEU B N 1
ATOM 5781 C CA . LEU B 1 221 ? 38.000 59.210 35.004 1.00 20.52 252 LEU B CA 1
ATOM 5782 C C . LEU B 1 221 ? 38.331 57.896 35.644 1.00 22.50 252 LEU B C 1
ATOM 5783 O O . LEU B 1 221 ? 37.468 57.280 36.266 1.00 21.47 252 LEU B O 1
ATOM 5799 N N . ILE B 1 222 ? 39.599 57.515 35.578 1.00 19.31 253 ILE B N 1
ATOM 5800 C CA . ILE B 1 222 ? 40.124 56.332 36.25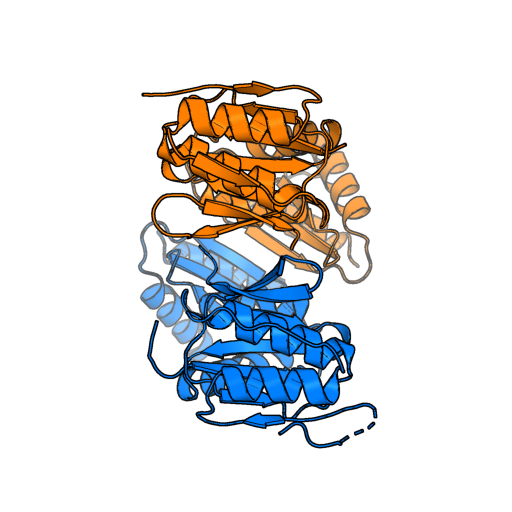4 1.00 18.41 253 ILE B CA 1
ATOM 5801 C C . ILE B 1 222 ? 41.086 56.912 37.287 1.00 20.60 253 ILE B C 1
ATOM 5802 O O . ILE B 1 222 ? 42.005 57.637 36.899 1.00 17.40 253 ILE B O 1
ATOM 5818 N N . ILE B 1 223 ? 40.813 56.679 38.585 1.00 17.94 254 ILE B N 1
ATOM 5819 C CA . ILE B 1 223 ? 41.561 57.187 39.747 1.00 19.50 254 ILE B CA 1
ATOM 5820 C C . ILE B 1 223 ? 42.359 56.065 40.448 1.00 21.86 254 ILE B C 1
ATOM 5821 O O . ILE B 1 223 ? 41.764 55.117 40.955 1.00 18.68 254 ILE B O 1
ATOM 5837 N N . LEU B 1 224 ? 43.693 56.195 40.475 1.00 20.89 255 LEU B N 1
ATOM 5838 C CA . LEU B 1 224 ? 44.640 55.222 41.010 1.00 21.28 255 LEU B CA 1
ATOM 5839 C C . LEU B 1 224 ? 45.370 55.820 42.188 1.00 23.99 255 LEU B C 1
ATOM 5840 O O . LEU B 1 224 ? 45.380 57.034 42.326 1.00 22.81 255 LEU B O 1
ATOM 5856 N N . GLY B 1 225 ? 46.150 54.985 42.884 1.00 22.87 256 GLY B N 1
ATOM 5857 C CA . GLY B 1 225 ? 47.104 55.427 43.903 1.00 21.98 256 GLY B CA 1
ATOM 5858 C C . GLY B 1 225 ? 47.038 54.608 45.171 1.00 24.71 256 GLY B C 1
ATOM 5859 O O . GLY B 1 225 ? 46.270 53.654 45.269 1.00 21.11 256 GLY B O 1
ATOM 5863 N N . PRO B 1 226 ? 47.837 54.990 46.179 1.00 28.21 257 PRO B N 1
ATOM 5864 C CA . PRO B 1 226 ? 47.742 54.311 47.484 1.00 30.60 257 PRO B CA 1
ATOM 5865 C C . PRO B 1 226 ? 46.356 54.578 48.112 1.00 34.99 257 PRO B C 1
ATOM 5866 O O . PRO B 1 226 ? 45.670 55.537 47.713 1.00 35.20 257 PRO B O 1
ATOM 5877 N N . PRO B 1 227 ? 45.871 53.692 48.998 1.00 29.81 258 PRO B N 1
ATOM 5878 C CA . PRO B 1 227 ? 44.470 53.780 49.426 1.00 27.93 258 PRO B CA 1
ATOM 5879 C C . PRO B 1 227 ? 43.924 55.124 49.901 1.00 28.86 258 PRO B C 1
ATOM 5880 O O . PRO B 1 227 ? 42.847 55.527 49.469 1.00 25.63 258 PRO B O 1
ATOM 5891 N N . GLN B 1 228 ? 44.634 55.783 50.824 1.00 25.74 259 GLN B N 1
ATOM 5892 C CA . GLN B 1 228 ? 44.133 57.035 51.405 1.00 24.12 259 GLN B CA 1
ATOM 5893 C C . GLN B 1 228 ? 44.129 58.144 50.394 1.00 25.00 259 GLN B C 1
ATOM 5894 O O . GLN B 1 228 ? 43.144 58.883 50.287 1.00 22.97 259 GLN B O 1
ATOM 5908 N N . ALA B 1 229 ? 45.233 58.279 49.654 1.00 21.97 260 ALA B N 1
ATOM 5909 C CA . ALA B 1 229 ? 45.331 59.290 48.616 1.00 21.57 260 ALA B CA 1
ATOM 5910 C C . ALA B 1 229 ? 44.266 59.082 47.551 1.00 24.49 260 ALA B C 1
ATOM 5911 O O . ALA B 1 229 ? 43.576 60.026 47.203 1.00 23.92 260 ALA B O 1
ATOM 5918 N N . ARG B 1 230 ? 44.103 57.833 47.055 1.00 21.93 261 ARG B N 1
ATOM 5919 C CA . ARG B 1 230 ? 43.101 57.470 46.040 1.00 19.77 261 ARG B CA 1
ATOM 5920 C C . ARG B 1 230 ? 41.672 57.780 46.509 1.00 19.32 261 ARG B C 1
ATOM 5921 O O . ARG B 1 230 ? 40.891 58.417 45.781 1.00 17.00 261 ARG B O 1
ATOM 5942 N N . ALA B 1 231 ? 41.331 57.383 47.726 1.00 18.10 262 ALA B N 1
ATOM 5943 C CA . ALA B 1 231 ? 39.984 57.635 48.263 1.00 20.48 262 ALA B CA 1
ATOM 5944 C C . ALA B 1 231 ? 39.680 59.137 48.332 1.00 23.06 262 ALA B C 1
ATOM 5945 O O . ALA B 1 231 ? 38.554 59.557 48.062 1.00 23.35 262 ALA B O 1
ATOM 5952 N N . LYS B 1 232 ? 40.703 59.973 48.645 1.00 23.69 263 LYS B N 1
ATOM 5953 C CA . LYS B 1 232 ? 40.531 61.429 48.698 1.00 22.74 263 LYS B CA 1
ATOM 5954 C C . LYS B 1 232 ? 40.354 61.994 47.305 1.00 24.95 263 LYS B C 1
ATOM 5955 O O . LYS B 1 232 ? 39.518 62.862 47.109 1.00 24.19 263 LYS B O 1
ATOM 5974 N N . LEU B 1 233 ? 41.150 61.535 46.332 1.00 19.27 264 LEU B N 1
ATOM 5975 C CA . LEU B 1 233 ? 41.030 62.069 44.969 1.00 18.91 264 LEU B CA 1
ATOM 5976 C C . LEU B 1 233 ? 39.673 61.712 44.340 1.00 21.97 264 LEU B C 1
ATOM 5977 O O . LEU B 1 233 ? 39.121 62.536 43.612 1.00 20.82 264 LEU B O 1
ATOM 5993 N N . VAL B 1 234 ? 39.095 60.556 44.699 1.00 20.61 265 VAL B N 1
ATOM 5994 C CA . VAL B 1 234 ? 37.729 60.175 44.248 1.00 21.84 265 VAL B CA 1
ATOM 5995 C C . VAL B 1 234 ? 36.729 61.224 44.784 1.00 26.48 265 VAL B C 1
ATOM 5996 O O . VAL B 1 234 ? 35.896 61.688 44.028 1.00 26.96 265 VAL B O 1
ATOM 6009 N N . GLN B 1 235 ? 36.841 61.613 46.063 1.00 25.63 266 GLN B N 1
ATOM 6010 C CA . GLN B 1 235 ? 35.951 62.623 46.665 1.00 24.41 266 GLN B CA 1
ATOM 6011 C C . GLN B 1 235 ? 36.096 63.964 45.956 1.00 26.62 266 GLN B C 1
ATOM 6012 O O . GLN B 1 235 ? 35.081 64.564 45.615 1.00 24.87 266 GLN B O 1
ATOM 6026 N N . LEU B 1 236 ? 37.341 64.403 45.650 1.00 23.77 267 LEU B N 1
ATOM 6027 C CA . LEU B 1 236 ? 37.559 65.661 44.937 1.00 23.62 267 LEU B CA 1
ATOM 6028 C C . LEU B 1 236 ? 37.007 65.572 43.540 1.00 25.82 267 LEU B C 1
ATOM 6029 O O . LEU B 1 236 ? 36.412 66.535 43.065 1.00 25.08 267 LEU B O 1
ATOM 6045 N N . ALA B 1 237 ? 37.228 64.461 42.849 1.00 21.39 268 ALA B N 1
ATOM 6046 C CA . ALA B 1 237 ? 36.692 64.302 41.495 1.00 20.23 268 ALA B CA 1
ATOM 6047 C C . ALA B 1 237 ? 35.167 64.370 41.534 1.00 24.45 268 ALA B C 1
ATOM 6048 O O . ALA B 1 237 ? 34.567 65.033 40.707 1.00 23.62 268 ALA B O 1
ATOM 6055 N N . GLN B 1 238 ? 34.539 63.653 42.499 1.00 22.64 269 GLN B N 1
ATOM 6056 C CA . GLN B 1 238 ? 33.063 63.650 42.680 1.00 23.75 269 GLN B CA 1
ATOM 6057 C C . GLN B 1 238 ? 32.534 65.092 42.968 1.00 31.98 269 GLN B C 1
ATOM 6058 O O . GLN B 1 238 ? 31.503 65.483 42.427 1.00 31.67 269 GLN B O 1
ATOM 6072 N N . SER B 1 239 ? 33.274 65.900 43.757 1.00 31.34 270 SER B N 1
ATOM 6073 C CA . SER B 1 239 ? 32.896 67.309 44.075 1.00 30.68 270 SER B CA 1
ATOM 6074 C C . SER B 1 239 ? 32.902 68.195 42.826 1.00 35.16 270 SER B C 1
ATOM 6075 O O . SER B 1 239 ? 32.152 69.172 42.724 1.00 33.63 270 SER B O 1
ATOM 6083 N N . LEU B 1 240 ? 33.756 67.845 41.870 1.00 33.05 271 LEU B N 1
ATOM 6084 C CA . LEU B 1 240 ? 33.907 68.581 40.618 1.00 34.03 271 LEU B CA 1
ATOM 6085 C C . LEU B 1 240 ? 32.773 68.345 39.626 1.00 41.10 271 LEU B C 1
ATOM 6086 O O . LEU B 1 240 ? 32.523 69.204 38.782 1.00 42.75 271 LEU B O 1
ATOM 6102 N N . ASP B 1 241 ? 32.080 67.200 39.713 1.00 37.44 272 ASP B N 1
ATOM 6103 C CA . ASP B 1 241 ? 30.994 66.844 38.806 1.00 38.23 272 ASP B CA 1
ATOM 6104 C C . ASP B 1 241 ? 29.637 67.059 39.497 1.00 45.47 272 ASP B C 1
ATOM 6105 O O . ASP B 1 241 ? 28.760 66.204 39.394 1.00 46.15 272 ASP B O 1
ATOM 6114 N N . THR B 1 242 ? 29.434 68.214 40.132 1.00 43.21 273 THR B N 1
ATOM 6115 C CA . THR B 1 242 ? 28.158 68.600 40.739 1.00 47.11 273 THR B CA 1
ATOM 6116 C C . THR B 1 242 ? 27.576 69.749 39.918 1.00 87.55 273 THR B C 1
ATOM 6117 O O . THR B 1 242 ? 26.476 69.639 39.382 1.00 58.59 273 THR B O 1
#

Solvent-accessible surface area: 19634 Å² total; per-residue (Å²): 67,13,87,109,69,110,64,30,32,4,101,14,109,102,10,64,0,82,85,0,3,97,46,0,29,81,44,34,61,37,115,25,76,32,6,112,121,0,68,32,90,2,13,0,20,1,97,15,87,2,25,86,71,11,0,80,59,0,0,78,7,0,2,62,15,43,34,18,29,27,2,46,54,67,120,45,33,51,0,0,31,87,117,108,65,103,69,10,5,1,47,9,4,97,6,94,136,8,67,4,48,22,0,22,33,0,0,131,39,69,24,48,115,69,18,36,20,27,39,2,99,88,17,43,0,0,1,0,0,2,37,57,87,35,0,55,61,6,67,65,51,5,68,71,5,12,74,46,77,40,3,18,10,11,3,2,28,12,197,148,23,146,0,95,86,7,9,114,73,0,63,61,16,39,106,166,62,122,7,101,58,2,81,62,10,79,14,17,26,13,54,103,88,39,54,0,2,0,7,12,70,58,139,10,9,62,34,0,28,68,57,0,70,68,62,17,143,119,106,121,70,30,91,24,147,103,10,65,0,86,75,0,4,95,73,2,25,149,34,44,62,36,98,28,79,40,10,120,69,2,67,35,98,2,29,0,28,2,179,21,128,3,26,60,84,14,5,76,36,2,0,61,6,0,2,59,20,44,28,19,18,13,8,70,55,86,114,27,15,52,0,0,23,93,136,50,17,1,60,11,7,94,2,145,74,0,68,2,76,40,0,23,75,5,0,108,16,44,8,33,100,141,19,34,12,26,39,7,97,94,19,40,0,0,1,1,0,0,41,72,83,52,0,49,53,2,34,86,35,5,150,111,0,35,66,152,43,68,9,19,25,8,1,5,8,12,117,170,30,115,0,95,87,5,10,114,74,5,71,87,20,38,100,68,60,138,6,78,54,0,80,55,4,13,15,4,8,10,44,132,49,35,40,0,4,0,0,17,75,98,157,8,28,54,67,0,16,98,43,0,46,73,75,21,134

CATH classification: 3.30.1370.120 (+1 more: 3.30.1370.120)

B-factor: mean 36.22, std 10.84, range [14.26, 112.89]

Nearest PDB structures (foldseek):
  4e9j-assembly1_A  TM=1.005E+00  e=4.066E-46  Pseudomonas aeruginosa PAO1
  4ec5-assembly2_A  TM=1.003E+00  e=3.020E-43  Pseudomonas aeruginosa PAO1
  4e9j-assembly3_B  TM=9.357E-01  e=3.471E-39  Pseudomonas aeruginosa PAO1
  5ngi-assembly1_A  TM=9.600E-01  e=9.182E-38  Pseudomonas aeruginosa
  5ngi-assembly1_B  TM=9.507E-01  e=1.393E-37  Pseudomonas aeruginosa

Organism: Pseudomonas aeruginosa (strain ATCC 15692 / DSM 22644 / CIP 104116 / JCM 14847 / LMG 12228 / 1C / PRS 101 / PAO1) (NCBI:txid208964)

GO terms:
  GO:0015627 type II protein secretion system complex (C, IDA)
  GO:0015628 protein secretion by the type II secretion system (P, IDA)
  GO:0042802 identical protein binding (F, IPI)